Protein AF-0000000080869266 (afdb_homodimer)

Nearest PDB structures (foldseek):
  8u56-assembly1_A  TM=8.063E-01  e=1.400E-07  Homo sapiens
  7y9u-assembly1_A  TM=7.567E-01  e=6.810E-08  Arabidopsis thaliana
  7wkw-assembly1_B  TM=7.157E-01  e=3.000E-07  Arabidopsis thaliana
  8hrx-assembly1_A  TM=4.910E-01  e=1.825E-02  Homo sapiens
  7pqg-assembly1_A  TM=5.477E-01  e=9.526E-02  Homo sapiens

Sequence (608 aa):
MEGVGSALGPLFLLILLGAGLGWCRQPGGDFWPRMERLIYFLLFPAMLVSTLAGADVDQVPVARLALALLGALGLFGLLLWGLRQRLGLDPAAFTSTFQGALRFNTYVGVAGAAALHGTAGTTVAAVAVALLVPMVNVLCVASFIAAGTLGTASLGRTLTALARNPLILACLAGIGLNLSGLGLPGWSAPTMELLGRAALPLGLVAVGVALRPAALLRVDRGAWAANLIKLVLMPATVLALALLLGLDPVTRDVALLFAALPTATSAYILARQLGGDAELMAALITGQTLLAMATLPLWLKLVGMEGVGSALGPLFLLILLGAGLGWCRQPGGDFWPRMERLIYFLLFPAMLVSTLAGADVDQVPVARLALALLGALGLFGLLLWGLRQRLGLDPAAFTSTFQGALRFNTYVGVAGAAALHGTAGTTVAAVAVALLVPMVNVLCVASFIAAGTLGTASLGRTLTALARNPLILACLAGIGLNLSGLGLPGWSAPTMELLGRAALPLGLVAVGVALRPAALLRVDRGAWAANLIKLVLMPATVLALALLLGLDPVTRDVALLFAALPTATSAYILARQLGGDAELMAALITGQTLLAMATLPLWLKLVG

Foldseek 3Di:
DCQLCVLQVVLVVLLQLLLVCLVVCVPHDCVLVVVVVCLQQPQQLLQLLLLLLPDPLVPAPLVLLLCLQVVLLVVVLVVLVVCVVVQVDQLQLSLLLSLQQRAFALLSLLSSLCSNPNSLSNNLSLSVCLNRVLSSQLSSQVSLCVSVLAPPVVNVVSVVVSVVRSSNVSNVNSNVSNVVVNRQDDCSSVVSNVSNVVNNSSSSSSLSSLADPVLLPDDGSSLVSSLCNQAPVQLVSSLVSCVVSVPDPSNSLSSSSRSRGGHHSCSLVVSVVSVHDNSSNNNRSNVSNVVSSPRSSVSNVVSD/DCQLCVLQVVLVVLLQLLLVCLVVCVPHDCVLVVVVVCLQQPQQLLQLLLLLLPDPLVPAPLVLLLCLQVVLLVVVLVVLVVCVVVQVDQLQLSLLLSLQQRAFALLSLLSSLCSNPNSLSNNLSLSVCLNRVLSSQLSSQVSLCVSVLAPPVVNVVSVVVSVVRSSNVSNCNSNVSNVVVNRQDDCSSVVSNVSNVVNNSSSSSSLSSLADPVLQPDDGSSLVSSLCNQAPVQLVSSLVSCVVSVPDLSNSLSSSSRSRGGHHSCSLVVSVVSVHDNSSNNNRSNVSNVVSSPRSSVSNVVVD

Secondary structure (DSSP, 8-state):
-HHHHHHHHHHHHHHHHHHHHHHHTSS-TTHHHHHHHHIIIIIHHHHHHHHHHTS-GGGS-HHHHHHHHHHHHHHHHHHHHHTHHHHT--HHHHHHHHHHHH---HHHHHHHHHHHHHHHHHHHHHHHHHHHHHHHHHHHHHHHHHHTSS-THHHHHHHHHHHT-HHHHHHHHHHHHHHHS--STTTHHHHHHHHHTTHHHHHHHHHHHT--GGGGG---HHHHHHHHIIIIIHHHHHHHHHHHHT--HHHHHHHHHHHTPPPPTHHHHHHHHHT--HHHHHHHHHHHHHHHHHHHHHHHHHH-/-HHHHHHHHHHHHHHHHHHHHHHHTSS-TTHHHHHHHHIIIIIHHHHHHHHHHTS-GGGS-HHHHHHHHHHHHHHHHHHHHHTHHHHT--HHHHHHHHHHHH---HHHHHHHHHHHHHHHHHHHHHHHHHHHHHHHHHHHHHHHHHHTSS-THHHHHHHHHHHT-HHHHHHHHHHHHHHHS--STTTHHHHHHHHHTTHHHHHHHHHHHT--GGGGG---HHHHHHHHIIIIIHHHHHHHHHHHHT--HHHHHHHHHHHTPPPPTHHHHHHHHHT--HHHHHHHHHHHHHHHHHHHHHHHHHH-

pLDDT: mean 90.67, std 7.99, range [41.25, 98.38]

Solvent-accessible surface area (backbone atoms only — not comparable to full-atom values): 29300 Å² total; per-residue (Å²): 113,73,58,54,49,62,35,44,46,23,54,53,51,38,20,50,50,14,32,50,28,39,72,66,43,56,76,53,88,69,40,60,67,50,47,52,49,45,33,53,67,46,22,39,23,30,29,36,23,43,44,34,17,72,42,70,64,87,74,51,62,58,70,62,52,44,50,23,54,53,45,45,51,49,49,51,52,51,49,50,60,69,39,45,74,77,63,68,53,56,50,29,44,39,39,26,25,52,36,42,34,63,38,46,27,61,45,58,37,38,45,46,18,32,49,72,46,40,71,66,20,34,40,51,34,44,52,47,47,50,56,46,52,58,54,43,50,52,53,46,52,50,40,28,32,73,50,64,49,32,61,73,74,44,54,61,53,42,52,53,47,53,72,60,29,48,57,49,51,20,35,50,49,7,43,50,24,30,74,70,66,60,38,54,58,84,54,48,35,59,30,27,43,45,44,15,44,29,21,46,43,52,38,31,22,50,55,15,35,67,48,36,78,83,34,49,71,65,81,50,67,47,52,51,52,16,48,45,36,17,64,45,50,39,22,51,48,26,43,52,41,27,62,74,69,63,52,56,70,64,55,34,52,41,51,30,44,54,33,29,32,27,29,28,72,65,53,32,57,50,18,59,72,44,50,29,28,37,63,59,29,37,14,44,33,30,44,34,44,61,49,26,69,56,48,42,51,53,57,54,48,69,75,97,113,73,60,54,48,62,36,44,46,25,55,52,52,38,20,51,50,14,32,51,30,40,72,66,42,57,77,53,86,68,39,60,66,51,47,50,49,46,33,54,67,45,22,38,22,29,30,37,23,41,44,34,16,72,43,71,62,84,75,50,63,57,67,64,50,44,50,24,53,53,45,44,52,49,51,52,53,50,49,51,59,71,40,44,74,78,64,68,53,55,51,29,45,41,40,26,25,53,35,42,33,62,38,47,28,62,45,58,37,36,46,45,19,32,50,72,46,38,70,66,18,35,41,50,34,45,53,48,48,50,56,45,52,60,54,42,52,54,55,45,53,51,42,28,32,74,50,62,49,33,60,72,76,44,54,60,53,42,53,54,48,54,73,61,28,50,56,48,50,19,36,50,50,6,43,49,25,30,75,70,66,59,39,54,59,84,54,46,34,61,29,27,43,46,43,15,44,28,21,46,43,51,39,30,21,51,54,15,35,66,48,36,77,85,35,50,72,65,81,49,67,46,52,50,52,15,48,44,37,16,64,44,51,39,22,52,48,27,43,54,41,28,61,74,68,63,51,54,70,64,56,34,50,41,52,31,44,54,34,29,32,26,28,29,72,67,53,34,58,50,18,59,74,44,49,28,28,36,61,58,29,38,16,43,32,30,45,34,45,61,49,27,69,57,48,42,51,53,57,54,50,70,76,99

Organism: NCBI:txid3151122

Structure (mmCIF, N/CA/C/O backbone):
data_AF-0000000080869266-model_v1
#
loop_
_entity.id
_entity.type
_entity.pdbx_description
1 polymer 'AEC family transporter'
#
loop_
_atom_site.group_PDB
_atom_site.id
_atom_site.type_symbol
_atom_site.label_atom_id
_atom_site.label_alt_id
_atom_site.label_comp_id
_atom_site.label_asym_id
_atom_site.label_entity_id
_atom_site.label_seq_id
_atom_site.pdbx_PDB_ins_code
_atom_site.Cartn_x
_atom_site.Cartn_y
_atom_site.Cartn_z
_atom_site.occupancy
_atom_site.B_iso_or_equiv
_atom_site.auth_seq_id
_atom_site.auth_comp_id
_atom_site.auth_asym_id
_atom_site.auth_atom_id
_atom_site.pdbx_PDB_model_num
ATOM 1 N N . MET A 1 1 ? -17.969 8.492 21.984 1 41.31 1 MET A N 1
ATOM 2 C CA . MET A 1 1 ? -16.562 8.57 22.406 1 41.31 1 MET A CA 1
ATOM 3 C C . MET A 1 1 ? -15.766 7.414 21.812 1 41.31 1 MET A C 1
ATOM 5 O O . MET A 1 1 ? -14.609 7.59 21.438 1 41.31 1 MET A O 1
ATOM 9 N N . GLU A 1 2 ? -16.453 6.152 21.766 1 55.81 2 GLU A N 1
ATOM 10 C CA . GLU A 1 2 ? -16.016 4.863 21.25 1 55.81 2 GLU A CA 1
ATOM 11 C C . GLU A 1 2 ? -15.758 4.926 19.75 1 55.81 2 GLU A C 1
ATOM 13 O O . GLU A 1 2 ? -14.82 4.301 19.25 1 55.81 2 GLU A O 1
ATOM 18 N N . GLY A 1 3 ? -16.359 6.117 19.219 1 78.25 3 GLY A N 1
ATOM 19 C CA . GLY A 1 3 ? -16.344 6.168 17.766 1 78.25 3 GLY A CA 1
ATOM 20 C C . GLY A 1 3 ? -15.062 6.758 17.219 1 78.25 3 GLY A C 1
ATOM 21 O O . GLY A 1 3 ? -14.414 6.152 16.359 1 78.25 3 GLY A O 1
ATOM 22 N N . VAL A 1 4 ? -14.578 7.855 17.922 1 81.69 4 VAL A N 1
ATOM 23 C CA . VAL A 1 4 ? -13.398 8.547 17.422 1 81.69 4 VAL A CA 1
ATOM 24 C C . VAL A 1 4 ? -12.148 7.719 17.719 1 81.69 4 VAL A C 1
ATOM 26 O O . VAL A 1 4 ? -11.281 7.566 16.859 1 81.69 4 VAL A O 1
ATOM 29 N N . GLY A 1 5 ? -12.117 7.246 18.922 1 85.56 5 GLY A N 1
ATOM 30 C CA . GLY A 1 5 ? -11 6.387 19.266 1 85.56 5 GLY A CA 1
ATOM 31 C C . GLY A 1 5 ? -10.891 5.152 18.391 1 85.56 5 GLY A C 1
ATOM 32 O O . GLY A 1 5 ? -9.789 4.762 18 1 85.56 5 GLY A O 1
ATOM 33 N N . SER A 1 6 ? -12 4.641 18.109 1 87.25 6 SER A N 1
ATOM 34 C CA . SER A 1 6 ? -12.039 3.455 17.266 1 87.25 6 SER A CA 1
ATOM 35 C C . SER A 1 6 ? -11.625 3.785 15.828 1 87.25 6 SER A C 1
ATOM 37 O O . SER A 1 6 ? -11.07 2.936 15.125 1 87.25 6 SER A O 1
ATOM 39 N N . ALA A 1 7 ? -11.82 5.004 15.5 1 88.44 7 ALA A N 1
ATOM 40 C CA . ALA A 1 7 ? -11.477 5.418 14.141 1 88.44 7 ALA A CA 1
ATOM 41 C C . ALA A 1 7 ? -9.992 5.738 14.023 1 88.44 7 ALA A C 1
ATOM 43 O O . ALA A 1 7 ? -9.352 5.363 13.039 1 88.44 7 ALA A O 1
ATOM 44 N N . LEU A 1 8 ? -9.445 6.32 15.031 1 93.12 8 LEU A N 1
ATOM 45 C CA . LEU A 1 8 ? -8.086 6.832 14.914 1 93.12 8 LEU A CA 1
ATOM 46 C C . LEU A 1 8 ? -7.082 5.848 15.5 1 93.12 8 LEU A C 1
ATOM 48 O O . LEU A 1 8 ? -5.895 5.883 15.156 1 93.12 8 LEU A O 1
ATOM 52 N N . GLY A 1 9 ? -7.496 5.012 16.375 1 94.06 9 GLY A N 1
ATOM 53 C CA . GLY A 1 9 ? -6.625 4.047 17.031 1 94.06 9 GLY A CA 1
ATOM 54 C C . GLY A 1 9 ? -5.781 3.25 16.047 1 94.06 9 GLY A C 1
ATOM 55 O O . GLY A 1 9 ? -4.555 3.197 16.172 1 94.06 9 GLY A O 1
ATOM 56 N N . PRO A 1 10 ? -6.414 2.635 15.102 1 95.12 10 PRO A N 1
ATOM 57 C CA . PRO A 1 10 ? -5.672 1.851 14.109 1 95.12 10 PRO A CA 1
ATOM 58 C C . PRO A 1 10 ? -4.602 2.668 13.391 1 95.12 10 PRO A C 1
ATOM 60 O O . PRO A 1 10 ? -3.537 2.141 13.062 1 95.12 10 PRO A O 1
ATOM 63 N N . LEU A 1 11 ? -4.871 3.904 13.117 1 96 11 LEU A N 1
ATOM 64 C CA . LEU A 1 11 ? -3.898 4.762 12.445 1 96 11 LEU A CA 1
ATOM 65 C C . LEU A 1 11 ? -2.648 4.941 13.297 1 96 11 LEU A C 1
ATOM 67 O O . LEU A 1 11 ? -1.527 4.855 12.797 1 96 11 LEU A O 1
ATOM 71 N N . PHE A 1 12 ? -2.877 5.145 14.539 1 95.5 12 PHE A N 1
ATOM 72 C CA . PHE A 1 12 ? -1.757 5.344 15.453 1 95.5 12 PHE A CA 1
ATOM 73 C C . PHE A 1 12 ? -0.952 4.059 15.609 1 95.5 12 PHE A C 1
ATOM 75 O O . PHE A 1 12 ? 0.269 4.102 15.773 1 95.5 12 PHE A O 1
ATOM 82 N N . LEU A 1 13 ? -1.572 2.938 15.578 1 96 13 LEU A N 1
ATOM 83 C CA . LEU A 1 13 ? -0.869 1.662 15.648 1 96 13 LEU A CA 1
ATOM 84 C C . LEU A 1 13 ? 0.04 1.473 14.438 1 96 13 LEU A C 1
ATOM 86 O O . LEU A 1 13 ? 1.128 0.905 14.555 1 96 13 LEU A O 1
ATOM 90 N N . LEU A 1 14 ? -0.382 1.912 13.289 1 96.81 14 LEU A N 1
ATOM 91 C CA . LEU A 1 14 ? 0.458 1.815 12.102 1 96.81 14 LEU A CA 1
ATOM 92 C C . LEU A 1 14 ? 1.673 2.729 12.219 1 96.81 14 LEU A C 1
ATOM 94 O O . LEU A 1 14 ? 2.766 2.373 11.773 1 96.81 14 LEU A O 1
ATOM 98 N N . ILE A 1 15 ? 1.447 3.918 12.766 1 95.94 15 ILE A N 1
ATOM 99 C CA . ILE A 1 15 ? 2.566 4.828 12.992 1 95.94 15 ILE A CA 1
ATOM 100 C C . ILE A 1 15 ? 3.562 4.188 13.961 1 95.94 15 ILE A C 1
ATOM 102 O O . ILE A 1 15 ? 4.773 4.234 13.734 1 95.94 15 ILE A O 1
ATOM 106 N N . LEU A 1 16 ? 3.066 3.564 14.984 1 95.94 16 LEU A N 1
ATOM 107 C CA . LEU A 1 16 ? 3.93 2.9 15.961 1 95.94 16 LEU A CA 1
ATOM 108 C C . LEU A 1 16 ? 4.656 1.722 15.32 1 95.94 16 LEU A C 1
ATOM 110 O O . LEU A 1 16 ? 5.812 1.443 15.656 1 95.94 16 LEU A O 1
ATOM 114 N N . LEU A 1 17 ? 3.961 0.998 14.477 1 96.44 17 LEU A N 1
ATOM 115 C CA . LEU A 1 17 ? 4.625 -0.048 13.711 1 96.44 17 LEU A CA 1
ATOM 116 C C . LEU A 1 17 ? 5.789 0.522 12.906 1 96.44 17 LEU A C 1
ATOM 118 O O . LEU A 1 17 ? 6.875 -0.064 12.875 1 96.44 17 LEU A O 1
ATOM 122 N N . GLY A 1 18 ? 5.531 1.646 12.25 1 96.38 18 GLY A N 1
ATOM 123 C CA . GLY A 1 18 ? 6.602 2.32 11.523 1 96.38 18 GLY A CA 1
ATOM 124 C C . GLY A 1 18 ? 7.766 2.707 12.414 1 96.38 18 GLY A C 1
ATOM 125 O O . GLY A 1 18 ? 8.93 2.551 12.031 1 96.38 18 GLY A O 1
ATOM 126 N N . ALA A 1 19 ? 7.441 3.209 13.562 1 94.69 19 ALA A N 1
ATOM 127 C CA . ALA A 1 19 ? 8.484 3.561 14.523 1 94.69 19 ALA A CA 1
ATOM 128 C C . ALA A 1 19 ? 9.336 2.346 14.875 1 94.69 19 ALA A C 1
ATOM 130 O O . ALA A 1 19 ? 10.562 2.449 14.977 1 94.69 19 ALA A O 1
ATOM 131 N N . GLY A 1 20 ? 8.703 1.252 15.086 1 95.44 20 GLY A N 1
ATOM 132 C CA . GLY A 1 20 ? 9.422 0.016 15.352 1 95.44 20 GLY A CA 1
ATOM 133 C C . GLY A 1 20 ? 10.312 -0.41 14.203 1 95.44 20 GLY A C 1
ATOM 134 O O . GLY A 1 20 ? 11.469 -0.792 14.406 1 95.44 20 GLY A O 1
ATOM 135 N N . LEU A 1 21 ? 9.812 -0.368 13 1 95 21 LEU A N 1
ATOM 136 C CA . LEU A 1 21 ? 10.586 -0.72 11.812 1 95 21 LEU A CA 1
ATOM 137 C C . LEU A 1 21 ? 11.789 0.209 11.656 1 95 21 LEU A C 1
ATOM 139 O O . LEU A 1 21 ? 12.867 -0.229 11.258 1 95 21 LEU A O 1
ATOM 143 N N . GLY A 1 22 ? 11.492 1.488 11.93 1 92.56 22 GLY A N 1
ATOM 144 C CA . GLY A 1 22 ? 12.594 2.445 11.875 1 92.56 22 GLY A CA 1
ATOM 145 C C . GLY A 1 22 ? 13.68 2.158 12.891 1 92.56 22 GLY A C 1
ATOM 146 O O . GLY A 1 22 ? 14.867 2.252 12.57 1 92.56 22 GLY A O 1
ATOM 147 N N . TRP A 1 23 ? 13.258 1.815 14 1 90.88 23 TRP A N 1
ATOM 148 C CA . TRP A 1 23 ? 14.195 1.519 15.078 1 90.88 23 TRP A CA 1
ATOM 149 C C . TRP A 1 23 ? 15.023 0.284 14.75 1 90.88 23 TRP A C 1
ATOM 151 O O . TRP A 1 23 ? 16.219 0.243 15.039 1 90.88 23 TRP A O 1
ATOM 161 N N . CYS A 1 24 ? 14.406 -0.667 14.133 1 92.56 24 CYS A N 1
ATOM 162 C CA . CYS A 1 24 ? 15.094 -1.899 13.773 1 92.56 24 CYS A CA 1
ATOM 163 C C . CYS A 1 24 ? 15.82 -1.747 12.438 1 92.56 24 CYS A C 1
ATOM 165 O O . CYS A 1 24 ? 16.578 -2.629 12.039 1 92.56 24 CYS A O 1
ATOM 167 N N . ARG A 1 25 ? 15.711 -0.673 11.82 1 90.44 25 ARG A N 1
ATOM 168 C CA . ARG A 1 25 ? 16.297 -0.389 10.508 1 90.44 25 ARG A CA 1
ATOM 169 C C . ARG A 1 25 ? 15.914 -1.462 9.5 1 90.44 25 ARG A C 1
ATOM 171 O O . ARG A 1 25 ? 16.781 -2.008 8.805 1 90.44 25 ARG A O 1
ATOM 178 N N . GLN A 1 26 ? 14.562 -1.795 9.438 1 89.31 26 GLN A N 1
ATOM 179 C CA . GLN A 1 26 ? 13.992 -2.775 8.516 1 89.31 26 GLN A CA 1
ATOM 180 C C . GLN A 1 26 ? 12.898 -2.146 7.652 1 89.31 26 GLN A C 1
ATOM 182 O O . GLN A 1 26 ? 11.844 -1.765 8.156 1 89.31 26 GLN A O 1
ATOM 187 N N . PRO A 1 27 ? 12.875 -2.012 6.402 1 80.56 27 PRO A N 1
ATOM 188 C CA . PRO A 1 27 ? 14.133 -2.305 5.703 1 80.56 27 PRO A CA 1
ATOM 189 C C . PRO A 1 27 ? 15.195 -1.227 5.914 1 80.56 27 PRO A C 1
ATOM 191 O O . PRO A 1 27 ? 14.867 -0.11 6.328 1 80.56 27 PRO A O 1
ATOM 194 N N . GLY A 1 28 ? 16.562 -1.534 5.773 1 82.38 28 GLY A N 1
ATOM 195 C CA . GLY A 1 28 ? 17.641 -0.587 6.043 1 82.38 28 GLY A CA 1
ATOM 196 C C . GLY A 1 28 ? 18.094 0.169 4.809 1 82.38 28 GLY A C 1
ATOM 197 O O . GLY A 1 28 ? 17.453 0.096 3.758 1 82.38 28 GLY A O 1
ATOM 198 N N . GLY A 1 29 ? 18.875 1.225 5.09 1 85.25 29 GLY A N 1
ATOM 199 C CA . GLY A 1 29 ? 19.469 1.98 3.996 1 85.25 29 GLY A CA 1
ATOM 200 C C . GLY A 1 29 ? 18.578 3.109 3.504 1 85.25 29 GLY A C 1
ATOM 201 O O . GLY A 1 29 ? 18.016 3.857 4.309 1 85.25 29 GLY A O 1
ATOM 202 N N . ASP A 1 30 ? 18.5 3.271 2.178 1 90 30 ASP A N 1
ATOM 203 C CA . ASP A 1 30 ? 17.75 4.375 1.581 1 90 30 ASP A CA 1
ATOM 204 C C . ASP A 1 30 ? 16.359 3.924 1.156 1 90 30 ASP A C 1
ATOM 206 O O . ASP A 1 30 ? 15.727 4.559 0.308 1 90 30 ASP A O 1
ATOM 210 N N . PHE A 1 31 ? 15.898 2.891 1.741 1 94.25 31 PHE A N 1
ATOM 211 C CA . PHE A 1 31 ? 14.625 2.316 1.342 1 94.25 31 PHE A CA 1
ATOM 212 C C . PHE A 1 31 ? 13.477 3.27 1.664 1 94.25 31 PHE A C 1
ATOM 214 O O . PHE A 1 31 ? 12.656 3.574 0.799 1 94.25 31 PHE A O 1
ATOM 221 N N . TRP A 1 32 ? 13.422 3.713 2.889 1 92.5 32 TRP A N 1
ATOM 222 C CA . TRP A 1 32 ? 12.25 4.457 3.344 1 92.5 32 TRP A CA 1
ATOM 223 C C . TRP A 1 32 ? 12.195 5.836 2.697 1 92.5 32 TRP A C 1
ATOM 225 O O . TRP A 1 32 ? 11.125 6.305 2.311 1 92.5 32 TRP A O 1
ATOM 235 N N . PRO A 1 33 ? 13.359 6.535 2.52 1 89.75 33 PRO A N 1
ATOM 236 C CA . PRO A 1 33 ? 13.305 7.77 1.733 1 89.75 33 PRO A CA 1
ATOM 237 C C . PRO A 1 33 ? 12.789 7.543 0.315 1 89.75 33 PRO A C 1
ATOM 239 O O . PRO A 1 33 ? 12.023 8.359 -0.206 1 89.75 33 PRO A O 1
ATOM 242 N N . ARG A 1 34 ? 13.141 6.492 -0.286 1 92.44 34 ARG A N 1
ATOM 243 C CA . ARG A 1 34 ? 12.672 6.168 -1.628 1 92.44 34 ARG A CA 1
ATOM 244 C C . ARG A 1 34 ? 11.195 5.785 -1.613 1 92.44 34 ARG A C 1
ATOM 246 O O . ARG A 1 34 ? 10.461 6.094 -2.553 1 92.44 34 ARG A O 1
ATOM 253 N N . MET A 1 35 ? 10.836 5.086 -0.596 1 94.5 35 MET A N 1
ATOM 254 C CA . MET A 1 35 ? 9.422 4.742 -0.431 1 94.5 35 MET A CA 1
ATOM 255 C C . MET A 1 35 ? 8.57 5.996 -0.31 1 94.5 35 MET A C 1
ATOM 257 O O . MET A 1 35 ? 7.496 6.082 -0.908 1 94.5 35 MET A O 1
ATOM 261 N N . GLU A 1 36 ? 9.047 6.93 0.471 1 90.5 36 GLU A N 1
ATOM 262 C CA . GLU A 1 36 ? 8.32 8.18 0.634 1 90.5 36 GLU A CA 1
ATOM 263 C C . GLU A 1 36 ? 8.172 8.914 -0.699 1 90.5 36 GLU A C 1
ATOM 265 O O . GLU A 1 36 ? 7.129 9.516 -0.97 1 90.5 36 GLU A O 1
ATOM 270 N N . ARG A 1 37 ? 9.203 8.867 -1.443 1 90.75 37 ARG A N 1
ATOM 271 C CA . ARG A 1 37 ? 9.141 9.477 -2.768 1 90.75 37 ARG A CA 1
ATOM 272 C C . ARG A 1 37 ? 8.109 8.773 -3.645 1 90.75 37 ARG A C 1
ATOM 274 O O . ARG A 1 37 ? 7.363 9.422 -4.379 1 90.75 37 ARG A O 1
ATOM 281 N N . LEU A 1 38 ? 8.086 7.512 -3.592 1 94.56 38 LEU A N 1
ATOM 282 C CA . LEU A 1 38 ? 7.121 6.734 -4.363 1 94.56 38 LEU A CA 1
ATOM 283 C C . LEU A 1 38 ? 5.695 7.07 -3.938 1 94.56 38 LEU A C 1
ATOM 285 O O . LEU A 1 38 ? 4.809 7.207 -4.781 1 94.56 38 LEU A O 1
ATOM 289 N N . ILE A 1 39 ? 5.492 7.125 -2.617 1 95.19 39 ILE A N 1
ATOM 290 C CA . ILE A 1 39 ? 4.176 7.469 -2.09 1 95.19 39 ILE A CA 1
ATOM 291 C C . ILE A 1 39 ? 3.77 8.859 -2.582 1 95.19 39 ILE A C 1
ATOM 293 O O . ILE A 1 39 ? 2.65 9.047 -3.061 1 95.19 39 ILE A O 1
ATOM 297 N N . TYR A 1 40 ? 4.672 9.75 -2.545 1 89.94 40 TYR A N 1
ATOM 298 C CA . TYR A 1 40 ? 4.418 11.164 -2.824 1 89.94 40 TYR A CA 1
ATOM 299 C C . TYR A 1 40 ? 4.152 11.383 -4.309 1 89.94 40 TYR A C 1
ATOM 301 O O . TYR A 1 40 ? 3.281 12.172 -4.68 1 89.94 40 TYR A O 1
ATOM 309 N N . PHE A 1 41 ? 4.816 10.664 -5.148 1 92.25 41 PHE A N 1
ATOM 310 C CA . PHE A 1 41 ? 4.773 10.984 -6.574 1 92.25 41 PHE A CA 1
ATOM 311 C C . PHE A 1 41 ? 3.803 10.062 -7.301 1 92.25 41 PHE A C 1
ATOM 313 O O . PHE A 1 41 ? 3.346 10.375 -8.406 1 92.25 41 PHE A O 1
ATOM 320 N N . LEU A 1 42 ? 3.506 8.992 -6.66 1 95.31 42 LEU A N 1
ATOM 321 C CA . LEU A 1 42 ? 2.754 8.016 -7.445 1 95.31 42 LEU A CA 1
ATOM 322 C C . LEU A 1 42 ? 1.512 7.555 -6.691 1 95.31 42 LEU A C 1
ATOM 324 O O . LEU A 1 42 ? 0.389 7.73 -7.172 1 95.31 42 LEU A O 1
ATOM 328 N N . LEU A 1 43 ? 1.642 7.012 -5.484 1 96.44 43 LEU A N 1
ATOM 329 C CA . LEU A 1 43 ? 0.542 6.352 -4.789 1 96.44 43 LEU A CA 1
ATOM 330 C C . LEU A 1 43 ? -0.495 7.367 -4.32 1 96.44 43 LEU A C 1
ATOM 332 O O . LEU A 1 43 ? -1.694 7.18 -4.543 1 96.44 43 LEU A O 1
ATOM 336 N N . PHE A 1 44 ? -0.035 8.422 -3.67 1 94.38 44 PHE A N 1
ATOM 337 C CA . PHE A 1 44 ? -0.948 9.414 -3.113 1 94.38 44 PHE A CA 1
ATOM 338 C C . PHE A 1 44 ? -1.676 10.164 -4.223 1 94.38 44 PHE A C 1
ATOM 340 O O . PHE A 1 44 ? -2.885 10.391 -4.133 1 94.38 44 PHE A O 1
ATOM 347 N N . PRO A 1 45 ? -0.98 10.625 -5.254 1 95 45 PRO A N 1
ATOM 348 C CA . PRO A 1 45 ? -1.677 11.234 -6.387 1 95 45 PRO A CA 1
ATOM 349 C C . PRO A 1 45 ? -2.734 10.32 -6.996 1 95 45 PRO A C 1
ATOM 351 O O . PRO A 1 45 ? -3.822 10.781 -7.355 1 95 45 PRO A O 1
ATOM 354 N N . ALA A 1 46 ? -2.383 9.047 -7.137 1 96.88 46 ALA A N 1
ATOM 355 C CA . ALA A 1 46 ? -3.373 8.102 -7.637 1 96.88 46 ALA A CA 1
ATOM 356 C C . ALA A 1 46 ? -4.613 8.078 -6.746 1 96.88 46 ALA A C 1
ATOM 358 O O . ALA A 1 46 ? -5.738 8.031 -7.246 1 96.88 46 ALA A O 1
ATOM 359 N N . MET A 1 47 ? -4.414 8.133 -5.5 1 95.81 47 MET A N 1
ATOM 360 C CA . MET A 1 47 ? -5.52 8.125 -4.543 1 95.81 47 MET A CA 1
ATOM 361 C C . MET A 1 47 ? -6.363 9.391 -4.68 1 95.81 47 MET A C 1
ATOM 363 O O . MET A 1 47 ? -7.594 9.32 -4.703 1 95.81 47 MET A O 1
ATOM 367 N N . LEU A 1 48 ? -5.73 10.531 -4.801 1 94.75 48 LEU A N 1
ATOM 368 C CA . LEU A 1 48 ? -6.426 11.812 -4.875 1 94.75 48 LEU A CA 1
ATOM 369 C C . LEU A 1 48 ? -7.227 11.922 -6.168 1 94.75 48 LEU A C 1
ATOM 371 O O . LEU A 1 48 ? -8.383 12.352 -6.156 1 94.75 48 LEU A O 1
ATOM 375 N N . VAL A 1 49 ? -6.578 11.516 -7.27 1 95.81 49 VAL A N 1
ATOM 376 C CA . VAL A 1 49 ? -7.277 11.547 -8.547 1 95.81 49 VAL A CA 1
ATOM 377 C C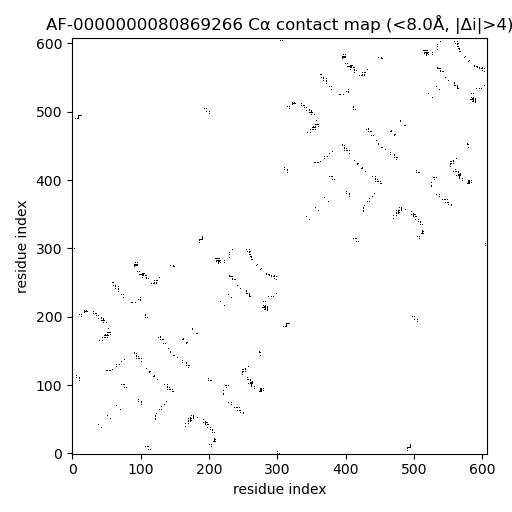 . VAL A 1 49 ? -8.492 10.625 -8.5 1 95.81 49 VAL A C 1
ATOM 379 O O . VAL A 1 49 ? -9.586 11.008 -8.922 1 95.81 49 VAL A O 1
ATOM 382 N N . SER A 1 50 ? -8.281 9.438 -8.008 1 95.5 50 SER A N 1
ATOM 383 C CA . SER A 1 50 ? -9.375 8.484 -7.914 1 95.5 50 SER A CA 1
ATOM 384 C C . SER A 1 50 ? -10.5 9.023 -7.035 1 95.5 50 SER A C 1
ATOM 386 O O . SER A 1 50 ? -11.68 8.875 -7.363 1 95.5 50 SER A O 1
ATOM 388 N N . THR A 1 51 ? -10.156 9.641 -5.941 1 93 51 THR A N 1
ATOM 389 C CA . THR A 1 51 ? -11.125 10.156 -4.98 1 93 51 THR A CA 1
ATOM 390 C C . THR A 1 51 ? -11.898 11.336 -5.578 1 93 51 THR A C 1
ATOM 392 O O . THR A 1 51 ? -13.125 11.375 -5.516 1 93 51 THR A O 1
ATOM 395 N N . LEU A 1 52 ? -11.273 12.227 -6.246 1 93.75 52 LEU A N 1
ATOM 396 C CA . LEU A 1 52 ? -11.875 13.484 -6.684 1 93.75 52 LEU A CA 1
ATOM 397 C C . LEU A 1 52 ? -12.594 13.305 -8.016 1 93.75 52 LEU A C 1
ATOM 399 O O . LEU A 1 52 ? -13.578 13.984 -8.289 1 93.75 52 LEU A O 1
ATOM 403 N N . ALA A 1 53 ? -12.062 12.422 -8.797 1 93.44 53 ALA A N 1
ATOM 404 C CA . ALA A 1 53 ? -12.68 12.203 -10.102 1 93.44 53 ALA A CA 1
ATOM 405 C C . ALA A 1 53 ? -14.094 11.656 -9.953 1 93.44 53 ALA A C 1
ATOM 407 O O . ALA A 1 53 ? -14.953 11.898 -10.812 1 93.44 53 ALA A O 1
ATOM 408 N N . GLY A 1 54 ? -14.352 10.938 -8.945 1 89.25 54 GLY A N 1
ATOM 409 C CA . GLY A 1 54 ? -15.664 10.344 -8.773 1 89.25 54 GLY A CA 1
ATOM 410 C C . GLY A 1 54 ? -16.469 10.961 -7.645 1 89.25 54 GLY A C 1
ATOM 411 O O . GLY A 1 54 ? -17.562 10.508 -7.336 1 89.25 54 GLY A O 1
ATOM 412 N N . ALA A 1 55 ? -16.031 11.984 -7.098 1 87.5 55 ALA A N 1
ATOM 413 C CA . ALA A 1 55 ? -16.625 12.547 -5.891 1 87.5 55 ALA A CA 1
ATOM 414 C C . ALA A 1 55 ? -17.719 13.539 -6.234 1 87.5 55 ALA A C 1
ATOM 416 O O . ALA A 1 55 ? -17.766 14.078 -7.348 1 87.5 55 ALA A O 1
ATOM 417 N N . ASP A 1 56 ? -18.641 13.672 -5.281 1 87.25 56 ASP A N 1
ATOM 418 C CA . ASP A 1 56 ? -19.594 14.773 -5.367 1 87.25 56 ASP A CA 1
ATOM 419 C C . ASP A 1 56 ? -19 16.062 -4.82 1 87.25 56 ASP A C 1
ATOM 421 O O . ASP A 1 56 ? -19.359 16.516 -3.734 1 87.25 56 ASP A O 1
ATOM 425 N N . VAL A 1 57 ? -18.219 16.656 -5.617 1 82.88 57 VAL A N 1
ATOM 426 C CA . VAL A 1 57 ? -17.453 17.812 -5.184 1 82.88 57 VAL A CA 1
ATOM 427 C C . VAL A 1 57 ? -18.375 19 -4.949 1 82.88 57 VAL A C 1
ATOM 429 O O . VAL A 1 57 ? -18.062 19.906 -4.168 1 82.88 57 VAL A O 1
ATOM 432 N N . ASP A 1 58 ? -19.5 18.922 -5.555 1 82.44 58 ASP A N 1
ATOM 433 C CA . ASP A 1 58 ? -20.469 20 -5.414 1 82.44 58 ASP A CA 1
ATOM 434 C C . ASP A 1 58 ? -21 20.078 -3.984 1 82.44 58 ASP A C 1
ATOM 436 O O . ASP A 1 58 ? -21.5 21.125 -3.555 1 82.44 58 ASP A O 1
ATOM 440 N N . GLN A 1 59 ? -20.812 19.031 -3.277 1 85 59 GLN A N 1
ATOM 441 C CA . GLN A 1 59 ? -21.359 18.984 -1.924 1 85 59 GLN A CA 1
ATOM 442 C C . GLN A 1 59 ? -20.359 19.516 -0.91 1 85 59 GLN A C 1
ATOM 444 O O . GLN A 1 59 ? -20.688 19.703 0.262 1 85 59 GLN A O 1
ATOM 449 N N . VAL A 1 60 ? -19.219 19.766 -1.302 1 89.56 60 VAL A N 1
ATOM 450 C CA . VAL A 1 60 ? -18.219 20.344 -0.416 1 89.56 60 VAL A CA 1
ATOM 451 C C . VAL A 1 60 ? -18.281 21.875 -0.468 1 89.56 60 VAL A C 1
ATOM 453 O O . VAL A 1 60 ? -18.188 22.469 -1.543 1 89.56 60 VAL A O 1
ATOM 456 N N . PRO A 1 61 ? -18.547 22.484 0.653 1 94.31 61 PRO A N 1
ATOM 457 C CA . PRO A 1 61 ? -18.547 23.953 0.676 1 94.31 61 PRO A CA 1
ATOM 458 C C . PRO A 1 61 ? -17.141 24.531 0.618 1 94.31 61 PRO A C 1
ATOM 460 O O . PRO A 1 61 ? -16.625 25.016 1.631 1 94.31 61 PRO A O 1
ATOM 463 N N . VAL A 1 62 ? -16.625 24.656 -0.506 1 93.94 62 VAL A N 1
ATOM 464 C CA . VAL A 1 62 ? -15.211 24.953 -0.75 1 93.94 62 VAL A CA 1
ATOM 465 C C . VAL A 1 62 ? -14.875 26.344 -0.22 1 93.94 62 VAL A C 1
ATOM 467 O O . VAL A 1 62 ? -13.836 26.531 0.422 1 93.94 62 VAL A O 1
ATOM 470 N N . ALA A 1 63 ? -15.711 27.297 -0.461 1 95.06 63 ALA A N 1
ATOM 471 C CA . ALA A 1 63 ? -15.43 28.688 -0.064 1 95.06 63 ALA A CA 1
ATOM 472 C C . ALA A 1 63 ? -15.352 28.812 1.454 1 95.06 63 ALA A C 1
ATOM 474 O O . ALA A 1 63 ? -14.43 29.438 1.981 1 95.06 63 ALA A O 1
ATOM 475 N N . ARG A 1 64 ? -16.297 28.234 2.143 1 97.25 64 ARG A N 1
ATOM 476 C CA . ARG A 1 64 ? -16.297 28.297 3.6 1 97.25 64 ARG A CA 1
ATOM 477 C C . ARG A 1 64 ? -15.148 27.5 4.191 1 97.25 64 ARG A C 1
ATOM 479 O O . ARG A 1 64 ? -14.539 27.906 5.176 1 97.25 64 ARG A O 1
ATOM 486 N N . LEU A 1 65 ? -14.953 26.359 3.57 1 97.19 65 LEU A N 1
ATOM 487 C CA . LEU A 1 65 ? -13.82 25.547 3.996 1 97.19 65 LEU A CA 1
ATOM 488 C C . LEU A 1 65 ? -12.508 26.297 3.814 1 97.19 65 LEU A C 1
ATOM 490 O O . LEU A 1 65 ? -11.656 26.297 4.707 1 97.19 65 LEU A O 1
ATOM 494 N N . ALA A 1 66 ? -12.367 26.953 2.703 1 96.88 66 ALA A N 1
ATOM 495 C CA . ALA A 1 66 ? -11.18 27.734 2.396 1 96.88 66 ALA A CA 1
ATOM 496 C C . ALA A 1 66 ? -10.992 28.875 3.398 1 96.88 66 ALA A C 1
ATOM 498 O O . ALA A 1 66 ? -9.883 29.109 3.881 1 96.88 66 ALA A O 1
ATOM 499 N N . LEU A 1 67 ? -11.969 29.531 3.672 1 97.19 67 LEU A N 1
ATOM 500 C CA . LEU A 1 67 ? -11.898 30.641 4.605 1 97.19 67 LEU A CA 1
ATOM 501 C C . LEU A 1 67 ? -11.445 30.188 5.984 1 97.19 67 LEU A C 1
ATOM 503 O O . LEU A 1 67 ? -10.648 30.859 6.641 1 97.19 67 LEU A O 1
ATOM 507 N N . ALA A 1 68 ? -11.961 29.078 6.391 1 97.75 68 ALA A N 1
ATOM 508 C CA . ALA A 1 68 ? -11.617 28.562 7.711 1 97.75 68 ALA A CA 1
ATOM 509 C C . ALA A 1 68 ? -10.156 28.109 7.762 1 97.75 68 ALA A C 1
ATOM 511 O O . ALA A 1 68 ? -9.422 28.484 8.68 1 97.75 68 ALA A O 1
ATOM 512 N N . LEU A 1 69 ? -9.766 27.344 6.797 1 97.75 69 LEU A N 1
ATOM 513 C CA . LEU A 1 69 ? -8.438 26.75 6.82 1 97.75 69 LEU A CA 1
ATOM 514 C C . LEU A 1 69 ? -7.367 27.75 6.422 1 97.75 69 LEU A C 1
ATOM 516 O O . LEU A 1 69 ? -6.367 27.922 7.125 1 97.75 69 LEU A O 1
ATOM 520 N N . LEU A 1 70 ? -7.566 28.438 5.309 1 97.31 70 LEU A N 1
ATOM 521 C CA . LEU A 1 70 ? -6.582 29.406 4.82 1 97.31 70 LEU A CA 1
ATOM 522 C C . LEU A 1 70 ? -6.539 30.641 5.715 1 97.31 70 LEU A C 1
ATOM 524 O O . LEU A 1 70 ? -5.477 31.234 5.902 1 97.31 70 LEU A O 1
ATOM 528 N N . GLY A 1 71 ? -7.723 30.984 6.195 1 96.31 71 GLY A N 1
ATOM 529 C CA . GLY A 1 71 ? -7.75 32.094 7.141 1 96.31 71 GLY A CA 1
ATOM 530 C C . GLY A 1 71 ? -6.926 31.828 8.383 1 96.31 71 GLY A C 1
ATOM 531 O O . GLY A 1 71 ? -6.141 32.688 8.805 1 96.31 71 GLY A O 1
ATOM 532 N N . ALA A 1 72 ? -7.105 30.672 8.953 1 97.38 72 ALA A N 1
ATOM 533 C C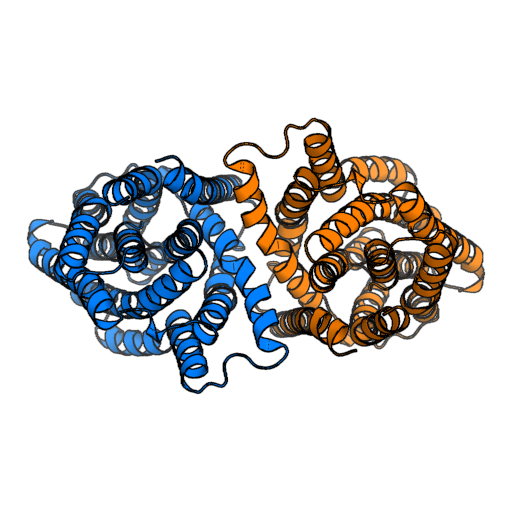A . ALA A 1 72 ? -6.348 30.312 10.148 1 97.38 72 ALA A CA 1
ATOM 534 C C . ALA A 1 72 ? -4.855 30.219 9.844 1 97.38 72 ALA A C 1
ATOM 536 O O . ALA A 1 72 ? -4.027 30.703 10.625 1 97.38 72 ALA A O 1
ATOM 537 N N . LEU A 1 73 ? -4.535 29.594 8.773 1 96.56 73 LEU A N 1
ATOM 538 C CA . LEU A 1 73 ? -3.139 29.469 8.367 1 96.56 73 LEU A CA 1
ATOM 539 C C . LEU A 1 73 ? -2.506 30.844 8.164 1 96.56 73 LEU A C 1
ATOM 541 O O . LEU A 1 73 ? -1.374 31.078 8.594 1 96.56 73 LEU A O 1
ATOM 545 N N . GLY A 1 74 ? -3.217 31.688 7.457 1 95.88 74 GLY A N 1
ATOM 546 C CA . GLY A 1 74 ? -2.734 33.031 7.258 1 95.88 74 GLY A CA 1
ATOM 547 C C . GLY A 1 74 ? -2.551 33.812 8.555 1 95.88 74 GLY A C 1
ATOM 548 O O . GLY A 1 74 ? -1.544 34.5 8.742 1 95.88 74 GLY A O 1
ATOM 549 N N . LEU A 1 75 ? -3.49 33.688 9.375 1 96.88 75 LEU A N 1
ATOM 550 C CA . LEU A 1 75 ? -3.449 34.375 10.664 1 96.88 75 LEU A CA 1
ATOM 551 C C . LEU A 1 75 ? -2.211 33.969 11.461 1 96.88 75 LEU A C 1
ATOM 553 O O . LEU A 1 75 ? -1.466 34.812 11.938 1 96.88 75 LEU A O 1
ATOM 557 N N . PHE A 1 76 ? -1.943 32.688 11.578 1 96.75 76 PHE A N 1
ATOM 558 C CA . PHE A 1 76 ? -0.843 32.219 12.406 1 96.75 76 PHE A CA 1
ATOM 559 C C . PHE A 1 76 ? 0.49 32.375 11.688 1 96.75 76 PHE A C 1
ATOM 561 O O . PHE A 1 76 ? 1.531 32.531 12.328 1 96.75 76 PHE A O 1
ATOM 568 N N . GLY A 1 77 ? 0.456 32.344 10.336 1 95.38 77 GLY A N 1
ATOM 569 C CA . GLY A 1 77 ? 1.649 32.719 9.602 1 95.38 77 GLY A CA 1
ATOM 570 C C . GLY A 1 77 ? 2.078 34.156 9.883 1 95.38 77 GLY A C 1
ATOM 571 O O . GLY A 1 77 ? 3.252 34.406 10.156 1 95.38 77 GLY A O 1
ATOM 572 N N . LEU A 1 78 ? 1.123 35.031 9.859 1 94.44 78 LEU A N 1
ATOM 573 C CA . LEU A 1 78 ? 1.388 36.469 10.125 1 94.44 78 LEU A CA 1
ATOM 574 C C . LEU A 1 78 ? 1.777 36.656 11.586 1 94.44 78 LEU A C 1
ATOM 576 O O . LEU A 1 78 ? 2.664 37.469 11.883 1 94.44 78 LEU A O 1
ATOM 580 N N . LEU A 1 79 ? 1.083 35.969 12.43 1 94.75 79 LEU A N 1
ATOM 581 C CA . LEU A 1 79 ? 1.37 36.094 13.852 1 94.75 79 LEU A CA 1
ATOM 582 C C . LEU A 1 79 ? 2.803 35.656 14.156 1 94.75 79 LEU A C 1
ATOM 584 O O . LEU A 1 79 ? 3.518 36.344 14.891 1 94.75 79 LEU A O 1
ATOM 588 N N . LEU A 1 80 ? 3.199 34.531 13.633 1 94.25 80 LEU A N 1
ATOM 589 C CA . LEU A 1 80 ? 4.551 34.031 13.859 1 94.25 80 LEU A CA 1
ATOM 590 C C . LEU A 1 80 ? 5.586 34.969 13.242 1 94.25 80 LEU A C 1
ATOM 592 O O . LEU A 1 80 ? 6.648 35.219 13.828 1 94.25 80 LEU A O 1
ATOM 596 N N . TRP A 1 81 ? 5.25 35.469 12.125 1 90.5 81 TRP A N 1
ATOM 597 C CA . TRP A 1 81 ? 6.137 36.438 11.477 1 90.5 81 TRP A CA 1
ATOM 598 C C . TRP A 1 81 ? 6.309 37.688 12.336 1 90.5 81 TRP A C 1
ATOM 600 O O . TRP A 1 81 ? 7.422 38.219 12.469 1 90.5 81 TRP A O 1
ATOM 610 N N . GLY A 1 82 ? 5.254 38.156 12.805 1 91.81 82 GLY A N 1
ATOM 611 C CA . GLY A 1 82 ? 5.301 39.344 13.656 1 91.81 82 GLY A CA 1
ATOM 612 C C . GLY A 1 82 ? 6.047 39.125 14.953 1 91.81 82 GLY A C 1
ATOM 613 O O . GLY A 1 82 ? 6.66 40.031 15.492 1 91.81 82 GLY A O 1
ATOM 614 N N . LEU A 1 83 ? 5.992 37.906 15.461 1 91.62 83 LEU A N 1
ATOM 615 C CA . LEU A 1 83 ? 6.594 37.594 16.75 1 91.62 83 LEU A CA 1
ATOM 616 C C . LEU A 1 83 ? 8.031 37.094 16.578 1 91.62 83 LEU A C 1
ATOM 618 O O . LEU A 1 83 ? 8.664 36.656 17.547 1 91.62 83 LEU A O 1
ATOM 622 N N . ARG A 1 84 ? 8.531 37.188 15.438 1 88.94 84 ARG A N 1
ATOM 623 C CA . ARG A 1 84 ? 9.844 36.625 15.133 1 88.94 84 ARG A CA 1
ATOM 624 C C . ARG A 1 84 ? 10.922 37.219 16.016 1 88.94 84 ARG A C 1
ATOM 626 O O . ARG A 1 84 ? 11.828 36.531 16.469 1 88.94 84 ARG A O 1
ATOM 633 N N . GLN A 1 85 ? 10.844 38.531 16.297 1 87.94 85 GLN A N 1
ATOM 634 C CA . GLN A 1 85 ? 11.844 39.219 17.109 1 87.94 85 GLN A CA 1
ATOM 635 C C . GLN A 1 85 ? 11.68 38.875 18.594 1 87.94 85 GLN A C 1
ATOM 637 O O . GLN A 1 85 ? 12.672 38.719 19.312 1 87.94 85 GLN A O 1
ATOM 642 N N . ARG A 1 86 ? 10.484 38.656 18.969 1 90.75 86 ARG A N 1
ATOM 643 C CA . ARG A 1 86 ? 10.211 38.375 20.375 1 90.75 86 ARG A CA 1
ATOM 644 C C . ARG A 1 86 ? 10.617 36.938 20.719 1 90.75 86 ARG A C 1
ATOM 646 O O . ARG A 1 86 ? 10.969 36.656 21.859 1 90.75 86 ARG A O 1
ATOM 653 N N . LEU A 1 87 ? 10.562 36.062 19.812 1 90.81 87 LEU A N 1
ATOM 654 C CA . LEU A 1 87 ? 10.93 34.656 20.047 1 90.81 87 LEU A CA 1
ATOM 655 C C . LEU A 1 87 ? 12.445 34.531 20.203 1 90.81 87 LEU A C 1
ATOM 657 O O . LEU A 1 87 ? 12.914 33.562 20.828 1 90.81 87 LEU A O 1
ATOM 661 N N . GLY A 1 88 ? 13.242 35.406 19.672 1 88.75 88 GLY A N 1
ATOM 662 C CA . GLY A 1 88 ? 14.688 35.438 19.859 1 88.75 88 GLY A CA 1
ATOM 663 C C . GLY A 1 88 ? 15.391 34.219 19.281 1 88.75 88 GLY A C 1
ATOM 664 O O . GLY A 1 88 ? 16.359 33.719 19.859 1 88.75 88 GLY A O 1
ATOM 665 N N . LEU A 1 89 ? 14.883 33.719 18.234 1 90.38 89 LEU A N 1
ATOM 666 C CA . LEU A 1 89 ? 15.469 32.531 17.609 1 90.38 89 LEU A CA 1
ATOM 667 C C . LEU A 1 89 ? 16.406 32.938 16.469 1 90.38 89 LEU A C 1
ATOM 669 O O . LEU A 1 89 ? 16.203 33.969 15.836 1 90.38 89 LEU A O 1
ATOM 673 N N . ASP A 1 90 ? 17.516 32.156 16.359 1 91.31 90 ASP A N 1
ATOM 674 C CA . ASP A 1 90 ? 18.328 32.344 15.164 1 91.31 90 ASP A CA 1
ATOM 675 C C . ASP A 1 90 ? 17.547 32.031 13.891 1 91.31 90 ASP A C 1
ATOM 677 O O . ASP A 1 90 ? 16.531 31.328 13.945 1 91.31 90 ASP A O 1
ATOM 681 N N . PRO A 1 91 ? 17.938 32.594 12.828 1 90.81 91 PRO A N 1
ATOM 682 C CA . PRO A 1 91 ? 17.203 32.438 11.578 1 90.81 91 PRO A CA 1
ATOM 683 C C . PRO A 1 91 ? 16.906 30.969 11.25 1 90.81 91 PRO A C 1
ATOM 685 O O . PRO A 1 91 ? 15.797 30.641 10.805 1 90.81 91 PRO A O 1
ATOM 688 N N . ALA A 1 92 ? 17.828 30.141 11.445 1 90.94 92 ALA A N 1
ATOM 689 C CA . ALA A 1 92 ? 17.641 28.719 11.164 1 90.94 92 ALA A CA 1
ATOM 690 C C . ALA A 1 92 ? 16.562 28.109 12.055 1 90.94 92 ALA A C 1
ATOM 692 O O . ALA A 1 92 ? 15.68 27.391 11.578 1 90.94 92 ALA A O 1
ATOM 693 N N . ALA A 1 93 ? 16.594 28.406 13.25 1 92.81 93 ALA A N 1
ATOM 694 C CA . ALA A 1 93 ? 15.609 27.891 14.203 1 92.81 93 ALA A CA 1
ATOM 695 C C . ALA A 1 93 ? 14.227 28.484 13.93 1 92.81 93 ALA A C 1
ATOM 697 O O . ALA A 1 93 ? 13.211 27.797 14.109 1 92.81 93 ALA A O 1
ATOM 698 N N . PHE A 1 94 ? 14.227 29.703 13.578 1 93.62 94 PHE A N 1
ATOM 699 C CA . PHE A 1 94 ? 12.945 30.359 13.305 1 93.62 94 PHE A CA 1
ATOM 700 C C . PHE A 1 94 ? 12.242 29.688 12.125 1 93.62 94 PHE A C 1
ATOM 702 O O . PHE A 1 94 ? 11.039 29.438 12.18 1 93.62 94 PHE A O 1
ATOM 709 N N . THR A 1 95 ? 12.969 29.438 11.039 1 91.94 95 THR A N 1
ATOM 710 C CA . THR A 1 95 ? 12.367 28.797 9.867 1 91.94 95 THR A CA 1
ATOM 711 C C . THR A 1 95 ? 11.789 27.438 10.227 1 91.94 95 THR A C 1
ATOM 713 O O . THR A 1 95 ? 10.719 27.062 9.742 1 91.94 95 THR A O 1
ATOM 716 N N . SER A 1 96 ? 12.469 26.703 11.047 1 93.81 96 SER A N 1
ATOM 717 C CA . SER A 1 96 ? 11.984 25.406 11.484 1 93.81 96 SER A CA 1
ATOM 718 C C . SER A 1 96 ? 10.758 25.531 12.383 1 93.81 96 SER A C 1
ATOM 720 O O . SER A 1 96 ? 9.828 24.734 12.297 1 93.81 96 SER A O 1
ATOM 722 N N . THR A 1 97 ? 10.82 26.5 13.227 1 94.44 97 THR A N 1
ATOM 723 C CA . THR A 1 97 ? 9.664 26.781 14.07 1 94.44 97 THR A CA 1
ATOM 724 C C . THR A 1 97 ? 8.445 27.156 13.227 1 94.44 97 THR A C 1
ATOM 726 O O . THR A 1 97 ? 7.336 26.688 13.477 1 94.44 97 THR A O 1
ATOM 729 N N . PHE A 1 98 ? 8.672 28 12.273 1 95.06 98 PHE A N 1
ATOM 730 C CA . PHE A 1 98 ? 7.629 28.453 11.359 1 95.06 98 PHE A CA 1
ATOM 731 C C . PHE A 1 98 ? 7.012 27.281 10.609 1 95.06 98 PHE A C 1
ATOM 733 O O . PHE A 1 98 ? 5.789 27.141 10.555 1 95.06 98 PHE A O 1
ATOM 740 N N . GLN A 1 99 ? 7.777 26.406 10.109 1 93.56 99 GLN A N 1
ATOM 741 C CA . GLN A 1 99 ? 7.305 25.219 9.414 1 93.56 99 GLN A CA 1
ATOM 742 C C . GLN A 1 99 ? 6.551 24.297 10.367 1 93.56 99 GLN A C 1
ATOM 744 O O . GLN A 1 99 ? 5.48 23.781 10.031 1 93.56 99 GLN A O 1
ATOM 749 N N . GLY A 1 100 ? 7.137 24.125 11.492 1 95.25 100 GLY A N 1
ATOM 750 C CA . GLY A 1 100 ? 6.559 23.219 12.477 1 95.25 100 GLY A CA 1
ATOM 751 C C . GLY A 1 100 ? 5.176 23.656 12.938 1 95.25 100 GLY A C 1
ATOM 752 O O . GLY A 1 100 ? 4.352 22.812 13.312 1 95.25 100 GLY A O 1
ATOM 753 N N . ALA A 1 101 ? 4.941 24.906 12.836 1 96.5 101 ALA A N 1
ATOM 754 C CA . ALA A 1 101 ? 3.668 25.453 13.297 1 96.5 101 ALA A CA 1
ATOM 755 C C . ALA A 1 101 ? 2.619 25.406 12.188 1 96.5 101 ALA A C 1
ATOM 757 O O . ALA A 1 101 ? 1.418 25.359 12.461 1 96.5 101 ALA A O 1
ATOM 758 N N . LEU A 1 102 ? 3.096 25.391 10.961 1 96 102 LEU A N 1
ATOM 759 C CA . LEU A 1 102 ? 2.143 25.641 9.891 1 96 102 LEU A CA 1
ATOM 760 C C . LEU A 1 102 ? 1.966 24.406 9.016 1 96 102 LEU A C 1
ATOM 762 O O . LEU A 1 102 ? 0.879 24.172 8.484 1 96 102 LEU A O 1
ATOM 766 N N . ARG A 1 103 ? 2.977 23.672 8.844 1 94.12 103 ARG A N 1
ATOM 767 C CA . ARG A 1 103 ? 2.875 22.484 8 1 94.12 103 ARG A CA 1
ATOM 768 C C . ARG A 1 103 ? 2.057 21.406 8.68 1 94.12 103 ARG A C 1
ATOM 770 O O . ARG A 1 103 ? 1.836 21.453 9.891 1 94.12 103 ARG A O 1
ATOM 777 N N . PHE A 1 104 ? 1.564 20.484 7.887 1 96.31 104 PHE A N 1
ATOM 778 C CA . PHE A 1 104 ? 0.724 19.406 8.406 1 96.31 104 PHE A CA 1
ATOM 779 C C . PHE A 1 104 ? 1.041 18.094 7.707 1 96.31 104 PHE A C 1
ATOM 781 O O . PHE A 1 104 ? 1.479 18.078 6.555 1 96.31 104 PHE A O 1
ATOM 788 N N . ASN A 1 105 ? 0.825 17.047 8.43 1 95 105 ASN A N 1
ATOM 789 C CA . ASN A 1 105 ? 1.049 15.727 7.855 1 95 105 ASN A CA 1
ATOM 790 C C . ASN A 1 105 ? -0.163 15.25 7.062 1 95 105 ASN A C 1
ATOM 792 O O . ASN A 1 105 ? -1.139 14.766 7.641 1 95 105 ASN A O 1
ATOM 796 N N . THR A 1 106 ? 0.002 15.25 5.797 1 93.75 106 THR A N 1
ATOM 797 C CA . THR A 1 106 ? -1.094 14.969 4.875 1 93.75 106 THR A CA 1
ATOM 798 C C . THR A 1 106 ? -1.56 13.523 5.012 1 93.75 106 THR A C 1
ATOM 800 O O . THR A 1 106 ? -2.752 13.234 4.891 1 93.75 106 THR A O 1
ATOM 803 N N . TYR A 1 107 ? -0.684 12.586 5.27 1 93.44 107 TYR A N 1
ATOM 804 C CA . TYR A 1 107 ? -1.024 11.172 5.379 1 93.44 107 TYR A CA 1
ATOM 805 C C . TYR A 1 107 ? -1.962 10.922 6.555 1 93.44 107 TYR A C 1
ATOM 807 O O . TYR A 1 107 ? -2.98 10.242 6.41 1 93.44 107 TYR A O 1
ATOM 815 N N . VAL A 1 108 ? -1.662 11.531 7.629 1 94.81 108 VAL A N 1
ATOM 816 C CA . VAL A 1 108 ? -2.477 11.359 8.828 1 94.81 108 VAL A CA 1
ATOM 817 C C . VAL A 1 108 ? -3.836 12.023 8.625 1 94.81 108 VAL A C 1
ATOM 819 O O . VAL A 1 108 ? -4.863 11.484 9.047 1 94.81 108 VAL A O 1
ATOM 822 N N . GLY A 1 109 ? -3.787 13.109 8.047 1 96.44 109 GLY A N 1
ATOM 823 C CA . GLY A 1 109 ? -5.016 13.852 7.809 1 96.44 109 GLY A CA 1
ATOM 824 C C . GLY A 1 109 ? -5.996 13.109 6.918 1 96.44 109 GLY A C 1
ATOM 825 O O . GLY A 1 109 ? -7.164 12.945 7.273 1 96.44 109 GLY A O 1
ATOM 826 N N . VAL A 1 110 ? -5.504 12.664 5.816 1 95.38 110 VAL A N 1
ATOM 827 C CA . VAL A 1 110 ? -6.371 11.977 4.863 1 95.38 110 VAL A CA 1
ATOM 828 C C . VAL A 1 110 ? -6.816 10.641 5.438 1 95.38 110 VAL A C 1
ATOM 830 O O . VAL A 1 110 ? -7.984 10.258 5.316 1 95.38 110 VAL A O 1
ATOM 833 N N . ALA A 1 111 ? -5.918 9.945 6.066 1 95.38 111 ALA A N 1
ATOM 834 C CA . ALA A 1 111 ? -6.266 8.68 6.707 1 95.38 111 ALA A CA 1
ATOM 835 C C . ALA A 1 111 ? -7.316 8.883 7.793 1 95.38 111 ALA A C 1
ATOM 837 O O . ALA A 1 111 ? -8.25 8.086 7.926 1 95.38 111 ALA A O 1
ATOM 838 N N . GLY A 1 112 ? -7.133 9.898 8.562 1 96.25 112 GLY A N 1
ATOM 839 C CA . GLY A 1 112 ? -8.109 10.211 9.594 1 96.25 112 GLY A CA 1
ATOM 840 C C . GLY A 1 112 ? -9.477 10.547 9.039 1 96.25 112 GLY A C 1
ATOM 841 O O . GLY A 1 112 ? -10.5 10.109 9.586 1 96.25 112 GLY A O 1
ATOM 842 N N . ALA A 1 113 ? -9.484 11.336 8.023 1 96.75 113 ALA A N 1
ATOM 843 C CA . ALA A 1 113 ? -10.742 11.711 7.387 1 96.75 113 ALA A CA 1
ATOM 844 C C . ALA A 1 113 ? -11.469 10.484 6.848 1 96.75 113 ALA A C 1
ATOM 846 O O . ALA A 1 113 ? -12.695 10.367 6.992 1 96.75 113 ALA A O 1
ATOM 847 N N . ALA A 1 114 ? -10.719 9.641 6.234 1 94.56 114 ALA A N 1
ATOM 848 C CA . ALA A 1 114 ? -11.281 8.398 5.719 1 94.56 114 ALA A CA 1
ATOM 849 C C . ALA A 1 114 ? -11.836 7.531 6.848 1 94.56 114 ALA A C 1
ATOM 851 O O . ALA A 1 114 ? -12.898 6.926 6.711 1 94.56 114 ALA A O 1
ATOM 852 N N . ALA A 1 115 ? -11.125 7.477 7.922 1 94.25 115 ALA A N 1
ATOM 853 C CA . ALA A 1 115 ? -11.508 6.641 9.055 1 94.25 115 ALA A CA 1
ATOM 854 C C . ALA A 1 115 ? -12.766 7.176 9.727 1 94.25 115 ALA A C 1
ATOM 856 O O . ALA A 1 115 ? -13.602 6.4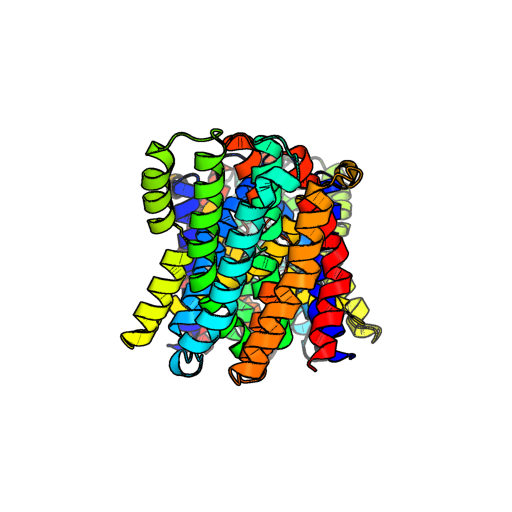02 10.211 1 94.25 115 ALA A O 1
ATOM 857 N N . LEU A 1 116 ? -12.969 8.453 9.727 1 93.94 116 LEU A N 1
ATOM 858 C CA . LEU A 1 116 ? -14.062 9.086 10.453 1 93.94 116 LEU A CA 1
ATOM 859 C C . LEU A 1 116 ? -15.328 9.141 9.609 1 93.94 116 LEU A C 1
ATOM 861 O O . LEU A 1 116 ? -16.438 8.969 10.117 1 93.94 116 LEU A O 1
ATOM 865 N N . HIS A 1 117 ? -15.125 9.398 8.281 1 94.88 117 HIS A N 1
ATOM 866 C CA . HIS A 1 117 ? -16.312 9.742 7.512 1 94.88 117 HIS A CA 1
ATOM 867 C C . HIS A 1 117 ? -16.312 9.055 6.148 1 94.88 117 HIS A C 1
ATOM 869 O O . HIS A 1 117 ? -17.047 9.461 5.242 1 94.88 117 HIS A O 1
ATOM 875 N N . GLY A 1 118 ? -15.508 8.141 5.977 1 92.62 118 GLY A N 1
ATOM 876 C CA . GLY A 1 118 ? -15.516 7.367 4.742 1 92.62 118 GLY A CA 1
ATOM 877 C C . GLY A 1 118 ? -15.234 8.211 3.512 1 92.62 118 GLY A C 1
ATOM 878 O O . GLY A 1 118 ? -14.305 9.023 3.506 1 92.62 118 GLY A O 1
ATOM 879 N N . THR A 1 119 ? -16.016 7.984 2.488 1 91.25 119 THR A N 1
ATOM 880 C CA . THR A 1 119 ? -15.797 8.625 1.199 1 91.25 119 THR A CA 1
ATOM 881 C C . THR A 1 119 ? -16.047 10.133 1.296 1 91.25 119 THR A C 1
ATOM 883 O O . THR A 1 119 ? -15.344 10.922 0.672 1 91.25 119 THR A O 1
ATOM 886 N N . ALA A 1 120 ? -17.031 10.414 2.068 1 93.81 120 ALA A N 1
ATOM 887 C CA . ALA A 1 120 ? -17.328 11.836 2.25 1 93.81 120 ALA A CA 1
ATOM 888 C C . ALA A 1 120 ? -16.141 12.562 2.898 1 93.81 120 ALA A C 1
ATOM 890 O O . ALA A 1 120 ? -15.773 13.656 2.475 1 93.81 120 ALA A O 1
ATOM 891 N N . GLY A 1 121 ? -15.531 11.93 3.879 1 95.94 121 GLY A N 1
ATOM 892 C CA . GLY A 1 121 ? -14.375 12.516 4.551 1 95.94 121 GLY A CA 1
ATOM 893 C C . GLY A 1 121 ? -13.164 12.641 3.648 1 95.94 121 GLY A C 1
ATOM 894 O O . GLY A 1 121 ? -12.469 13.664 3.674 1 95.94 121 GLY A O 1
ATOM 895 N N . THR A 1 122 ? -12.953 11.641 2.857 1 94.56 122 THR A N 1
ATOM 896 C CA . THR A 1 122 ? -11.797 11.641 1.972 1 94.56 122 THR A CA 1
ATOM 897 C C . THR A 1 122 ? -11.938 12.711 0.898 1 94.56 122 THR A C 1
ATOM 899 O O . THR A 1 122 ? -10.945 13.312 0.476 1 94.56 122 THR A O 1
ATOM 902 N N . THR A 1 123 ? -13.148 12.898 0.437 1 94.38 123 THR A N 1
ATOM 903 C CA . THR A 1 123 ? -13.398 13.93 -0.558 1 94.38 123 THR A CA 1
ATOM 904 C C . THR A 1 123 ? -13.078 15.312 0.007 1 94.38 123 THR A C 1
ATOM 906 O O . THR A 1 123 ? -12.367 16.094 -0.624 1 94.38 123 THR A O 1
ATOM 909 N N . VAL A 1 124 ? -13.57 15.57 1.157 1 96.12 124 VAL A N 1
ATOM 910 C CA . VAL A 1 124 ? -13.312 16.859 1.799 1 96.12 124 VAL A CA 1
ATOM 911 C C . VAL A 1 124 ? -11.82 17.016 2.076 1 96.12 124 VAL A C 1
ATOM 913 O O . VAL A 1 124 ? -11.25 18.094 1.896 1 96.12 124 VAL A O 1
ATOM 916 N N . ALA A 1 125 ? -11.219 15.93 2.512 1 96.56 125 ALA A N 1
ATOM 917 C CA . ALA A 1 125 ? -9.781 15.945 2.789 1 96.56 125 ALA A CA 1
ATOM 918 C C . ALA A 1 125 ? -8.984 16.281 1.529 1 96.56 125 ALA A C 1
ATOM 920 O O . ALA A 1 125 ? -8.008 17.031 1.587 1 96.56 125 ALA A O 1
ATOM 921 N N . ALA A 1 126 ? -9.367 15.727 0.464 1 94.38 126 ALA A N 1
ATOM 922 C CA . ALA A 1 126 ? -8.68 15.984 -0.799 1 94.38 126 ALA A CA 1
ATOM 923 C C . ALA A 1 126 ? -8.766 17.453 -1.178 1 94.38 126 ALA A C 1
ATOM 925 O O . ALA A 1 126 ? -7.785 18.047 -1.642 1 94.38 126 ALA A O 1
ATOM 926 N N . VAL A 1 127 ? -9.867 18.031 -0.993 1 93.94 127 VAL A N 1
ATOM 927 C CA . VAL A 1 127 ? -10.047 19.453 -1.273 1 93.94 127 VAL A CA 1
ATOM 928 C C . VAL A 1 127 ? -9.195 20.281 -0.316 1 93.94 127 VAL A C 1
ATOM 930 O O . VAL A 1 127 ? -8.555 21.25 -0.726 1 93.94 127 VAL A O 1
ATOM 933 N N . ALA A 1 128 ? -9.219 19.875 0.931 1 96 128 ALA A N 1
ATOM 934 C CA . ALA A 1 128 ? -8.398 20.562 1.927 1 96 128 ALA A CA 1
ATOM 935 C C . ALA A 1 128 ? -6.926 20.531 1.539 1 96 128 ALA A C 1
ATOM 937 O O . ALA A 1 128 ? -6.215 21.531 1.689 1 96 128 ALA A O 1
ATOM 938 N N . VAL A 1 129 ? -6.516 19.406 1.072 1 94.12 129 VAL A N 1
ATOM 939 C CA . VAL A 1 129 ? -5.129 19.25 0.652 1 94.12 129 VAL A CA 1
ATOM 940 C C . VAL A 1 129 ? -4.816 20.203 -0.492 1 94.12 129 VAL A C 1
ATOM 942 O O . VAL A 1 129 ? -3.777 20.875 -0.49 1 94.12 129 VAL A O 1
ATOM 945 N N . ALA A 1 130 ? -5.691 20.312 -1.417 1 90.88 130 ALA A N 1
ATOM 946 C CA . ALA A 1 130 ? -5.52 21.188 -2.574 1 90.88 130 ALA A CA 1
ATOM 947 C C . ALA A 1 130 ? -5.406 22.641 -2.148 1 90.88 130 ALA A C 1
ATOM 949 O O . ALA A 1 130 ? -4.703 23.438 -2.787 1 90.88 130 ALA A O 1
ATOM 950 N N . LEU A 1 131 ? -6.074 23 -1.112 1 92.38 131 LEU A N 1
ATOM 951 C CA . LEU A 1 131 ? -6.082 24.359 -0.615 1 92.38 131 LEU A CA 1
ATOM 952 C C . LEU A 1 131 ? -4.855 24.641 0.248 1 92.38 131 LEU A C 1
ATOM 954 O O . LEU A 1 131 ? -4.18 25.656 0.07 1 92.38 131 LEU A O 1
ATOM 958 N N . LEU A 1 132 ? -4.551 23.719 1.101 1 94.38 132 LEU A N 1
ATOM 959 C CA . LEU A 1 132 ? -3.588 23.969 2.168 1 94.38 132 LEU A CA 1
ATOM 960 C C . LEU A 1 132 ? -2.158 23.812 1.658 1 94.38 132 LEU A C 1
ATOM 962 O O . LEU A 1 132 ? -1.265 24.562 2.059 1 94.38 132 LEU A O 1
ATOM 966 N N . VAL A 1 133 ? -1.912 22.859 0.798 1 90.12 133 VAL A N 1
ATOM 967 C CA . VAL A 1 133 ? -0.554 22.516 0.397 1 90.12 133 VAL A CA 1
ATOM 968 C C . VAL A 1 133 ? 0.105 23.703 -0.3 1 90.12 133 VAL A C 1
ATOM 970 O O . VAL A 1 133 ? 1.209 24.109 0.068 1 90.12 133 VAL A O 1
ATOM 973 N N . PRO A 1 134 ? -0.549 24.328 -1.241 1 87.06 134 PRO A N 1
ATOM 974 C CA . PRO A 1 134 ? 0.084 25.484 -1.875 1 87.06 134 PRO A CA 1
ATOM 975 C C . PRO A 1 134 ? 0.329 26.625 -0.898 1 87.06 134 PRO A C 1
ATOM 977 O O . PRO A 1 134 ? 1.401 27.234 -0.912 1 87.06 134 PRO A O 1
ATOM 980 N N . MET A 1 135 ? -0.614 26.906 -0.075 1 90.81 135 MET A N 1
ATOM 981 C CA . MET A 1 135 ? -0.516 28.031 0.856 1 90.81 135 MET A CA 1
ATOM 982 C C . MET A 1 135 ? 0.624 27.812 1.848 1 90.81 135 MET A C 1
ATOM 984 O O . MET A 1 135 ? 1.432 28.719 2.074 1 90.81 135 MET A O 1
ATOM 988 N N . VAL A 1 136 ? 0.689 26.672 2.373 1 91.94 136 VAL A N 1
ATOM 989 C CA . VAL A 1 136 ? 1.718 26.375 3.361 1 91.94 136 VAL A CA 1
ATOM 990 C C . VAL A 1 136 ? 3.096 26.422 2.705 1 91.94 136 VAL A C 1
ATOM 992 O O . VAL A 1 136 ? 4.055 26.922 3.297 1 91.94 136 VAL A O 1
ATOM 995 N N . ASN A 1 137 ? 3.23 25.906 1.543 1 86.31 137 ASN A N 1
ATOM 996 C CA . ASN A 1 137 ? 4.508 25.922 0.835 1 86.31 137 ASN A CA 1
ATOM 997 C C . ASN A 1 137 ? 4.973 27.344 0.551 1 86.31 137 ASN A C 1
ATOM 999 O O . ASN A 1 137 ? 6.145 27.672 0.754 1 86.31 137 ASN A O 1
ATOM 1003 N N . VAL A 1 138 ? 4.137 28.172 0.137 1 85.94 138 VAL A N 1
ATOM 1004 C CA . VAL A 1 138 ? 4.469 29.562 -0.154 1 85.94 138 VAL A CA 1
ATOM 1005 C C . VAL A 1 138 ? 4.902 30.266 1.129 1 85.94 138 VAL A C 1
ATOM 1007 O O . VAL A 1 138 ? 5.934 30.938 1.154 1 85.94 138 VAL A O 1
ATOM 1010 N N . LEU A 1 139 ? 4.176 30.094 2.164 1 88.88 139 LEU A N 1
ATOM 1011 C CA . LEU A 1 139 ? 4.477 30.766 3.428 1 88.88 139 LEU A CA 1
ATOM 1012 C C . LEU A 1 139 ? 5.805 30.266 3.994 1 88.88 139 LEU A C 1
ATOM 1014 O O . LEU A 1 139 ? 6.613 31.078 4.469 1 88.88 139 LEU A O 1
ATOM 1018 N N . CYS A 1 140 ? 6.02 29 3.947 1 86.62 140 CYS A N 1
ATOM 1019 C CA . CYS A 1 140 ? 7.223 28.438 4.539 1 86.62 140 CYS A CA 1
ATOM 1020 C C . CYS A 1 140 ? 8.453 28.797 3.721 1 86.62 140 CYS A C 1
ATOM 1022 O O . CYS A 1 140 ? 9.508 29.125 4.281 1 86.62 140 CYS A O 1
ATOM 1024 N N . VAL A 1 141 ? 8.406 28.781 2.412 1 82.75 141 VAL A N 1
ATOM 1025 C CA . VAL A 1 141 ? 9.531 29.156 1.562 1 82.75 141 VAL A CA 1
ATOM 1026 C C . VAL A 1 141 ? 9.828 30.641 1.734 1 82.75 141 VAL A C 1
ATOM 1028 O O . VAL A 1 141 ? 10.992 31.047 1.796 1 82.75 141 VAL A O 1
ATOM 1031 N N . ALA A 1 142 ? 8.789 31.438 1.81 1 83.94 142 ALA A N 1
ATOM 1032 C CA . ALA A 1 142 ? 8.961 32.875 2.057 1 83.94 142 ALA A CA 1
ATOM 1033 C C . ALA A 1 142 ? 9.695 33.094 3.371 1 83.94 142 ALA A C 1
ATOM 1035 O O . ALA A 1 142 ? 10.477 34.062 3.482 1 83.94 142 ALA A O 1
ATOM 1036 N N . SER A 1 143 ? 9.445 32.25 4.312 1 85.5 143 SER A N 1
ATOM 1037 C CA . SER A 1 143 ? 10.117 32.406 5.602 1 85.5 143 SER A CA 1
ATOM 1038 C C . SER A 1 143 ? 11.609 32.125 5.484 1 85.5 143 SER A C 1
ATOM 1040 O O . SER A 1 143 ? 12.422 32.75 6.148 1 85.5 143 SER A O 1
ATOM 1042 N N . PHE A 1 144 ? 11.992 31.203 4.672 1 82 144 PHE A N 1
ATOM 1043 C CA . PHE A 1 144 ? 13.398 30.906 4.441 1 82 144 PHE A CA 1
ATOM 1044 C C . PHE A 1 144 ? 14.094 32.062 3.738 1 82 144 PHE A C 1
ATOM 1046 O O . PHE A 1 144 ? 15.234 32.406 4.055 1 82 144 PHE A O 1
ATOM 1053 N N . ILE A 1 145 ? 13.469 32.688 2.832 1 80 145 ILE A N 1
ATOM 1054 C CA . ILE A 1 145 ? 14.008 33.812 2.092 1 80 145 ILE A CA 1
ATOM 1055 C C . ILE A 1 145 ? 14.195 35 3.035 1 80 145 ILE A C 1
ATOM 1057 O O . ILE A 1 145 ? 15.266 35.625 3.059 1 80 145 ILE A O 1
ATOM 1061 N N . ALA A 1 146 ? 13.227 35.188 3.77 1 81.88 146 ALA A N 1
ATOM 1062 C CA . ALA A 1 146 ? 13.258 36.344 4.68 1 81.88 146 ALA A CA 1
ATOM 1063 C C . ALA A 1 146 ? 14.328 36.156 5.758 1 81.88 146 ALA A C 1
ATOM 1065 O O . ALA A 1 146 ? 14.938 37.125 6.207 1 81.88 146 ALA A O 1
ATOM 1066 N N . ALA A 1 147 ? 14.492 34.938 6.152 1 81.38 147 ALA A N 1
ATOM 1067 C CA . ALA A 1 147 ? 15.469 34.625 7.191 1 81.38 147 ALA A CA 1
ATOM 1068 C C . ALA A 1 147 ? 16.891 34.625 6.629 1 81.38 147 ALA A C 1
ATOM 1070 O O . ALA A 1 147 ? 17.859 34.594 7.383 1 81.38 147 ALA A O 1
ATOM 1071 N N . GLY A 1 148 ? 17 34.719 5.324 1 75.94 148 GLY A N 1
ATOM 1072 C CA . GLY A 1 148 ? 18.297 34.812 4.688 1 75.94 148 GLY A CA 1
ATOM 1073 C C . GLY A 1 148 ? 18.969 33.469 4.469 1 75.94 148 GLY A C 1
ATOM 1074 O O . GLY A 1 148 ? 20.156 33.406 4.152 1 75.94 148 GLY A O 1
ATOM 1075 N N . THR A 1 149 ? 18.25 32.5 4.781 1 74.12 149 THR A N 1
ATOM 1076 C CA . THR A 1 149 ? 18.844 31.188 4.633 1 74.12 149 THR A CA 1
ATOM 1077 C C . THR A 1 149 ? 18.672 30.672 3.207 1 74.12 149 THR A C 1
ATOM 1079 O O . THR A 1 149 ? 19.25 29.656 2.828 1 74.12 149 THR A O 1
ATOM 1082 N N . LEU A 1 150 ? 17.812 31.391 2.504 1 72.06 150 LEU A N 1
ATOM 1083 C CA . LEU A 1 150 ? 17.562 31.078 1.104 1 72.06 150 LEU A CA 1
ATOM 1084 C C . LEU A 1 150 ? 17.562 32.344 0.245 1 72.06 150 LEU A C 1
ATOM 1086 O O . LEU A 1 150 ? 17.109 33.406 0.69 1 72.06 150 LEU A O 1
ATOM 1090 N N . GLY A 1 151 ? 18.141 32.281 -0.961 1 69.38 151 GLY A N 1
ATOM 1091 C CA . GLY A 1 151 ? 18.172 33.406 -1.856 1 69.38 151 GLY A CA 1
ATOM 1092 C C . GLY A 1 151 ? 16.812 33.781 -2.42 1 69.38 151 GLY A C 1
ATOM 1093 O O . GLY A 1 151 ? 15.898 32.938 -2.436 1 69.38 151 GLY A O 1
ATOM 1094 N N . THR A 1 152 ? 16.609 35.062 -2.791 1 65.88 152 THR A N 1
ATOM 1095 C CA . THR A 1 152 ? 15.328 35.594 -3.258 1 65.88 152 THR A CA 1
ATOM 1096 C C . THR A 1 152 ? 14.875 34.875 -4.523 1 65.88 152 THR A C 1
ATOM 1098 O O . THR A 1 152 ? 13.68 34.812 -4.816 1 65.88 152 THR A O 1
ATOM 1101 N N . ALA A 1 153 ? 15.906 34.531 -5.418 1 62.97 153 ALA A N 1
ATOM 1102 C CA . ALA A 1 153 ? 15.594 33.781 -6.637 1 62.97 153 ALA A CA 1
ATOM 1103 C C . ALA A 1 153 ? 14.859 32.5 -6.32 1 62.97 153 ALA A C 1
ATOM 1105 O O . ALA A 1 153 ? 14.195 31.922 -7.184 1 62.97 153 ALA A O 1
ATOM 1106 N N . SER A 1 154 ? 14.758 32.312 -5.031 1 67.38 154 SER A N 1
ATOM 1107 C CA . SER A 1 154 ? 14.25 31.031 -4.547 1 67.38 154 SER A CA 1
ATOM 1108 C C . SER A 1 154 ? 12.719 31.031 -4.527 1 67.38 154 SER A C 1
ATOM 1110 O O . SER A 1 154 ? 12.102 29.969 -4.688 1 67.38 154 SER A O 1
ATOM 1112 N N . LEU A 1 155 ? 12.141 32.219 -4.48 1 68.94 155 LEU A N 1
ATOM 1113 C CA . LEU A 1 155 ? 10.688 32.281 -4.465 1 68.94 155 LEU A CA 1
ATOM 1114 C C . LEU A 1 155 ? 10.117 31.844 -5.816 1 68.94 155 LEU A C 1
ATOM 1116 O O . LEU A 1 155 ? 9.141 31.094 -5.879 1 68.94 155 LEU A O 1
ATOM 1120 N N . GLY A 1 156 ? 10.672 32.406 -6.867 1 69.12 156 GLY A N 1
ATOM 1121 C CA . GLY A 1 156 ? 10.25 32 -8.203 1 69.12 156 GLY A CA 1
ATOM 1122 C C . GLY A 1 156 ? 10.398 30.516 -8.453 1 69.12 156 GLY A C 1
ATOM 1123 O O . GLY A 1 156 ? 9.492 29.875 -8.984 1 69.12 156 GLY A O 1
ATOM 1124 N N . ARG A 1 157 ? 11.492 30.062 -8.039 1 70.75 157 ARG A N 1
ATOM 1125 C CA . ARG A 1 157 ? 11.758 28.641 -8.195 1 70.75 157 ARG A CA 1
ATOM 1126 C C . ARG A 1 157 ? 10.773 27.812 -7.379 1 70.75 157 ARG A C 1
ATOM 1128 O O . ARG A 1 157 ? 10.352 26.734 -7.82 1 70.75 157 ARG A O 1
ATOM 1135 N N . THR A 1 158 ? 10.469 28.406 -6.305 1 65.81 158 THR A N 1
ATOM 1136 C CA . THR A 1 158 ? 9.508 27.734 -5.438 1 65.81 158 THR A CA 1
ATOM 1137 C C . THR A 1 158 ? 8.125 27.703 -6.074 1 65.81 158 THR A C 1
ATOM 1139 O O . THR A 1 158 ? 7.441 26.672 -6.055 1 65.81 158 THR A O 1
ATOM 1142 N N . LEU A 1 159 ? 7.766 28.797 -6.555 1 72.94 159 LEU A N 1
ATOM 1143 C CA . LEU A 1 159 ? 6.465 28.875 -7.211 1 72.94 159 LEU A CA 1
ATOM 1144 C C . LEU A 1 159 ? 6.387 27.906 -8.383 1 72.94 159 LEU A C 1
ATOM 1146 O O . LEU A 1 159 ? 5.344 27.281 -8.609 1 72.94 159 LEU A O 1
ATOM 1150 N N . THR A 1 160 ? 7.375 27.828 -9.062 1 70.94 160 THR A N 1
ATOM 1151 C CA . THR A 1 160 ? 7.43 26.875 -10.164 1 70.94 160 THR A CA 1
ATOM 1152 C C . THR A 1 160 ? 7.379 25.438 -9.633 1 70.94 160 THR A C 1
ATOM 1154 O O . THR A 1 160 ? 6.703 24.594 -10.211 1 70.94 160 THR A O 1
ATOM 1157 N N . ALA A 1 161 ? 8.039 25.266 -8.523 1 66.38 161 ALA A N 1
ATOM 1158 C CA . ALA A 1 161 ? 8.031 23.938 -7.906 1 66.38 161 ALA A CA 1
ATOM 1159 C C . ALA A 1 161 ? 6.645 23.578 -7.398 1 66.38 161 ALA A C 1
ATOM 1161 O O . ALA A 1 161 ? 6.227 22.422 -7.484 1 66.38 161 ALA A O 1
ATOM 1162 N N . LEU A 1 162 ? 6.094 24.594 -6.879 1 68.44 162 LEU A N 1
ATOM 1163 C CA . LEU A 1 162 ? 4.723 24.406 -6.418 1 68.44 162 LEU A CA 1
ATOM 1164 C C . LEU A 1 162 ? 3.812 24 -7.574 1 68.44 162 LEU A C 1
ATOM 1166 O O . LEU A 1 162 ? 2.951 23.141 -7.414 1 68.44 162 LEU A O 1
ATOM 1170 N N . ALA A 1 163 ? 3.955 24.719 -8.617 1 72.88 163 ALA A N 1
ATOM 1171 C CA . ALA A 1 163 ? 3.143 24.406 -9.797 1 72.88 163 ALA A CA 1
ATOM 1172 C C . ALA A 1 163 ? 3.393 22.984 -10.289 1 72.88 163 ALA A C 1
ATOM 1174 O O . ALA A 1 163 ? 2.541 22.391 -10.953 1 72.88 163 ALA A O 1
ATOM 1175 N N . ARG A 1 164 ? 4.426 22.5 -9.859 1 79.75 164 ARG A N 1
ATOM 1176 C CA . ARG A 1 164 ? 4.77 21.141 -10.289 1 79.75 164 ARG A CA 1
ATOM 1177 C C . ARG A 1 164 ? 4.562 20.141 -9.156 1 79.75 164 ARG A C 1
ATOM 1179 O O . ARG A 1 164 ? 4.973 18.984 -9.266 1 79.75 164 ARG A O 1
ATOM 1186 N N . ASN A 1 165 ? 3.955 20.594 -8.117 1 82 165 ASN A N 1
ATOM 1187 C CA . ASN A 1 165 ? 3.674 19.719 -6.98 1 82 165 ASN A CA 1
ATOM 1188 C C . ASN A 1 165 ? 2.711 18.594 -7.359 1 82 165 ASN A C 1
ATOM 1190 O O . ASN A 1 165 ? 1.58 18.859 -7.77 1 82 165 ASN A O 1
ATOM 1194 N N . PRO A 1 166 ? 3.16 17.391 -7.203 1 87.88 166 PRO A N 1
ATOM 1195 C CA . PRO A 1 166 ? 2.33 16.281 -7.676 1 87.88 166 PRO A CA 1
ATOM 1196 C C . PRO A 1 166 ? 0.985 16.203 -6.957 1 87.88 166 PRO A C 1
ATOM 1198 O O . PRO A 1 166 ? -0.01 15.781 -7.547 1 87.88 166 PRO A O 1
ATOM 1201 N N . LEU A 1 167 ? 0.856 16.625 -5.738 1 87.56 167 LEU A N 1
ATOM 1202 C CA . LEU A 1 167 ? -0.397 16.578 -4.992 1 87.56 167 LEU A CA 1
ATOM 1203 C C . LEU A 1 167 ? -1.4 17.578 -5.547 1 87.56 167 LEU A C 1
ATOM 1205 O O . LEU A 1 167 ? -2.578 17.266 -5.715 1 87.56 167 LEU A O 1
ATOM 1209 N N . ILE A 1 168 ? -0.9 18.734 -5.805 1 86.19 168 ILE A N 1
ATOM 1210 C CA . ILE A 1 168 ? -1.753 19.781 -6.359 1 86.19 168 ILE A CA 1
ATOM 1211 C C . ILE A 1 168 ? -2.232 19.375 -7.75 1 86.19 168 ILE A C 1
ATOM 1213 O O . ILE A 1 168 ? -3.422 19.484 -8.062 1 86.19 168 ILE A O 1
ATOM 1217 N N . LEU A 1 169 ? -1.303 18.922 -8.547 1 91.19 169 LEU A N 1
ATOM 1218 C CA . LEU A 1 169 ? -1.642 18.5 -9.906 1 91.19 169 LEU A CA 1
ATOM 1219 C C . LEU A 1 169 ? -2.654 17.359 -9.883 1 91.19 169 LEU A C 1
ATOM 1221 O O . LEU A 1 169 ? -3.555 17.312 -10.727 1 91.19 169 LEU A O 1
ATOM 1225 N N . ALA A 1 170 ? -2.48 16.453 -8.945 1 93.69 170 ALA A N 1
ATOM 1226 C CA . ALA A 1 170 ? -3.41 15.328 -8.82 1 93.69 170 ALA A CA 1
ATOM 1227 C C . ALA A 1 170 ? -4.812 15.812 -8.469 1 93.69 170 ALA A C 1
ATOM 1229 O O . ALA A 1 170 ? -5.801 15.336 -9.023 1 93.69 170 ALA A O 1
ATOM 1230 N N . CYS A 1 171 ? -4.902 16.719 -7.508 1 91.19 171 CYS A N 1
ATOM 1231 C CA . CYS A 1 171 ? -6.199 17.266 -7.125 1 91.19 171 CYS A CA 1
ATOM 1232 C C . CYS A 1 171 ? -6.852 17.984 -8.297 1 91.19 171 CYS A C 1
ATOM 1234 O O . CYS A 1 171 ? -8.039 17.812 -8.555 1 91.19 171 CYS A O 1
ATOM 1236 N N . LEU A 1 172 ? -6.086 18.797 -8.992 1 90.69 172 LEU A N 1
ATOM 1237 C CA . LEU A 1 172 ? -6.605 19.531 -10.141 1 90.69 172 LEU A CA 1
ATOM 1238 C C . LEU A 1 172 ? -7.059 18.578 -11.234 1 90.69 172 LEU A C 1
ATOM 1240 O O . LEU A 1 172 ? -8.102 18.797 -11.859 1 90.69 172 LEU A O 1
ATOM 1244 N N . ALA A 1 173 ? -6.258 17.578 -11.477 1 94.38 173 ALA A N 1
ATOM 1245 C CA . ALA A 1 173 ? -6.629 16.562 -12.469 1 94.38 173 ALA A CA 1
ATOM 1246 C C . ALA A 1 173 ? -7.922 15.859 -12.07 1 94.38 173 ALA A C 1
ATOM 1248 O O . ALA A 1 173 ? -8.812 15.672 -12.898 1 94.38 173 ALA A O 1
ATOM 1249 N N . GLY A 1 174 ? -7.988 15.43 -10.828 1 94.19 174 GLY A N 1
ATOM 1250 C CA . GLY A 1 174 ? -9.195 14.773 -10.344 1 94.19 174 GLY A CA 1
ATOM 1251 C C . GLY A 1 174 ? -10.43 15.648 -10.445 1 94.19 174 GLY A C 1
ATOM 1252 O O . GLY A 1 174 ? -11.469 15.211 -10.93 1 94.19 174 GLY A O 1
ATOM 1253 N N . ILE A 1 175 ? -10.312 16.875 -10.023 1 91.81 175 ILE A N 1
ATOM 1254 C CA . ILE A 1 175 ? -11.414 17.828 -10.078 1 91.81 175 ILE A CA 1
ATOM 1255 C C . ILE A 1 175 ? -11.789 18.109 -11.531 1 91.81 175 ILE A C 1
ATOM 1257 O O . ILE A 1 175 ? -12.969 18.172 -11.875 1 91.81 175 ILE A O 1
ATOM 1261 N N . GLY A 1 176 ? -10.75 18.344 -12.336 1 93.94 176 GLY A N 1
ATOM 1262 C CA . GLY A 1 176 ? -11.008 18.562 -13.75 1 93.94 176 GLY A CA 1
ATOM 1263 C C . GLY A 1 176 ? -11.766 17.406 -14.398 1 93.94 176 GLY A C 1
ATOM 1264 O O . GLY A 1 176 ? -12.711 17.641 -15.148 1 93.94 176 GLY A O 1
ATOM 1265 N N . LEU A 1 177 ? -11.359 16.219 -14.141 1 94.81 177 LEU A N 1
ATOM 1266 C CA . LEU A 1 177 ? -12.031 15.031 -14.664 1 94.81 177 LEU A CA 1
ATOM 1267 C C . LEU A 1 177 ? -13.461 14.938 -14.141 1 94.81 177 LEU A C 1
ATOM 1269 O O . LEU A 1 177 ? -14.367 14.516 -14.859 1 94.81 177 LEU A O 1
ATOM 1273 N N . ASN A 1 178 ? -13.609 15.258 -12.945 1 92.94 178 ASN A N 1
ATOM 1274 C CA . ASN A 1 178 ? -14.93 15.258 -12.32 1 92.94 178 ASN A CA 1
ATOM 1275 C C . ASN A 1 178 ? -15.859 16.266 -12.977 1 92.94 178 ASN A C 1
ATOM 1277 O O . ASN A 1 178 ? -16.969 15.922 -13.383 1 92.94 178 ASN A O 1
ATOM 1281 N N . LEU A 1 179 ? -15.43 17.484 -13.172 1 91.5 179 LEU A N 1
ATOM 1282 C CA . LEU A 1 179 ? -16.234 18.594 -13.703 1 91.5 179 LEU A CA 1
ATOM 1283 C C . LEU A 1 179 ? -16.516 18.391 -15.188 1 91.5 179 LEU A C 1
ATOM 1285 O O . LEU A 1 179 ? -17.562 18.828 -15.688 1 91.5 179 LEU A O 1
ATOM 1289 N N . SER A 1 180 ? -15.609 17.812 -15.883 1 93.25 180 SER A N 1
ATOM 1290 C CA . SER A 1 180 ? -15.797 17.562 -17.312 1 93.25 180 SER A CA 1
ATOM 1291 C C . SER A 1 180 ? -16.844 16.469 -17.547 1 93.25 180 SER A C 1
ATOM 1293 O O . SER A 1 180 ? -17.328 16.312 -18.656 1 93.25 180 SER A O 1
ATOM 1295 N N . GLY A 1 181 ? -17.125 15.719 -16.5 1 91.25 181 GLY A N 1
ATOM 1296 C CA . GLY A 1 181 ? -18.062 14.625 -16.641 1 91.25 181 GLY A CA 1
ATOM 1297 C C . GLY A 1 181 ? -17.422 13.352 -17.156 1 91.25 181 GLY A C 1
ATOM 1298 O O . GLY A 1 181 ? -18.047 12.289 -17.172 1 91.25 181 GLY A O 1
ATOM 1299 N N . LEU A 1 182 ? -16.203 13.406 -17.469 1 91.44 182 LEU A N 1
ATOM 1300 C CA . LEU A 1 182 ? -15.5 12.25 -17.984 1 91.44 182 LEU A CA 1
ATOM 1301 C C . LEU A 1 182 ? -15.195 11.242 -16.891 1 91.44 182 LEU A C 1
ATOM 1303 O O . LEU A 1 182 ? -15.188 10.031 -17.125 1 91.44 182 LEU A O 1
ATOM 1307 N N . GLY A 1 183 ? -14.969 11.789 -15.695 1 92.12 183 GLY A N 1
ATOM 1308 C CA . GLY A 1 183 ? -14.523 10.922 -14.609 1 92.12 183 GLY A CA 1
ATOM 1309 C C . GLY A 1 183 ? -13.305 10.094 -14.969 1 92.12 183 GLY A C 1
ATOM 1310 O O . GLY A 1 183 ? -12.328 10.617 -15.508 1 92.12 183 GLY A O 1
ATOM 1311 N N . LEU A 1 184 ? -13.312 8.836 -14.539 1 92.19 184 LEU A N 1
ATOM 1312 C CA . LEU A 1 184 ? -12.289 7.859 -14.898 1 92.19 184 LEU A CA 1
ATOM 1313 C C . LEU A 1 184 ? -12.891 6.715 -15.703 1 92.19 184 LEU A C 1
ATOM 1315 O O . LEU A 1 184 ? -13.445 5.773 -15.133 1 92.19 184 LEU A O 1
ATOM 1319 N N . PRO A 1 185 ? -12.758 6.82 -16.969 1 89.94 185 PRO A N 1
ATOM 1320 C CA . PRO A 1 185 ? -13.438 5.84 -17.828 1 89.94 185 PRO A CA 1
ATOM 1321 C C . PRO A 1 185 ? -12.727 4.484 -17.844 1 89.94 185 PRO A C 1
ATOM 1323 O O . PRO A 1 185 ? -11.531 4.406 -17.562 1 89.94 185 PRO A O 1
ATOM 1326 N N . GLY A 1 186 ? -13.586 3.426 -18.172 1 90.88 186 GLY A N 1
ATOM 1327 C CA . GLY A 1 186 ? -13.062 2.086 -18.375 1 90.88 186 GLY A CA 1
ATOM 1328 C C . GLY A 1 186 ? -12.375 1.528 -17.141 1 90.88 186 GLY A C 1
ATOM 1329 O O . GLY A 1 186 ? -12.938 1.553 -16.047 1 90.88 186 GLY A O 1
ATOM 1330 N N . TRP A 1 187 ? -10.992 1.116 -17.453 1 92.94 187 TRP A N 1
ATOM 1331 C CA . TRP A 1 187 ? -10.242 0.439 -16.391 1 92.94 187 TRP A CA 1
ATOM 1332 C C . TRP A 1 187 ? -9.484 1.443 -15.531 1 92.94 187 TRP A C 1
ATOM 1334 O O . TRP A 1 187 ? -8.867 1.069 -14.539 1 92.94 187 TRP A O 1
ATOM 1344 N N . SER A 1 188 ? -9.609 2.689 -15.812 1 93.56 188 SER A N 1
ATOM 1345 C CA . SER A 1 188 ? -8.789 3.684 -15.125 1 93.56 188 SER A CA 1
ATOM 1346 C C . SER A 1 188 ? -9.242 3.863 -13.68 1 93.56 188 SER A C 1
ATOM 1348 O O . SER A 1 188 ? -8.414 3.996 -12.773 1 93.56 188 SER A O 1
ATOM 1350 N N . ALA A 1 189 ? -10.547 3.824 -13.469 1 93.06 189 ALA A N 1
ATOM 1351 C CA . ALA A 1 189 ? -11.07 4.043 -12.125 1 93.06 189 ALA A CA 1
ATOM 1352 C C . ALA A 1 189 ? -10.617 2.939 -11.172 1 93.06 189 ALA A C 1
ATOM 1354 O O . ALA A 1 189 ? -9.961 3.213 -10.164 1 93.06 189 ALA A O 1
ATOM 1355 N N . PRO A 1 190 ? -10.891 1.7 -11.57 1 93.44 190 PRO A N 1
ATOM 1356 C CA . PRO A 1 190 ? -10.453 0.643 -10.648 1 93.44 190 PRO A CA 1
ATOM 1357 C C . PRO A 1 190 ? -8.93 0.548 -10.539 1 93.44 190 PRO A C 1
ATOM 1359 O O . PRO A 1 190 ? -8.406 0.186 -9.484 1 93.44 190 PRO A O 1
ATOM 1362 N N . THR A 1 191 ? -8.234 0.879 -11.539 1 95.94 191 THR A N 1
ATOM 1363 C CA . THR A 1 191 ? -6.773 0.854 -11.5 1 95.94 191 THR A CA 1
ATOM 1364 C C . THR A 1 191 ? -6.238 1.893 -10.516 1 95.94 191 THR A C 1
ATOM 1366 O O . THR A 1 191 ? -5.406 1.578 -9.664 1 95.94 191 THR A O 1
ATOM 1369 N N . MET A 1 192 ? -6.711 3.086 -10.633 1 95.75 192 MET A N 1
ATOM 1370 C CA . MET A 1 192 ? -6.262 4.168 -9.758 1 95.75 192 MET A CA 1
ATOM 1371 C C . MET A 1 192 ? -6.699 3.922 -8.32 1 95.75 192 MET A C 1
ATOM 1373 O O . MET A 1 192 ? -5.957 4.23 -7.383 1 95.75 192 MET A O 1
ATOM 1377 N N . GLU A 1 193 ? -7.832 3.402 -8.211 1 94.69 193 GLU A N 1
ATOM 1378 C CA . GLU A 1 193 ? -8.328 3.072 -6.879 1 94.69 193 GLU A CA 1
ATOM 1379 C C . GLU A 1 193 ? -7.453 2.018 -6.211 1 94.69 193 GLU A C 1
ATOM 1381 O O . GLU A 1 193 ? -7.066 2.17 -5.047 1 94.69 193 GLU A O 1
ATOM 1386 N N . LEU A 1 194 ? -7.211 0.996 -6.949 1 95.19 194 LEU A N 1
ATOM 1387 C CA . LEU A 1 194 ? -6.391 -0.082 -6.41 1 95.19 194 LEU A CA 1
ATOM 1388 C C . LEU A 1 194 ? -4.992 0.42 -6.066 1 95.19 194 LEU A C 1
ATOM 1390 O O . LEU A 1 194 ? -4.477 0.142 -4.98 1 95.19 194 LEU A O 1
ATOM 1394 N N . LEU A 1 195 ? -4.395 1.134 -6.914 1 96.69 195 LEU A N 1
ATOM 1395 C CA . LEU A 1 195 ? -3.068 1.693 -6.68 1 96.69 195 LEU A CA 1
ATOM 1396 C C . LEU A 1 195 ? -3.078 2.631 -5.477 1 96.69 195 LEU A C 1
ATOM 1398 O O . LEU A 1 195 ? -2.168 2.59 -4.645 1 96.69 195 LEU A O 1
ATOM 1402 N N . GLY A 1 196 ? -4.074 3.451 -5.387 1 96.25 196 GLY A N 1
ATOM 1403 C CA . GLY A 1 196 ? -4.195 4.445 -4.332 1 96.25 196 GLY A CA 1
ATOM 1404 C C . GLY A 1 196 ? -4.367 3.834 -2.953 1 96.25 196 GLY A C 1
ATOM 1405 O O . GLY A 1 196 ? -4.074 4.477 -1.942 1 96.25 196 GLY A O 1
ATOM 1406 N N . ARG A 1 197 ? -4.793 2.605 -2.863 1 95.06 197 ARG A N 1
ATOM 1407 C CA . ARG A 1 197 ? -5.043 1.935 -1.592 1 95.06 197 ARG A CA 1
ATOM 1408 C C . ARG A 1 197 ? -3.748 1.761 -0.804 1 95.06 197 ARG A C 1
ATOM 1410 O O . ARG A 1 197 ? -3.775 1.622 0.421 1 95.06 197 ARG A O 1
ATOM 1417 N N . ALA A 1 198 ? -2.705 1.804 -1.481 1 97.12 198 ALA A N 1
ATOM 1418 C CA . ALA A 1 198 ? -1.421 1.581 -0.821 1 97.12 198 ALA A CA 1
ATOM 1419 C C . ALA A 1 198 ? -0.91 2.863 -0.17 1 97.12 198 ALA A C 1
ATOM 1421 O O . ALA A 1 198 ? -0.008 2.824 0.671 1 97.12 198 ALA A O 1
ATOM 1422 N N . ALA A 1 199 ? -1.478 3.969 -0.516 1 95.88 199 ALA A N 1
ATOM 1423 C CA . ALA A 1 199 ? -0.932 5.27 -0.144 1 95.88 199 ALA A CA 1
ATOM 1424 C C . ALA A 1 199 ? -1.01 5.488 1.365 1 95.88 199 ALA A C 1
ATOM 1426 O O . ALA A 1 199 ? 0.001 5.777 2.01 1 95.88 199 ALA A O 1
ATOM 1427 N N . LEU A 1 200 ? -2.129 5.234 1.94 1 95.06 200 LEU A N 1
ATOM 1428 C CA . LEU A 1 200 ? -2.373 5.641 3.32 1 95.06 200 LEU A CA 1
ATOM 1429 C C . LEU A 1 200 ? -1.658 4.711 4.293 1 95.06 200 LEU A C 1
ATOM 1431 O O . LEU A 1 200 ? -0.948 5.172 5.191 1 95.06 200 LEU A O 1
ATOM 1435 N N . PRO A 1 201 ? -1.788 3.377 4.137 1 96.81 201 PRO A N 1
ATOM 1436 C CA . PRO A 1 201 ? -1.078 2.523 5.09 1 96.81 201 PRO A CA 1
ATOM 1437 C C . PRO A 1 201 ? 0.436 2.723 5.047 1 96.81 201 PRO A C 1
ATOM 1439 O O . PRO A 1 201 ? 1.081 2.814 6.094 1 96.81 201 PRO A O 1
ATOM 1442 N N . LEU A 1 202 ? 0.968 2.84 3.904 1 96.62 202 LEU A N 1
ATOM 1443 C CA . LEU A 1 202 ? 2.414 3.008 3.805 1 96.62 202 LEU A CA 1
ATOM 1444 C C . LEU A 1 202 ? 2.832 4.402 4.258 1 96.62 202 LEU A C 1
ATOM 1446 O O . LEU A 1 202 ? 3.916 4.578 4.816 1 96.62 202 LEU A O 1
ATOM 1450 N N . GLY A 1 203 ? 1.977 5.402 3.938 1 95 203 GLY A N 1
ATOM 1451 C CA . GLY A 1 203 ? 2.248 6.738 4.438 1 95 203 GLY A CA 1
ATOM 1452 C C . GLY A 1 203 ? 2.33 6.805 5.953 1 95 203 GLY A C 1
ATOM 1453 O O . GLY A 1 203 ? 3.236 7.434 6.504 1 95 203 GLY A O 1
ATOM 1454 N N . LEU A 1 204 ? 1.409 6.176 6.602 1 95.69 204 LEU A N 1
ATOM 1455 C CA . LEU A 1 204 ? 1.384 6.168 8.062 1 95.69 204 LEU A CA 1
ATOM 1456 C C . LEU A 1 204 ? 2.604 5.445 8.625 1 95.69 204 LEU A C 1
ATOM 1458 O O . LEU A 1 204 ? 3.217 5.906 9.586 1 95.69 204 LEU A O 1
ATOM 1462 N N . VAL A 1 205 ? 2.969 4.32 8.039 1 96.5 205 VAL A N 1
ATOM 1463 C CA . VAL A 1 205 ? 4.156 3.586 8.469 1 96.5 205 VAL A CA 1
ATOM 1464 C C . VAL A 1 205 ? 5.398 4.449 8.266 1 96.5 205 VAL A C 1
ATOM 1466 O O . VAL A 1 205 ? 6.277 4.496 9.133 1 96.5 205 VAL A O 1
ATOM 1469 N N . ALA A 1 206 ? 5.461 5.137 7.145 1 93.81 206 ALA A N 1
ATOM 1470 C CA . ALA A 1 206 ? 6.602 6.004 6.852 1 93.81 206 ALA A CA 1
ATOM 1471 C C . ALA A 1 206 ? 6.711 7.129 7.875 1 93.81 206 ALA A C 1
ATOM 1473 O O . ALA A 1 206 ? 7.816 7.539 8.242 1 93.81 206 ALA A O 1
ATOM 1474 N N . VAL A 1 207 ? 5.59 7.676 8.258 1 93.06 207 VAL A N 1
ATOM 1475 C CA . VAL A 1 207 ? 5.574 8.695 9.305 1 93.06 207 VAL A CA 1
ATOM 1476 C C . VAL A 1 207 ? 6.242 8.141 10.562 1 93.06 207 VAL A C 1
ATOM 1478 O O . VAL A 1 207 ? 7.051 8.828 11.195 1 93.06 207 VAL A O 1
ATOM 1481 N N . GLY A 1 208 ? 5.926 6.941 10.922 1 94.62 208 GLY A N 1
ATOM 1482 C CA . GLY A 1 208 ? 6.508 6.309 12.094 1 94.62 208 GLY A CA 1
ATOM 1483 C C . GLY A 1 208 ? 8.008 6.098 11.977 1 94.62 208 GLY A C 1
ATOM 1484 O O . GLY A 1 208 ? 8.742 6.309 12.945 1 94.62 208 GLY A O 1
ATOM 1485 N N . VAL A 1 209 ? 8.43 5.699 10.852 1 93.81 209 VAL A N 1
ATOM 1486 C CA . VAL A 1 209 ? 9.852 5.445 10.617 1 93.81 209 VAL A CA 1
ATOM 1487 C C . VAL A 1 209 ? 10.641 6.734 10.789 1 93.81 209 VAL A C 1
ATOM 1489 O O . VAL A 1 209 ? 11.797 6.711 11.234 1 93.81 209 VAL A O 1
ATOM 1492 N N . ALA A 1 210 ? 10.047 7.84 10.516 1 90.12 210 ALA A N 1
ATOM 1493 C CA . ALA A 1 210 ? 10.727 9.133 10.523 1 90.12 210 ALA A CA 1
ATOM 1494 C C . ALA A 1 210 ? 10.867 9.672 11.945 1 90.12 210 ALA A C 1
ATOM 1496 O O . ALA A 1 210 ? 11.586 10.648 12.172 1 90.12 210 ALA A O 1
ATOM 1497 N N . LEU A 1 211 ? 10.227 9.109 12.883 1 91.62 211 LEU A N 1
ATOM 1498 C CA . LEU A 1 211 ? 10.289 9.586 14.258 1 91.62 211 LEU A CA 1
ATOM 1499 C C . LEU A 1 211 ? 11.688 9.414 14.828 1 91.62 211 LEU A C 1
ATOM 1501 O O . LEU A 1 211 ? 12.352 8.406 14.555 1 91.62 211 LEU A O 1
ATOM 1505 N N . ARG A 1 212 ? 12.133 10.391 15.5 1 90 212 ARG A N 1
ATOM 1506 C CA . ARG A 1 212 ? 13.43 10.398 16.172 1 90 212 ARG A CA 1
ATOM 1507 C C . ARG A 1 212 ? 13.273 10.68 17.672 1 90 212 ARG A C 1
ATOM 1509 O O . ARG A 1 212 ? 13.531 11.797 18.125 1 90 212 ARG A O 1
ATOM 1516 N N . PRO A 1 213 ? 13.023 9.703 18.438 1 84.56 213 PRO A N 1
ATOM 1517 C CA . PRO A 1 213 ? 12.75 9.914 19.859 1 84.56 213 PRO A CA 1
ATOM 1518 C C . PRO A 1 213 ? 13.914 10.586 20.594 1 84.56 213 PRO A C 1
ATOM 1520 O O . PRO A 1 213 ? 13.695 11.305 21.562 1 84.56 213 PRO A O 1
ATOM 1523 N N . ALA A 1 214 ? 15.094 10.469 20.109 1 81.69 214 ALA A N 1
ATOM 1524 C CA . ALA A 1 214 ? 16.266 11.07 20.75 1 81.69 214 ALA A CA 1
ATOM 1525 C C . ALA A 1 214 ? 16.234 12.586 20.641 1 81.69 214 ALA A C 1
ATOM 1527 O O . ALA A 1 214 ? 16.844 13.289 21.453 1 81.69 214 ALA A O 1
ATOM 1528 N N . ALA A 1 215 ? 15.516 13.047 19.719 1 78.31 215 ALA A N 1
ATOM 1529 C CA . ALA A 1 215 ? 15.438 14.484 19.484 1 78.31 215 ALA A CA 1
ATOM 1530 C C . ALA A 1 215 ? 14.43 15.141 20.422 1 78.31 215 ALA A C 1
ATOM 1532 O O . ALA A 1 215 ? 14.453 16.359 20.609 1 78.31 215 ALA A O 1
ATOM 1533 N N . LEU A 1 216 ? 13.555 14.43 20.984 1 77.38 216 LEU A N 1
ATOM 1534 C CA . LEU A 1 216 ? 12.445 14.961 21.766 1 77.38 216 LEU A CA 1
ATOM 1535 C C . LEU A 1 216 ? 12.961 15.773 22.953 1 77.38 216 LEU A C 1
ATOM 1537 O O . LEU A 1 216 ? 12.258 16.656 23.453 1 77.38 216 LEU A O 1
ATOM 1541 N N . LEU A 1 217 ? 14.117 15.664 23.109 1 68.62 217 LEU A N 1
ATOM 1542 C CA . LEU A 1 217 ? 14.641 16.234 24.359 1 68.62 217 LEU A CA 1
ATOM 1543 C C . LEU A 1 217 ? 14.938 17.719 24.172 1 68.62 217 LEU A C 1
ATOM 1545 O O . LEU A 1 217 ? 15.172 18.438 25.156 1 68.62 217 LEU A O 1
ATOM 1549 N N . ARG A 1 218 ? 14.773 18.172 23.109 1 69.56 218 ARG A N 1
ATOM 1550 C CA . ARG A 1 218 ? 15.078 19.594 22.938 1 69.56 218 ARG A CA 1
ATOM 1551 C C . ARG A 1 218 ? 13.859 20.453 23.266 1 69.56 218 ARG A C 1
ATOM 1553 O O . ARG A 1 218 ? 12.789 20.25 22.688 1 69.56 218 ARG A O 1
ATOM 1560 N N . VAL A 1 219 ? 13.977 21.188 24.328 1 70.19 219 VAL A N 1
ATOM 1561 C CA . VAL A 1 219 ? 12.898 22.094 24.734 1 70.19 219 VAL A CA 1
ATOM 1562 C C . VAL A 1 219 ? 13.367 23.547 24.641 1 70.19 219 VAL A C 1
ATOM 1564 O O . VAL A 1 219 ? 14.219 23.969 25.422 1 70.19 219 VAL A O 1
ATOM 1567 N N . ASP A 1 220 ? 13.141 24.172 23.516 1 81.06 220 ASP A N 1
ATOM 1568 C CA . ASP A 1 220 ? 13.43 25.594 23.391 1 81.06 220 ASP A CA 1
ATOM 1569 C C . ASP A 1 220 ? 12.164 26.391 23.078 1 81.06 220 ASP A C 1
ATOM 1571 O O . ASP A 1 220 ? 11.078 25.828 22.984 1 81.06 220 ASP A O 1
ATOM 1575 N N . ARG A 1 221 ? 12.203 27.672 23.047 1 89 221 ARG A N 1
ATOM 1576 C CA . ARG A 1 221 ? 11.078 28.578 22.844 1 89 221 ARG A CA 1
ATOM 1577 C C . ARG A 1 221 ? 10.398 28.328 21.516 1 89 221 ARG A C 1
ATOM 1579 O O . ARG A 1 221 ? 9.172 28.438 21.391 1 89 221 ARG A O 1
ATOM 1586 N N . GLY A 1 222 ? 11.227 28 20.547 1 89.75 222 GLY A N 1
ATOM 1587 C CA . GLY A 1 222 ? 10.68 27.672 19.234 1 89.75 222 GLY A CA 1
ATOM 1588 C C . GLY A 1 222 ? 9.789 26.438 19.25 1 89.75 222 GLY A C 1
ATOM 1589 O O . GLY A 1 222 ? 8.711 26.453 18.672 1 89.75 222 GLY A O 1
ATOM 1590 N N . ALA A 1 223 ? 10.227 25.453 19.938 1 92.06 223 ALA A N 1
ATOM 1591 C CA . ALA A 1 223 ? 9.453 24.219 20.047 1 92.06 223 ALA A CA 1
ATOM 1592 C C . ALA A 1 223 ? 8.117 24.484 20.75 1 92.06 223 ALA A C 1
ATOM 1594 O O . ALA A 1 223 ? 7.082 23.953 20.328 1 92.06 223 ALA A O 1
ATOM 1595 N N . TRP A 1 224 ? 8.195 25.25 21.781 1 92.75 224 TRP A N 1
ATOM 1596 C CA . TRP A 1 224 ? 6.984 25.562 22.547 1 92.75 224 TRP A CA 1
ATOM 1597 C C . TRP A 1 224 ? 5.988 26.344 21.688 1 92.75 224 TRP A C 1
ATOM 1599 O O . TRP A 1 224 ? 4.789 26.047 21.688 1 92.75 224 TRP A O 1
ATOM 1609 N N . ALA A 1 225 ? 6.441 27.328 21.016 1 93.88 225 ALA A N 1
ATOM 1610 C CA . ALA A 1 225 ? 5.586 28.141 20.156 1 93.88 225 ALA A CA 1
ATOM 1611 C C . ALA A 1 225 ? 4.941 27.297 19.062 1 93.88 225 ALA A C 1
ATOM 1613 O O . ALA A 1 225 ? 3.738 27.391 18.812 1 93.88 225 ALA A O 1
ATOM 1614 N N . ALA A 1 226 ? 5.758 26.5 18.391 1 95.06 226 ALA A N 1
ATOM 1615 C CA . ALA A 1 226 ? 5.27 25.656 17.312 1 95.06 226 ALA A CA 1
ATOM 1616 C C . ALA A 1 226 ? 4.227 24.656 17.812 1 95.06 226 ALA A C 1
ATOM 1618 O O . ALA A 1 226 ? 3.182 24.469 17.188 1 95.06 226 ALA A O 1
ATOM 1619 N N . ASN A 1 227 ? 4.5 24.062 18.969 1 95.06 227 ASN A N 1
ATOM 1620 C CA . ASN A 1 227 ? 3.58 23.094 19.547 1 95.06 227 ASN A CA 1
ATOM 1621 C C . ASN A 1 227 ? 2.27 23.75 19.969 1 95.06 227 ASN A C 1
ATOM 1623 O O . ASN A 1 227 ? 1.193 23.172 19.766 1 95.06 227 ASN A O 1
ATOM 1627 N N . LEU A 1 228 ? 2.4 24.844 20.594 1 95.38 228 LEU A N 1
ATOM 1628 C CA . LEU A 1 228 ? 1.212 25.547 21.062 1 95.38 228 LEU A CA 1
ATOM 1629 C C . LEU A 1 228 ? 0.325 25.953 19.891 1 95.38 228 LEU A C 1
ATOM 1631 O O . LEU A 1 228 ? -0.895 25.781 19.938 1 95.38 228 LEU A O 1
ATOM 1635 N N . ILE A 1 229 ? 0.883 26.516 18.875 1 96.44 229 ILE A N 1
ATOM 1636 C CA . ILE A 1 229 ? 0.129 26.953 17.719 1 96.44 229 ILE A CA 1
ATOM 1637 C C . ILE A 1 229 ? -0.469 25.75 17 1 96.44 229 ILE A C 1
ATOM 1639 O O . ILE A 1 229 ? -1.667 25.719 16.703 1 96.44 229 ILE A O 1
ATOM 1643 N N . LYS A 1 230 ? 0.327 24.734 16.766 1 95.75 230 LYS A N 1
ATOM 1644 C CA . LYS A 1 230 ? -0.054 23.594 15.938 1 95.75 230 LYS A CA 1
ATOM 1645 C C . LYS A 1 230 ? -1.113 22.734 16.625 1 95.75 230 LYS A C 1
ATOM 1647 O O . LYS A 1 230 ? -2.047 22.266 15.984 1 95.75 230 LYS A O 1
ATOM 1652 N N . LEU A 1 231 ? -1.004 22.531 17.969 1 96.5 231 LEU A N 1
ATOM 1653 C CA . LEU A 1 231 ? -1.807 21.516 18.625 1 96.5 231 LEU A CA 1
ATOM 1654 C C . LEU A 1 231 ? -2.961 22.141 19.406 1 96.5 231 LEU A C 1
ATOM 1656 O O . LEU A 1 231 ? -3.91 21.453 19.781 1 96.5 231 LEU A O 1
ATOM 1660 N N . VAL A 1 232 ? -2.9 23.469 19.594 1 97.19 232 VAL A N 1
ATOM 1661 C CA . VAL A 1 232 ? -3.93 24.062 20.438 1 97.19 232 VAL A CA 1
ATOM 1662 C C . VAL A 1 232 ? -4.57 25.25 19.719 1 97.19 232 VAL A C 1
ATOM 1664 O O . VAL A 1 232 ? -5.773 25.234 19.438 1 97.19 232 VAL A O 1
ATOM 1667 N N . LEU A 1 233 ? -3.803 26.219 19.328 1 98.06 233 LEU A N 1
ATOM 1668 C CA . LEU A 1 233 ? -4.348 27.469 18.844 1 98.06 233 LEU A CA 1
ATOM 1669 C C . LEU A 1 233 ? -4.949 27.312 17.453 1 98.06 233 LEU A C 1
ATOM 1671 O O . LEU A 1 233 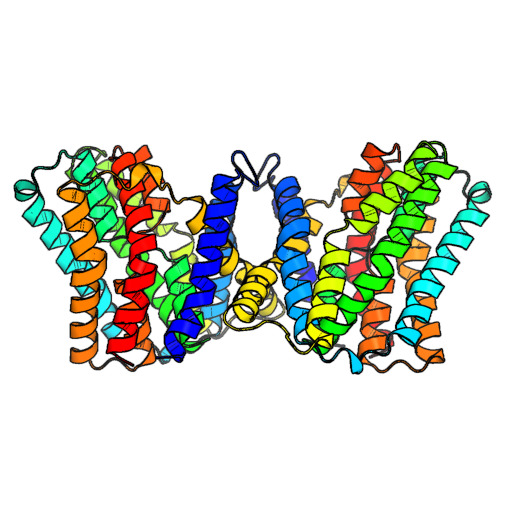? -6.016 27.844 17.156 1 98.06 233 LEU A O 1
ATOM 1675 N N . MET A 1 234 ? -4.23 26.609 16.625 1 97.81 234 MET A N 1
ATOM 1676 C CA . MET A 1 234 ? -4.691 26.391 15.25 1 97.81 234 MET A CA 1
ATOM 1677 C C . MET A 1 234 ? -6.012 25.625 15.234 1 97.81 234 MET A C 1
ATOM 1679 O O . MET A 1 234 ? -6.992 26.094 14.648 1 97.81 234 MET A O 1
ATOM 1683 N N . PRO A 1 235 ? -6.109 24.469 15.867 1 98 235 PRO A N 1
ATOM 1684 C CA . PRO A 1 235 ? -7.391 23.766 15.867 1 98 235 PRO A CA 1
ATOM 1685 C C . PRO A 1 235 ? -8.5 24.547 16.578 1 98 235 PRO A C 1
ATOM 1687 O O . PRO A 1 235 ? -9.656 24.484 16.156 1 98 235 PRO A O 1
ATOM 1690 N N . ALA A 1 236 ? -8.188 25.297 17.625 1 98.06 236 ALA A N 1
ATOM 1691 C CA . ALA A 1 236 ? -9.188 26.109 18.297 1 98.06 236 ALA A CA 1
ATOM 1692 C C . ALA A 1 236 ? -9.742 27.172 17.359 1 98.06 236 ALA A C 1
ATOM 1694 O O . ALA A 1 236 ? -10.953 27.406 17.312 1 98.06 236 ALA A O 1
ATOM 1695 N N . THR A 1 237 ? -8.906 27.812 16.641 1 98.38 237 THR A N 1
ATOM 1696 C CA . THR A 1 237 ? -9.305 28.875 15.711 1 98.38 237 THR A CA 1
ATOM 1697 C C . THR A 1 237 ? -10.133 28.312 14.562 1 98.38 237 THR A C 1
ATOM 1699 O O . THR A 1 237 ? -11.164 28.875 14.195 1 98.38 237 THR A O 1
ATOM 1702 N N . VAL A 1 238 ? -9.68 27.219 13.992 1 98.19 238 VAL A N 1
ATOM 1703 C CA . VAL A 1 238 ? -10.398 26.609 12.875 1 98.19 238 VAL A CA 1
ATOM 1704 C C . VAL A 1 238 ? -11.766 26.125 13.344 1 98.19 238 VAL A C 1
ATOM 1706 O O . VAL A 1 238 ? -12.758 26.25 12.617 1 98.19 238 VAL A O 1
ATOM 1709 N N . LEU A 1 239 ? -11.797 25.562 14.539 1 97.56 239 LEU A N 1
ATOM 1710 C CA . LEU A 1 239 ? -13.086 25.125 15.078 1 97.56 239 LEU A CA 1
ATOM 1711 C C . LEU A 1 239 ? -14.031 26.312 15.242 1 97.56 239 LEU A C 1
ATOM 1713 O O . LEU A 1 239 ? -15.203 26.234 14.883 1 97.56 239 LEU A O 1
ATOM 1717 N N . ALA A 1 240 ? -13.555 27.375 15.797 1 97.56 240 ALA A N 1
ATOM 1718 C CA . ALA A 1 240 ? -14.359 28.578 15.969 1 97.56 240 ALA A CA 1
ATOM 1719 C C . ALA A 1 240 ? -14.867 29.094 14.625 1 97.56 240 ALA A C 1
ATOM 1721 O O . ALA A 1 240 ? -16.047 29.438 14.492 1 97.56 240 ALA A O 1
ATOM 1722 N N . LEU A 1 241 ? -14 29.156 13.648 1 97.69 241 LEU A N 1
ATOM 1723 C CA . LEU A 1 241 ? -14.383 29.625 12.32 1 97.69 241 LEU A CA 1
ATOM 1724 C C . LEU A 1 241 ? -15.375 28.672 11.664 1 97.69 241 LEU A C 1
ATOM 1726 O O . LEU A 1 241 ? -16.297 29.109 10.969 1 97.69 241 LEU A O 1
ATOM 1730 N N . ALA A 1 242 ? -15.125 27.391 11.828 1 97.19 242 ALA A N 1
ATOM 1731 C CA . ALA A 1 242 ? -16.031 26.391 11.258 1 97.19 242 ALA A CA 1
ATOM 1732 C C . ALA A 1 242 ? -17.438 26.547 11.812 1 97.19 242 ALA A C 1
ATOM 1734 O O . ALA A 1 242 ? -18.422 26.406 11.078 1 97.19 242 ALA A O 1
ATOM 1735 N N . LEU A 1 243 ? -17.562 26.797 13.117 1 95.81 243 LEU A N 1
ATOM 1736 C CA . LEU A 1 243 ? -18.844 26.969 13.766 1 95.81 243 LEU A CA 1
ATOM 1737 C C . LEU A 1 243 ? -19.5 28.281 13.32 1 95.81 243 LEU A C 1
ATOM 1739 O O . LEU A 1 243 ? -20.703 28.328 13.047 1 95.81 243 LEU A O 1
ATOM 1743 N N . LEU A 1 244 ? -18.734 29.297 13.219 1 96.94 244 LEU A N 1
ATOM 1744 C CA . LEU A 1 244 ? -19.234 30.594 12.82 1 96.94 244 LEU A CA 1
ATOM 1745 C C . LEU A 1 244 ? -19.719 30.578 11.375 1 96.94 244 LEU A C 1
ATOM 1747 O O . LEU A 1 244 ? -20.703 31.25 11.039 1 96.94 244 LEU A O 1
ATOM 1751 N N . LEU A 1 245 ? -19.078 29.812 10.539 1 97.38 245 LEU A N 1
ATOM 1752 C CA . LEU A 1 245 ? -19.391 29.766 9.109 1 97.38 245 LEU A CA 1
ATOM 1753 C C . LEU A 1 245 ? -20.469 28.719 8.828 1 97.38 245 LEU A C 1
ATOM 1755 O O . LEU A 1 245 ? -20.969 28.625 7.703 1 97.38 245 LEU A O 1
ATOM 1759 N N . GLY A 1 246 ? -20.844 27.922 9.766 1 96.12 246 GLY A N 1
ATOM 1760 C CA . GLY A 1 246 ? -21.906 26.938 9.617 1 96.12 246 GLY A CA 1
ATOM 1761 C C . GLY A 1 246 ? -21.516 25.766 8.75 1 96.12 246 GLY A C 1
ATOM 1762 O O . GLY A 1 246 ? -22.312 25.328 7.902 1 96.12 246 GLY A O 1
ATOM 1763 N N . LEU A 1 247 ? -20.359 25.266 8.922 1 96.69 247 LEU A N 1
ATOM 1764 C CA . LEU A 1 247 ? -19.922 24.094 8.164 1 96.69 247 LEU A CA 1
ATOM 1765 C C . LEU A 1 247 ? -20.703 22.859 8.609 1 96.69 247 LEU A C 1
ATOM 1767 O O . LEU A 1 247 ? -20.969 22.688 9.797 1 96.69 247 LEU A O 1
ATOM 1771 N N . ASP A 1 248 ? -21.125 21.969 7.641 1 95.88 248 ASP A N 1
ATOM 1772 C CA . ASP A 1 248 ? -21.766 20.688 7.965 1 95.88 248 ASP A CA 1
ATOM 1773 C C . ASP A 1 248 ? -20.828 19.797 8.781 1 95.88 248 ASP A C 1
ATOM 1775 O O . ASP A 1 248 ? -19.609 20.031 8.797 1 95.88 248 ASP A O 1
ATOM 1779 N N . PRO A 1 249 ? -21.281 18.828 9.453 1 95.31 249 PRO A N 1
ATOM 1780 C CA . PRO A 1 249 ? -20.5 18.016 10.391 1 95.31 249 PRO A CA 1
ATOM 1781 C C . PRO A 1 249 ? -19.281 17.375 9.734 1 95.31 249 PRO A C 1
ATOM 1783 O O . PRO A 1 249 ? -18.188 17.375 10.32 1 95.31 249 PRO A O 1
ATOM 1786 N N . VAL A 1 250 ? -19.453 16.859 8.57 1 95.94 250 VAL A N 1
ATOM 1787 C CA . VAL A 1 250 ? -18.359 16.188 7.898 1 95.94 250 VAL A CA 1
ATOM 1788 C C . VAL A 1 250 ? -17.25 17.188 7.598 1 95.94 250 VAL A C 1
ATOM 1790 O O . VAL A 1 250 ? -16.078 16.953 7.914 1 95.94 250 VAL A O 1
ATOM 1793 N N . THR A 1 251 ? -17.594 18.328 7.02 1 97.31 251 THR A N 1
ATOM 1794 C CA . THR A 1 251 ? -16.625 19.359 6.656 1 97.31 251 THR A CA 1
ATOM 1795 C C . THR A 1 251 ? -15.977 19.953 7.902 1 97.31 251 THR A C 1
ATOM 1797 O O . THR A 1 251 ? -14.781 20.234 7.91 1 97.31 251 THR A O 1
ATOM 1800 N N . ARG A 1 252 ? -16.75 20.172 8.891 1 97.12 252 ARG A N 1
ATOM 1801 C CA . ARG A 1 252 ? -16.234 20.688 10.156 1 97.12 252 ARG A CA 1
ATOM 1802 C C . ARG A 1 252 ? -15.195 19.75 10.758 1 97.12 252 ARG A C 1
ATOM 1804 O O . ARG A 1 252 ? -14.117 20.188 11.164 1 97.12 252 ARG A O 1
ATOM 1811 N N . ASP A 1 253 ? -15.516 18.453 10.805 1 96.88 253 ASP A N 1
ATOM 1812 C CA . ASP A 1 253 ? -14.625 17.469 11.414 1 96.88 253 ASP A CA 1
ATOM 1813 C C . ASP A 1 253 ? -13.312 17.375 10.641 1 96.88 253 ASP A C 1
ATOM 1815 O O . ASP A 1 253 ? -12.242 17.25 11.242 1 96.88 253 ASP A O 1
ATOM 1819 N N . VAL A 1 254 ? -13.406 17.391 9.352 1 97.31 254 VAL A N 1
ATOM 1820 C CA . VAL A 1 254 ? -12.211 17.281 8.523 1 97.31 254 VAL A CA 1
ATOM 1821 C C . VAL A 1 254 ? -11.367 18.547 8.664 1 97.31 254 VAL A C 1
ATOM 1823 O O . VAL A 1 254 ? -10.141 18.469 8.734 1 97.31 254 VAL A O 1
ATOM 1826 N N . ALA A 1 255 ? -12.023 19.703 8.664 1 97.69 255 ALA A N 1
ATOM 1827 C CA . ALA A 1 255 ? -11.297 20.953 8.883 1 97.69 255 ALA A CA 1
ATOM 1828 C C . ALA A 1 255 ? -10.555 20.938 10.211 1 97.69 255 ALA A C 1
ATOM 1830 O O . ALA A 1 255 ? -9.383 21.312 10.281 1 97.69 255 ALA A O 1
ATOM 1831 N N . LEU A 1 256 ? -11.242 20.516 11.203 1 97.5 256 LEU A N 1
ATOM 1832 C CA . LEU A 1 256 ? -10.648 20.438 12.531 1 97.5 256 LEU A CA 1
ATOM 1833 C C . LEU A 1 256 ? -9.5 19.438 12.547 1 97.5 256 LEU A C 1
ATOM 1835 O O . LEU A 1 256 ? -8.461 19.688 13.156 1 97.5 256 LEU A O 1
ATOM 1839 N N . LEU A 1 257 ? -9.711 18.344 11.906 1 96.88 257 LEU A N 1
ATOM 1840 C CA . LEU A 1 257 ? -8.672 17.312 11.797 1 96.88 257 LEU A CA 1
ATOM 1841 C C . LEU A 1 257 ? -7.402 17.891 11.172 1 96.88 257 LEU A C 1
ATOM 1843 O O . LEU A 1 257 ? -6.312 17.75 11.734 1 96.88 257 LEU A O 1
ATOM 1847 N N . PHE A 1 258 ? -7.5 18.547 10.062 1 97.38 258 PHE A N 1
ATOM 1848 C CA . PHE A 1 258 ? -6.348 19.094 9.352 1 97.38 258 PHE A CA 1
ATOM 1849 C C . PHE A 1 258 ? -5.684 20.203 10.172 1 97.38 258 PHE A C 1
ATOM 1851 O O . PHE A 1 258 ? -4.465 20.375 10.102 1 97.38 258 PHE A O 1
ATOM 1858 N N . ALA A 1 259 ? -6.484 20.891 10.945 1 97.06 259 ALA A N 1
ATOM 1859 C CA . ALA A 1 259 ? -5.953 21.953 11.797 1 97.06 259 ALA A CA 1
ATOM 1860 C C . ALA A 1 259 ? -5.16 21.375 12.969 1 97.06 259 ALA A C 1
ATOM 1862 O O . ALA A 1 259 ? -4.258 22.031 13.492 1 97.06 259 ALA A O 1
ATOM 1863 N N . ALA A 1 260 ? -5.453 20.172 13.336 1 97 260 ALA A N 1
ATOM 1864 C CA . ALA A 1 260 ? -4.902 19.594 14.562 1 97 260 ALA A CA 1
ATOM 1865 C C . ALA A 1 260 ? -3.812 18.578 14.25 1 97 260 ALA A C 1
ATOM 1867 O O . ALA A 1 260 ? -3.303 17.906 15.148 1 97 260 ALA A O 1
ATOM 1868 N N . LEU A 1 261 ? -3.441 18.438 13.055 1 96.88 261 LEU A N 1
ATOM 1869 C CA . LEU A 1 261 ? -2.469 17.438 12.617 1 96.88 261 LEU A CA 1
ATOM 1870 C C . LEU A 1 261 ? -1.06 17.828 13.047 1 96.88 261 LEU A C 1
ATOM 1872 O O . LEU A 1 261 ? -0.752 19.016 13.172 1 96.88 261 LEU A O 1
ATOM 1876 N N . PRO A 1 262 ? -0.182 16.828 13.273 1 96.12 262 PRO A N 1
ATOM 1877 C CA . PRO A 1 262 ? 1.237 17.141 13.461 1 96.12 262 PRO A CA 1
ATOM 1878 C C . PRO A 1 262 ? 1.9 17.641 12.172 1 96.12 262 PRO A C 1
ATOM 1880 O O . PRO A 1 262 ? 1.312 17.547 11.094 1 96.12 262 PRO A O 1
ATOM 1883 N N . THR A 1 263 ? 3.023 18.172 12.367 1 95.06 263 THR A N 1
ATOM 1884 C CA . THR A 1 263 ? 3.766 18.719 11.234 1 95.06 263 THR A CA 1
ATOM 1885 C C . THR A 1 263 ? 4.238 17.609 10.305 1 95.06 263 THR A C 1
ATOM 1887 O O . THR A 1 263 ? 4.359 16.453 10.719 1 95.06 263 THR A O 1
ATOM 1890 N N . ALA A 1 264 ? 4.414 17.906 9.055 1 92 264 ALA A N 1
ATOM 1891 C CA . ALA A 1 264 ? 4.82 16.969 8.016 1 92 264 ALA A CA 1
ATOM 1892 C C . ALA A 1 264 ? 6.262 16.5 8.219 1 92 264 ALA A C 1
ATOM 1894 O O . ALA A 1 264 ? 7.121 17.297 8.602 1 92 264 ALA A O 1
ATOM 1895 N N . THR A 1 265 ? 6.504 15.281 7.922 1 88.62 265 THR A N 1
ATOM 1896 C CA . THR A 1 265 ? 7.852 14.734 8.062 1 88.62 265 THR A CA 1
ATOM 1897 C C . THR A 1 265 ? 8.781 15.32 7.004 1 88.62 265 THR A C 1
ATOM 1899 O O . THR A 1 265 ? 9.992 15.43 7.223 1 88.62 265 THR A O 1
ATOM 1902 N N . SER A 1 266 ? 8.281 15.719 5.895 1 83.12 266 SER A N 1
ATOM 1903 C CA . SER A 1 266 ? 9.078 16.281 4.809 1 83.12 266 SER A CA 1
ATOM 1904 C C . SER A 1 266 ? 9.727 17.594 5.219 1 83.12 266 SER A C 1
ATOM 1906 O O . SER A 1 266 ? 10.672 18.062 4.574 1 83.12 266 SER A O 1
ATOM 1908 N N . ALA A 1 267 ? 9.195 18.172 6.25 1 89.19 267 ALA A N 1
ATOM 1909 C CA . ALA A 1 267 ? 9.742 19.438 6.746 1 89.19 267 ALA A CA 1
ATOM 1910 C C . ALA A 1 267 ? 11.188 19.266 7.203 1 89.19 267 ALA A C 1
ATOM 1912 O O . ALA A 1 267 ? 11.984 20.203 7.141 1 89.19 267 ALA A O 1
ATOM 1913 N N . TYR A 1 268 ? 11.555 18.094 7.664 1 88.19 268 TYR A N 1
ATOM 1914 C CA . TYR A 1 268 ? 12.922 17.812 8.086 1 88.19 268 TYR A CA 1
ATOM 1915 C C . TYR A 1 268 ? 13.891 17.953 6.914 1 88.19 268 TYR A C 1
ATOM 1917 O O . TYR A 1 268 ? 14.953 18.547 7.047 1 88.19 268 TYR A O 1
ATOM 1925 N N . ILE A 1 269 ? 13.492 17.406 5.855 1 80.94 269 ILE A N 1
ATOM 1926 C CA . ILE A 1 269 ? 14.32 17.438 4.652 1 80.94 269 ILE A CA 1
ATOM 1927 C C . ILE A 1 269 ? 14.508 18.891 4.199 1 80.94 269 ILE A C 1
ATOM 1929 O O . ILE A 1 269 ? 15.617 19.297 3.84 1 80.94 269 ILE A O 1
ATOM 1933 N N . LEU A 1 270 ? 13.469 19.594 4.215 1 81.69 270 LEU A N 1
ATOM 1934 C CA . LEU A 1 270 ? 13.523 20.984 3.799 1 81.69 270 LEU A CA 1
ATOM 1935 C C . LEU A 1 270 ? 14.406 21.797 4.738 1 81.69 270 LEU A C 1
ATOM 1937 O O . LEU A 1 270 ? 15.18 22.641 4.293 1 81.69 270 LEU A O 1
ATOM 1941 N N . ALA A 1 271 ? 14.273 21.547 5.965 1 86.12 271 ALA A N 1
ATOM 1942 C CA . ALA A 1 271 ? 15.102 22.25 6.941 1 86.12 271 ALA A CA 1
ATOM 1943 C C . ALA A 1 271 ? 16.578 21.953 6.711 1 86.12 271 ALA A C 1
ATOM 1945 O O . ALA A 1 271 ? 17.422 22.859 6.777 1 86.12 271 ALA A O 1
ATOM 1946 N N . ARG A 1 272 ? 16.922 20.781 6.414 1 84.19 272 ARG A N 1
ATOM 1947 C CA . ARG A 1 272 ? 18.297 20.375 6.172 1 84.19 272 ARG A CA 1
ATOM 1948 C C . ARG A 1 272 ? 18.828 21 4.887 1 84.19 272 ARG A C 1
ATOM 1950 O O . ARG A 1 272 ? 19.984 21.422 4.832 1 84.19 272 ARG A O 1
ATOM 1957 N N . GLN A 1 273 ? 18.062 21.141 3.975 1 80.12 273 GLN A N 1
ATOM 1958 C CA . GLN A 1 273 ? 18.484 21.578 2.65 1 80.12 273 GLN A CA 1
ATOM 1959 C C . GLN A 1 273 ? 18.547 23.094 2.564 1 80.12 273 GLN A C 1
ATOM 1961 O O . GLN A 1 273 ? 19.391 23.656 1.86 1 80.12 273 GLN A O 1
ATOM 1966 N N . LEU A 1 274 ? 17.641 23.75 3.271 1 82.25 274 LEU A N 1
ATOM 1967 C CA . LEU A 1 274 ? 17.484 25.188 3.066 1 82.25 274 LEU A CA 1
ATOM 1968 C C . LEU A 1 274 ? 18.078 25.969 4.238 1 82.25 274 LEU A C 1
ATOM 1970 O O . LEU A 1 274 ? 17.859 27.172 4.352 1 82.25 274 LEU A O 1
ATOM 1974 N N . GLY A 1 275 ? 18.734 25.172 5.062 1 84.44 275 GLY A N 1
ATOM 1975 C CA . GLY A 1 275 ? 19.484 25.844 6.113 1 84.44 275 GLY A CA 1
ATOM 1976 C C . GLY A 1 275 ? 18.672 26.078 7.371 1 84.44 275 GLY A C 1
ATOM 1977 O O . GLY A 1 275 ? 18.891 27.047 8.094 1 84.44 275 GLY A O 1
ATOM 1978 N N . GLY A 1 276 ? 17.703 25.297 7.562 1 89.19 276 GLY A N 1
ATOM 1979 C CA . GLY A 1 276 ? 16.969 25.344 8.82 1 89.19 276 GLY A CA 1
ATOM 1980 C C . GLY A 1 276 ? 17.625 24.547 9.922 1 89.19 276 GLY A C 1
ATOM 1981 O O . GLY A 1 276 ? 18.766 24.078 9.766 1 89.19 276 GLY A O 1
ATOM 1982 N N . ASP A 1 277 ? 17.016 24.516 11.039 1 91.5 277 ASP A N 1
ATOM 1983 C CA . ASP A 1 277 ? 17.469 23.719 12.18 1 91.5 277 ASP A CA 1
ATOM 1984 C C . ASP A 1 277 ? 16.859 22.312 12.141 1 91.5 277 ASP A C 1
ATOM 1986 O O . ASP A 1 277 ? 15.797 22.078 12.703 1 91.5 277 ASP A O 1
ATOM 1990 N N . ALA A 1 278 ? 17.656 21.422 11.617 1 89.25 278 ALA A N 1
ATOM 1991 C CA . ALA A 1 278 ? 17.172 20.062 11.375 1 89.25 278 ALA A CA 1
ATOM 1992 C C . ALA A 1 278 ? 16.891 19.344 12.688 1 89.25 278 ALA A C 1
ATOM 1994 O O . ALA A 1 278 ? 15.961 18.531 12.773 1 89.25 278 ALA A O 1
ATOM 1995 N N . GLU A 1 279 ? 17.672 19.609 13.586 1 89.44 279 GLU A N 1
ATOM 1996 C CA . GLU A 1 279 ? 17.484 18.953 14.875 1 89.44 279 GLU A CA 1
ATOM 1997 C C . GLU A 1 279 ? 16.172 19.391 15.531 1 89.44 279 GLU A C 1
ATOM 1999 O O . GLU A 1 279 ? 15.438 18.562 16.078 1 89.44 279 GLU A O 1
ATOM 2004 N N . LEU A 1 280 ? 15.945 20.641 15.477 1 91.62 280 LEU A N 1
ATOM 2005 C CA . LEU A 1 280 ? 14.688 21.156 16 1 91.62 280 LEU A CA 1
ATOM 2006 C C . LEU A 1 280 ? 13.508 20.578 15.227 1 91.62 280 LEU A C 1
ATOM 2008 O O . LEU A 1 280 ? 12.492 20.219 15.82 1 91.62 280 LEU A O 1
ATOM 2012 N N . MET A 1 281 ? 13.625 20.516 13.977 1 91.75 281 MET A N 1
ATOM 2013 C CA . MET A 1 281 ? 12.539 19.984 13.148 1 91.75 281 MET A CA 1
ATOM 2014 C C . MET A 1 281 ? 12.242 18.531 13.492 1 91.75 281 MET A C 1
ATOM 2016 O O . MET A 1 281 ? 11.078 18.125 13.555 1 91.75 281 MET A O 1
ATOM 2020 N N . ALA A 1 282 ? 13.312 17.797 13.727 1 90.62 282 ALA A N 1
ATOM 2021 C CA . ALA A 1 282 ? 13.141 16.406 14.125 1 90.62 282 ALA A CA 1
ATOM 2022 C C . ALA A 1 282 ? 12.391 16.297 15.453 1 90.62 282 ALA A C 1
ATOM 2024 O O . ALA A 1 282 ? 11.531 15.438 15.617 1 90.62 282 ALA A O 1
ATOM 2025 N N . ALA A 1 283 ? 12.711 17.125 16.297 1 92.31 283 ALA A N 1
ATOM 2026 C CA . ALA A 1 283 ? 12.055 17.172 17.594 1 92.31 283 ALA A CA 1
ATOM 2027 C C . ALA A 1 283 ? 10.578 17.531 17.453 1 92.31 283 ALA A C 1
ATOM 2029 O O . ALA A 1 283 ? 9.719 16.922 18.109 1 92.31 283 ALA A O 1
ATOM 2030 N N . LEU A 1 284 ? 10.312 18.453 16.672 1 93.81 284 LEU A N 1
ATOM 2031 C CA . LEU A 1 284 ? 8.938 18.891 16.453 1 93.81 284 LEU A CA 1
ATOM 2032 C C . LEU A 1 284 ? 8.109 17.797 15.805 1 93.81 284 LEU A C 1
ATOM 2034 O O . LEU A 1 284 ? 6.984 17.516 16.234 1 93.81 284 LEU A O 1
ATOM 2038 N N . ILE A 1 285 ? 8.656 17.172 14.82 1 93.88 285 ILE A N 1
ATOM 2039 C CA . ILE A 1 285 ? 7.949 16.109 14.125 1 93.88 285 ILE A CA 1
ATOM 2040 C C . ILE A 1 285 ? 7.613 14.984 15.102 1 93.88 285 ILE A C 1
ATOM 2042 O O . ILE A 1 285 ? 6.465 14.547 15.172 1 93.88 285 ILE A O 1
ATOM 2046 N N . THR A 1 286 ? 8.602 14.625 15.852 1 94.19 286 THR A N 1
ATOM 2047 C CA . THR A 1 286 ? 8.43 13.531 16.797 1 94.19 286 THR A CA 1
ATOM 2048 C C . THR A 1 286 ? 7.465 13.93 17.906 1 94.19 286 THR A C 1
ATOM 2050 O O . THR A 1 286 ? 6.5 13.219 18.188 1 94.19 286 THR A O 1
ATOM 2053 N N . GLY A 1 287 ? 7.715 15.016 18.469 1 93.44 287 GLY A N 1
ATOM 2054 C CA . GLY A 1 287 ? 6.895 15.484 19.578 1 93.44 287 GLY A CA 1
ATOM 2055 C C . GLY A 1 287 ? 5.445 15.719 19.188 1 93.44 287 GLY A C 1
ATOM 2056 O O . GLY A 1 287 ? 4.531 15.281 19.875 1 93.44 287 GLY A O 1
ATOM 2057 N N . GLN A 1 288 ? 5.219 16.391 18.141 1 95.44 288 GLN A N 1
ATOM 2058 C CA . GLN A 1 288 ? 3.865 16.703 17.688 1 95.44 288 GLN A CA 1
ATOM 2059 C C . GLN A 1 288 ? 3.109 15.43 17.297 1 95.44 288 GLN A C 1
ATOM 2061 O O . GLN A 1 288 ? 1.905 15.32 17.531 1 95.44 288 GLN A O 1
ATOM 2066 N N . THR A 1 289 ? 3.818 14.539 16.641 1 94.94 289 THR A N 1
ATOM 2067 C CA . THR A 1 289 ? 3.158 13.297 16.25 1 94.94 289 THR A CA 1
ATOM 2068 C C . THR A 1 289 ? 2.674 12.531 17.469 1 94.94 289 THR A C 1
ATOM 2070 O O . THR A 1 289 ? 1.521 12.094 17.516 1 94.94 289 THR A O 1
ATOM 2073 N N . LEU A 1 290 ? 3.502 12.422 18.469 1 93.62 290 LEU A N 1
ATOM 2074 C CA . LEU A 1 290 ? 3.154 11.695 19.688 1 93.62 290 LEU A CA 1
ATOM 2075 C C . LEU A 1 290 ? 2.066 12.43 20.469 1 93.62 290 LEU A C 1
ATOM 2077 O O . LEU A 1 290 ? 1.123 11.805 20.953 1 93.62 290 LEU A O 1
ATOM 2081 N N . LEU A 1 291 ? 2.176 13.688 20.562 1 94.25 291 LEU A N 1
ATOM 2082 C CA . LEU A 1 291 ? 1.177 14.477 21.266 1 94.25 291 LEU A CA 1
ATOM 2083 C C . LEU A 1 291 ? -0.155 14.469 20.531 1 94.25 291 LEU A C 1
ATOM 2085 O O . LEU A 1 291 ? -1.219 14.484 21.156 1 94.25 291 LEU A O 1
ATOM 2089 N N . ALA A 1 292 ? -0.067 14.453 19.234 1 95.19 292 ALA A N 1
ATOM 2090 C CA . ALA A 1 292 ? -1.278 14.461 18.422 1 95.19 292 ALA A CA 1
ATOM 2091 C C . ALA A 1 292 ? -2.09 13.188 18.641 1 95.19 292 ALA A C 1
ATOM 2093 O O . ALA A 1 292 ? -3.314 13.195 18.5 1 95.19 292 ALA A O 1
ATOM 2094 N N . MET A 1 293 ? -1.458 12.102 18.938 1 93.38 293 MET A N 1
ATOM 2095 C CA . MET A 1 293 ? -2.16 10.852 19.234 1 93.38 293 MET A CA 1
ATOM 2096 C C . MET A 1 293 ? -3.154 11.047 20.375 1 93.38 293 MET A C 1
ATOM 2098 O O . MET A 1 293 ? -4.203 10.398 20.406 1 93.38 293 MET A O 1
ATOM 2102 N N . ALA A 1 294 ? -2.877 11.953 21.234 1 93.75 294 ALA A N 1
ATOM 2103 C CA . ALA A 1 294 ? -3.76 12.242 22.359 1 93.75 294 ALA A CA 1
ATOM 2104 C C . ALA A 1 294 ? -4.672 13.43 22.047 1 93.75 294 ALA A C 1
ATOM 2106 O O . ALA A 1 294 ? -5.871 13.391 22.328 1 93.75 294 ALA A O 1
ATOM 2107 N N . THR A 1 295 ? -4.156 14.438 21.422 1 95.38 295 THR A N 1
ATOM 2108 C CA . THR A 1 295 ? -4.895 15.688 21.25 1 95.38 295 THR A CA 1
ATOM 2109 C C . THR A 1 295 ? -5.941 15.555 20.156 1 95.38 295 THR A C 1
ATOM 2111 O O . THR A 1 295 ? -7.004 16.172 20.219 1 95.38 295 THR A O 1
ATOM 2114 N N . LEU A 1 296 ? -5.617 14.781 19.156 1 94.69 296 LEU A N 1
ATOM 2115 C CA . LEU A 1 296 ? -6.539 14.656 18.031 1 94.69 296 LEU A CA 1
ATOM 2116 C C . LEU A 1 296 ? -7.875 14.078 18.484 1 94.69 296 LEU A C 1
ATOM 2118 O O . LEU A 1 296 ? -8.93 14.656 18.219 1 94.69 296 LEU A O 1
ATOM 2122 N N . PRO A 1 297 ? -7.859 12.914 19.188 1 93.81 297 PRO A N 1
ATOM 2123 C CA . PRO A 1 297 ? -9.133 12.375 19.672 1 93.81 297 PRO A CA 1
ATOM 2124 C C . PRO A 1 297 ? -9.859 13.336 20.609 1 93.81 297 PRO A C 1
ATOM 2126 O O . PRO A 1 297 ? -11.094 13.398 20.609 1 93.81 297 PRO A O 1
ATOM 2129 N N . LEU A 1 298 ? -9.164 14.078 21.391 1 94.25 298 LEU A N 1
ATOM 2130 C CA . LEU A 1 298 ? -9.766 15.023 22.328 1 94.25 298 LEU A CA 1
ATOM 2131 C C . LEU A 1 298 ? -10.484 16.141 21.578 1 94.25 298 LEU A C 1
ATOM 2133 O O . LEU A 1 298 ? -11.602 16.516 21.938 1 94.25 298 LEU A O 1
ATOM 2137 N N . TRP A 1 299 ? -9.875 16.703 20.531 1 95.62 299 TRP A N 1
ATOM 2138 C CA . TRP A 1 299 ? -10.492 17.75 19.719 1 95.62 299 TRP A CA 1
ATOM 2139 C C . TRP A 1 299 ? -11.758 17.234 19.031 1 95.62 299 TRP A C 1
ATOM 2141 O O . TRP A 1 299 ? -12.781 17.922 19 1 95.62 299 TRP A O 1
ATOM 2151 N N . LEU A 1 300 ? -11.625 16.062 18.516 1 93.56 300 LEU A N 1
ATOM 2152 C CA . LEU A 1 300 ? -12.734 15.516 17.75 1 93.56 300 LEU A CA 1
ATOM 2153 C C . LEU A 1 300 ? -13.883 15.094 18.656 1 93.56 300 LEU A C 1
ATOM 2155 O O . LEU A 1 300 ? -15.047 15.133 18.25 1 93.56 300 LEU A O 1
ATOM 2159 N N . LYS A 1 301 ? -13.586 14.719 19.859 1 91.38 301 LYS A N 1
ATOM 2160 C CA . LYS A 1 301 ? -14.617 14.383 20.844 1 91.38 301 LYS A CA 1
ATOM 2161 C C . LYS A 1 301 ? -15.375 15.633 21.297 1 91.38 301 LYS A C 1
ATOM 2163 O O . LYS A 1 301 ? -16.547 15.555 21.641 1 91.38 301 LYS A O 1
ATOM 2168 N N . LEU A 1 302 ? -14.711 16.719 21.25 1 89.94 302 LEU A N 1
ATOM 2169 C CA . LEU A 1 302 ? -15.32 17.969 21.656 1 89.94 302 LEU A CA 1
ATOM 2170 C C . LEU A 1 302 ? -16.469 18.359 20.734 1 89.94 302 LEU A C 1
ATOM 2172 O O . LEU A 1 302 ? -17.422 19.016 21.141 1 89.94 302 LEU A O 1
ATOM 2176 N N . VAL A 1 303 ? -16.375 18 19.516 1 84.31 303 VAL A N 1
ATOM 2177 C CA . VAL A 1 303 ? -17.391 18.422 18.547 1 84.31 303 VAL A CA 1
ATOM 2178 C C . VAL A 1 303 ? -18.375 17.281 18.297 1 84.31 303 VAL A C 1
ATOM 2180 O O . VAL A 1 303 ? -19.438 17.484 17.688 1 84.31 303 VAL A O 1
ATOM 2183 N N . GLY A 1 304 ? -18.016 16 18.594 1 74.81 304 GLY A N 1
ATOM 2184 C CA . GLY A 1 304 ? -18.953 14.906 18.438 1 74.81 304 GLY A CA 1
ATOM 2185 C C . GLY A 1 304 ? -19.922 14.781 19.609 1 74.81 304 GLY A C 1
ATOM 2186 O O . GLY A 1 304 ? -19.719 15.414 20.641 1 74.81 304 GLY A O 1
ATOM 2187 N N . MET B 1 1 ? -19.188 -11.398 -20.219 1 41.25 1 MET B N 1
ATOM 2188 C CA . MET B 1 1 ? -17.844 -11.281 -20.781 1 41.25 1 MET B CA 1
ATOM 2189 C C . MET B 1 1 ? -17.156 -10.023 -20.266 1 41.25 1 MET B C 1
ATOM 2191 O O . MET B 1 1 ? -15.945 -10.023 -20.031 1 41.25 1 MET B O 1
ATOM 2195 N N . GLU B 1 2 ? -18.016 -8.875 -20.125 1 55.91 2 GLU B N 1
ATOM 2196 C CA . GLU B 1 2 ? -17.688 -7.535 -19.656 1 55.91 2 GLU B CA 1
ATOM 2197 C C . GLU B 1 2 ? -17.25 -7.551 -18.203 1 55.91 2 GLU B C 1
ATOM 2199 O O . GLU B 1 2 ? -16.359 -6.801 -17.812 1 55.91 2 GLU B O 1
ATOM 2204 N N . GLY B 1 3 ? -17.625 -8.805 -17.609 1 78.31 3 GLY B N 1
ATOM 2205 C CA . GLY B 1 3 ? -17.422 -8.836 -16.172 1 78.31 3 GLY B CA 1
ATOM 2206 C C . GLY B 1 3 ? -16.016 -9.25 -15.773 1 78.31 3 GLY B C 1
ATOM 2207 O O . GLY B 1 3 ? -15.359 -8.555 -15 1 78.31 3 GLY B O 1
ATOM 2208 N N . VAL B 1 4 ? -15.492 -10.273 -16.547 1 81.62 4 VAL B N 1
ATOM 2209 C CA . VAL B 1 4 ? -14.18 -10.797 -16.188 1 81.62 4 VAL B CA 1
ATOM 2210 C C . VAL B 1 4 ? -13.094 -9.812 -16.641 1 81.62 4 VAL B C 1
ATOM 2212 O O . VAL B 1 4 ? -12.148 -9.539 -15.891 1 81.62 4 VAL B O 1
ATOM 2215 N N . GLY B 1 5 ? -13.258 -9.352 -17.828 1 85.44 5 GLY B N 1
ATOM 2216 C CA . GLY B 1 5 ? -12.312 -8.359 -18.312 1 85.44 5 GLY B CA 1
ATOM 2217 C C . GLY B 1 5 ? -12.266 -7.113 -17.453 1 85.44 5 GLY B C 1
ATOM 2218 O O . GLY B 1 5 ? -11.188 -6.578 -17.188 1 85.44 5 GLY B O 1
ATOM 2219 N N . SER B 1 6 ? -13.391 -6.746 -17.016 1 87.19 6 SER B N 1
ATOM 2220 C CA . SER B 1 6 ? -13.484 -5.57 -16.172 1 87.19 6 SER B CA 1
ATOM 2221 C C . SER B 1 6 ? -12.859 -5.828 -14.797 1 87.19 6 SER B C 1
ATOM 2223 O O . SER B 1 6 ? -12.336 -4.91 -14.164 1 87.19 6 SER B O 1
ATOM 2225 N N . ALA B 1 7 ? -12.852 -7.059 -14.461 1 88.25 7 ALA B N 1
ATOM 2226 C CA . ALA B 1 7 ? -12.297 -7.414 -13.156 1 88.25 7 ALA B CA 1
ATOM 2227 C C . ALA B 1 7 ? -10.781 -7.535 -13.219 1 88.25 7 ALA B C 1
ATOM 2229 O O . ALA B 1 7 ? -10.078 -7.078 -12.312 1 88.25 7 ALA B O 1
ATOM 2230 N N . LEU B 1 8 ? -10.289 -8.047 -14.297 1 92.94 8 LEU B N 1
ATOM 2231 C CA . LEU B 1 8 ? -8.867 -8.375 -14.352 1 92.94 8 LEU B CA 1
ATOM 2232 C C . LEU B 1 8 ? -8.086 -7.273 -15.047 1 92.94 8 LEU B C 1
ATOM 2234 O O . LEU B 1 8 ? -6.871 -7.152 -14.852 1 92.94 8 LEU B O 1
ATOM 2238 N N . GLY B 1 9 ? -8.703 -6.508 -15.859 1 93.94 9 GLY B N 1
ATOM 2239 C CA . GLY B 1 9 ? -8.055 -5.441 -16.594 1 93.94 9 GLY B CA 1
ATOM 2240 C C . GLY B 1 9 ? -7.211 -4.531 -15.727 1 93.94 9 GLY B C 1
ATOM 2241 O O . GLY B 1 9 ? -6.027 -4.324 -16 1 93.94 9 GLY B O 1
ATOM 2242 N N . PRO B 1 10 ? -7.801 -3.996 -14.695 1 95 10 PRO B N 1
ATOM 2243 C CA . PRO B 1 10 ? -7.055 -3.115 -13.797 1 95 10 PRO B CA 1
ATOM 2244 C C . PRO B 1 10 ? -5.805 -3.779 -13.219 1 95 10 PRO B C 1
ATOM 2246 O O . PRO B 1 10 ? -4.785 -3.115 -13.016 1 95 10 PRO B O 1
ATOM 2249 N N . LEU B 1 11 ? -5.871 -5.031 -12.938 1 95.88 11 LEU B N 1
ATOM 2250 C CA . LEU B 1 11 ? -4.723 -5.75 -12.398 1 95.88 11 LEU B CA 1
ATOM 2251 C C . LEU B 1 11 ? -3.572 -5.773 -13.398 1 95.88 11 LEU B C 1
ATOM 2253 O O . LEU B 1 11 ? -2.418 -5.543 -13.031 1 95.88 11 LEU B O 1
ATOM 2257 N N . PHE B 1 12 ? -3.932 -6.012 -14.602 1 95.44 12 PHE B N 1
ATOM 2258 C CA . PHE B 1 12 ? -2.916 -6.07 -15.648 1 95.44 12 PHE B CA 1
ATOM 2259 C C . PHE B 1 12 ? -2.309 -4.691 -15.891 1 95.44 12 PHE B C 1
ATOM 2261 O O . PHE B 1 12 ? -1.122 -4.578 -16.203 1 95.44 12 PHE B O 1
ATOM 2268 N N . LEU B 1 13 ? -3.066 -3.67 -15.773 1 95.94 13 LEU B N 1
ATOM 2269 C CA . LEU B 1 13 ? -2.549 -2.314 -15.914 1 95.94 13 LEU B CA 1
ATOM 2270 C C . LEU B 1 13 ? -1.529 -2 -14.828 1 95.94 13 LEU B C 1
ATOM 2272 O O . LEU B 1 13 ? -0.545 -1.301 -15.07 1 95.94 13 LEU B O 1
ATOM 2276 N N . LEU B 1 14 ? -1.746 -2.479 -13.641 1 96.75 14 LEU B N 1
ATOM 2277 C CA . LEU B 1 14 ? -0.788 -2.264 -12.555 1 96.75 14 LEU B CA 1
ATOM 2278 C C . LEU B 1 14 ? 0.513 -3.012 -12.828 1 96.75 14 LEU B C 1
ATOM 2280 O O . LEU B 1 14 ? 1.597 -2.512 -12.516 1 96.75 14 LEU B O 1
ATOM 2284 N N . ILE B 1 15 ? 0.385 -4.219 -13.352 1 95.88 15 ILE B N 1
ATOM 2285 C CA . ILE B 1 15 ? 1.577 -4.977 -13.719 1 95.88 15 ILE B CA 1
ATOM 2286 C C . ILE B 1 15 ? 2.357 -4.227 -14.797 1 95.88 15 ILE B C 1
ATOM 2288 O O . ILE B 1 15 ? 3.582 -4.113 -14.719 1 95.88 15 ILE B O 1
ATOM 2292 N N . LEU B 1 16 ? 1.655 -3.684 -15.75 1 95.88 16 LEU B N 1
ATOM 2293 C CA . LEU B 1 16 ? 2.301 -2.922 -16.812 1 95.88 16 LEU B CA 1
ATOM 2294 C C . LEU B 1 16 ? 2.941 -1.653 -16.266 1 95.88 16 LEU B C 1
ATOM 2296 O O . LEU B 1 16 ? 4 -1.232 -16.734 1 95.88 16 LEU B O 1
ATOM 2300 N N . LEU B 1 17 ? 2.266 -1.012 -15.328 1 96.31 17 LEU B N 1
ATOM 2301 C CA . LEU B 1 17 ? 2.877 0.118 -14.641 1 96.31 17 LEU B CA 1
ATOM 2302 C C . LEU B 1 17 ? 4.195 -0.291 -13.992 1 96.31 17 LEU B C 1
ATOM 2304 O O . LEU B 1 17 ? 5.191 0.43 -14.094 1 96.31 17 LEU B O 1
ATOM 2308 N N . GLY B 1 18 ? 4.168 -1.432 -13.32 1 96.38 18 GLY B N 1
ATOM 2309 C CA . GLY B 1 18 ? 5.395 -1.955 -12.734 1 96.38 18 GLY B CA 1
ATOM 2310 C C . GLY B 1 18 ? 6.484 -2.195 -13.766 1 96.38 18 GLY B C 1
ATOM 2311 O O . GLY B 1 18 ? 7.652 -1.886 -13.516 1 96.38 18 GLY B O 1
ATOM 2312 N N . ALA B 1 19 ? 6.094 -2.75 -14.867 1 94.62 19 ALA B N 1
ATOM 2313 C CA . ALA B 1 19 ? 7.051 -2.971 -15.945 1 94.62 19 ALA B CA 1
ATOM 2314 C C . ALA B 1 19 ? 7.688 -1.657 -16.391 1 94.62 19 ALA B C 1
ATOM 2316 O O . ALA B 1 19 ? 8.898 -1.6 -16.641 1 94.62 19 ALA B O 1
ATOM 2317 N N . GLY B 1 20 ? 6.891 -0.652 -16.516 1 95.44 20 GLY B N 1
ATOM 2318 C CA . GLY B 1 20 ? 7.406 0.666 -16.844 1 95.44 20 GLY B CA 1
ATOM 2319 C C . GLY B 1 20 ? 8.367 1.214 -15.812 1 95.44 20 GLY B C 1
ATOM 2320 O O . GLY B 1 20 ? 9.43 1.741 -16.156 1 95.44 20 GLY B O 1
ATOM 2321 N N . LEU B 1 21 ? 8.023 1.111 -14.562 1 94.94 21 LEU B N 1
ATOM 2322 C CA . LEU B 1 21 ? 8.883 1.571 -13.477 1 94.94 21 LEU B CA 1
ATOM 2323 C C . LEU B 1 21 ? 10.203 0.809 -13.477 1 94.94 21 LEU B C 1
ATOM 2325 O O . LEU B 1 21 ? 11.258 1.388 -13.211 1 94.94 21 LEU B O 1
ATOM 2329 N N . GLY B 1 22 ? 10.055 -0.492 -13.719 1 92.56 22 GLY B N 1
ATOM 2330 C CA . GLY B 1 22 ? 11.266 -1.297 -13.805 1 92.56 22 GLY B CA 1
ATOM 2331 C C . GLY B 1 22 ? 12.18 -0.881 -14.945 1 92.56 22 GLY B C 1
ATOM 2332 O O . GLY B 1 22 ? 13.398 -0.819 -14.781 1 92.56 22 GLY B O 1
ATOM 2333 N N . TRP B 1 23 ? 11.57 -0.614 -15.984 1 90.81 23 TRP B N 1
ATOM 2334 C CA . TRP B 1 23 ? 12.32 -0.206 -17.172 1 90.81 23 TRP B CA 1
ATOM 2335 C C . TRP B 1 23 ? 13.023 1.129 -16.938 1 90.81 23 TRP B C 1
ATOM 2337 O O . TRP B 1 23 ? 14.164 1.322 -17.359 1 90.81 23 TRP B O 1
ATOM 2347 N N . CYS B 1 24 ? 12.367 1.999 -16.234 1 92.44 24 CYS B N 1
ATOM 2348 C CA . CYS B 1 24 ? 12.93 3.314 -15.953 1 92.44 24 CYS B CA 1
ATOM 2349 C C . CYS B 1 24 ? 13.828 3.268 -14.727 1 92.44 24 CYS B C 1
ATOM 2351 O O . CYS B 1 24 ? 14.516 4.242 -14.414 1 92.44 24 CYS B O 1
ATOM 2353 N N . ARG B 1 25 ? 13.938 2.207 -14.102 1 90.31 25 ARG B N 1
ATOM 2354 C CA . ARG B 1 25 ? 14.703 2.012 -12.875 1 90.31 25 ARG B CA 1
ATOM 2355 C C . ARG B 1 25 ? 14.32 3.037 -11.812 1 90.31 25 ARG B C 1
ATOM 2357 O O . ARG B 1 25 ? 15.18 3.695 -11.234 1 90.31 25 ARG B O 1
ATOM 2364 N N . GLN B 1 26 ? 12.961 3.199 -11.594 1 89.31 26 GLN B N 1
ATOM 2365 C CA . GLN B 1 26 ? 12.383 4.109 -10.617 1 89.31 26 GLN B CA 1
ATOM 2366 C C . GLN B 1 26 ? 11.492 3.357 -9.633 1 89.31 26 GLN B C 1
ATOM 2368 O O . GLN B 1 26 ? 10.43 2.854 -10.008 1 89.31 26 GLN B O 1
ATOM 2373 N N . PRO B 1 27 ? 11.648 3.24 -8.367 1 80.88 27 PRO B N 1
ATOM 2374 C CA . PRO B 1 27 ? 12.93 3.678 -7.805 1 80.88 27 PRO B CA 1
ATOM 2375 C C . PRO B 1 27 ? 14.078 2.736 -8.156 1 80.88 27 PRO B C 1
ATOM 2377 O O . PRO B 1 27 ? 13.844 1.585 -8.531 1 80.88 27 PRO B O 1
ATOM 2380 N N . GLY B 1 28 ? 15.398 3.197 -8.188 1 82.44 28 GLY B N 1
ATOM 2381 C CA . GLY B 1 28 ? 16.531 2.381 -8.594 1 82.44 28 GLY B CA 1
ATOM 2382 C C . GLY B 1 28 ? 17.219 1.7 -7.43 1 82.44 28 GLY B C 1
ATOM 2383 O O . GLY B 1 28 ? 16.703 1.708 -6.309 1 82.44 28 GLY B O 1
ATOM 2384 N N . GLY B 1 29 ? 18.109 0.757 -7.82 1 85.25 29 GLY B N 1
ATOM 2385 C CA . GLY B 1 29 ? 18.922 0.095 -6.812 1 85.25 29 GLY B CA 1
ATOM 2386 C C . GLY B 1 29 ? 18.25 -1.134 -6.223 1 85.25 29 GLY B C 1
ATOM 2387 O O . GLY B 1 29 ? 17.703 -1.961 -6.953 1 85.25 29 GLY B O 1
ATOM 2388 N N . ASP B 1 30 ? 18.375 -1.291 -4.906 1 89.94 30 ASP B N 1
ATOM 2389 C CA . ASP B 1 30 ? 17.859 -2.477 -4.227 1 89.94 30 ASP B CA 1
ATOM 2390 C C . ASP B 1 30 ? 16.469 -2.207 -3.631 1 89.94 30 ASP B C 1
ATOM 2392 O O . ASP B 1 30 ? 16.047 -2.906 -2.711 1 89.94 30 ASP B O 1
ATOM 2396 N N . PHE B 1 31 ? 15.828 -1.247 -4.156 1 94.25 31 PHE B N 1
ATOM 2397 C CA . PHE B 1 31 ? 14.539 -0.84 -3.602 1 94.25 31 PHE B CA 1
ATOM 2398 C C . PHE B 1 31 ? 13.5 -1.938 -3.791 1 94.25 31 PHE B C 1
ATOM 2400 O O . PHE B 1 31 ? 12.836 -2.34 -2.834 1 94.25 31 PHE B O 1
ATOM 2407 N N . TRP B 1 32 ? 13.344 -2.385 -5 1 92.44 32 TRP B N 1
ATOM 2408 C CA . TRP B 1 32 ? 12.234 -3.279 -5.312 1 92.44 32 TRP B CA 1
ATOM 2409 C C . TRP B 1 32 ? 12.438 -4.648 -4.676 1 92.44 32 TRP B C 1
ATOM 2411 O O . TRP B 1 32 ? 11.492 -5.25 -4.164 1 92.44 32 TRP B O 1
ATOM 2421 N N . PRO B 1 33 ? 13.68 -5.195 -4.637 1 89.56 33 PRO B N 1
ATOM 2422 C CA . PRO B 1 33 ? 13.883 -6.422 -3.859 1 89.56 33 PRO B CA 1
ATOM 2423 C C . PRO B 1 33 ? 13.516 -6.254 -2.385 1 89.56 33 PRO B C 1
ATOM 2425 O O . PRO B 1 33 ? 12.938 -7.16 -1.783 1 89.56 33 PRO B O 1
ATOM 2428 N N . ARG B 1 34 ? 13.805 -5.156 -1.825 1 92.38 34 ARG B N 1
ATOM 2429 C CA . ARG B 1 34 ? 13.461 -4.883 -0.432 1 92.38 34 ARG B CA 1
ATOM 2430 C C . ARG B 1 34 ? 11.961 -4.695 -0.266 1 92.38 34 ARG B C 1
ATOM 2432 O O . ARG B 1 34 ? 11.391 -5.086 0.755 1 92.38 34 ARG B O 1
ATOM 2439 N N . MET B 1 35 ? 11.398 -4.062 -1.224 1 94.44 35 MET B N 1
ATOM 2440 C CA . MET B 1 35 ? 9.945 -3.904 -1.213 1 94.44 35 MET B CA 1
ATOM 2441 C C . MET B 1 35 ? 9.25 -5.262 -1.238 1 94.44 35 MET B C 1
ATOM 2443 O O . MET B 1 35 ? 8.281 -5.477 -0.514 1 94.44 35 MET B O 1
ATOM 2447 N N . GLU B 1 36 ? 9.75 -6.137 -2.084 1 90.38 36 GLU B N 1
ATOM 2448 C CA . GLU B 1 36 ? 9.172 -7.473 -2.162 1 90.38 36 GLU B CA 1
ATOM 2449 C C . GLU B 1 36 ? 9.281 -8.203 -0.826 1 90.38 36 GLU B C 1
ATOM 2451 O O . GLU B 1 36 ? 8.367 -8.93 -0.434 1 90.38 36 GLU B O 1
ATOM 2456 N N . ARG B 1 37 ? 10.383 -8.016 -0.213 1 90.75 37 ARG B N 1
ATOM 2457 C CA . ARG B 1 37 ? 10.555 -8.617 1.105 1 90.75 37 ARG B CA 1
ATOM 2458 C C . ARG B 1 37 ? 9.555 -8.047 2.105 1 90.75 37 ARG B C 1
ATOM 2460 O O . ARG B 1 37 ? 8.992 -8.781 2.918 1 90.75 37 ARG B O 1
ATOM 2467 N N . LEU B 1 38 ? 9.375 -6.793 2.064 1 94.56 38 LEU B N 1
ATOM 2468 C CA . LEU B 1 38 ? 8.414 -6.141 2.949 1 94.56 38 LEU B CA 1
ATOM 2469 C C . LEU B 1 38 ? 7 -6.664 2.699 1 94.56 38 LEU B C 1
ATOM 2471 O O . LEU B 1 38 ? 6.25 -6.91 3.645 1 94.56 38 LEU B O 1
ATOM 2475 N N . ILE B 1 39 ? 6.648 -6.754 1.415 1 95.12 39 ILE B N 1
ATOM 2476 C CA . ILE B 1 39 ? 5.332 -7.27 1.05 1 95.12 39 ILE B CA 1
ATOM 2477 C C . ILE B 1 39 ? 5.172 -8.695 1.578 1 95.12 39 ILE B C 1
ATOM 2479 O O . ILE B 1 39 ? 4.152 -9.023 2.188 1 95.12 39 ILE B O 1
ATOM 2483 N N . TYR B 1 40 ? 6.168 -9.469 1.417 1 90 40 TYR B N 1
ATOM 2484 C CA . TYR B 1 40 ? 6.137 -10.898 1.717 1 90 40 TYR B CA 1
ATOM 2485 C C . TYR B 1 40 ? 6.086 -11.133 3.221 1 90 40 TYR B C 1
ATOM 2487 O O . TYR B 1 40 ? 5.375 -12.031 3.689 1 90 40 TYR B O 1
ATOM 2495 N N . PHE B 1 41 ? 6.754 -10.336 3.977 1 92.25 41 PHE B N 1
ATOM 2496 C CA . PHE B 1 41 ? 6.926 -10.633 5.395 1 92.25 41 PHE B CA 1
ATOM 2497 C C . PHE B 1 41 ? 5.934 -9.844 6.238 1 92.25 41 PHE B C 1
ATOM 2499 O O . PHE B 1 41 ? 5.66 -10.203 7.383 1 92.25 41 PHE B O 1
ATOM 2506 N N . LEU B 1 42 ? 5.43 -8.828 5.66 1 95.31 42 LEU B N 1
ATOM 2507 C CA . LEU B 1 42 ? 4.66 -7.949 6.535 1 95.31 42 LEU B CA 1
ATOM 2508 C C 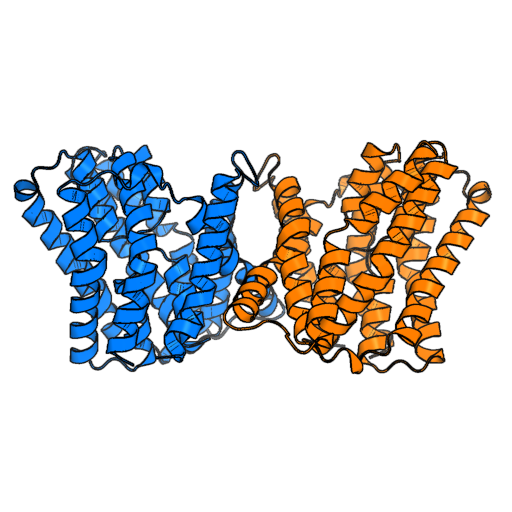. LEU B 1 42 ? 3.283 -7.664 5.945 1 95.31 42 LEU B C 1
ATOM 2510 O O . LEU B 1 42 ? 2.262 -7.98 6.555 1 95.31 42 LEU B O 1
ATOM 2514 N N . LEU B 1 43 ? 3.193 -7.121 4.73 1 96.38 43 LEU B N 1
ATOM 2515 C CA . LEU B 1 43 ? 1.94 -6.617 4.176 1 96.38 43 LEU B CA 1
ATOM 2516 C C . LEU B 1 43 ? 0.997 -7.766 3.834 1 96.38 43 LEU B C 1
ATOM 2518 O O . LEU B 1 43 ? -0.181 -7.734 4.199 1 96.38 43 LEU B O 1
ATOM 2522 N N . PHE B 1 44 ? 1.514 -8.75 3.115 1 94.31 44 PHE B N 1
ATOM 2523 C CA . PHE B 1 44 ? 0.68 -9.859 2.666 1 94.31 44 PHE B CA 1
ATOM 2524 C C . PHE B 1 44 ? 0.196 -10.688 3.85 1 94.31 44 PHE B C 1
ATOM 2526 O O . PHE B 1 44 ? -0.975 -11.07 3.908 1 94.31 44 PHE B O 1
ATOM 2533 N N . PRO B 1 45 ? 1.065 -11.031 4.793 1 95 45 PRO B N 1
ATOM 2534 C CA . PRO B 1 45 ? 0.596 -11.727 5.996 1 95 45 PRO B CA 1
ATOM 2535 C C . PRO B 1 45 ? -0.492 -10.945 6.738 1 95 45 PRO B C 1
ATOM 2537 O O . PRO B 1 45 ? -1.458 -11.539 7.223 1 95 45 PRO B O 1
ATOM 2540 N N . ALA B 1 46 ? -0.299 -9.648 6.844 1 96.81 46 ALA B N 1
ATOM 2541 C CA . ALA B 1 46 ? -1.338 -8.828 7.465 1 96.81 46 ALA B CA 1
ATOM 2542 C C . ALA B 1 46 ? -2.668 -8.984 6.734 1 96.81 46 ALA B C 1
ATOM 2544 O O . ALA B 1 46 ? -3.723 -9.078 7.363 1 96.81 46 ALA B O 1
ATOM 2545 N N . MET B 1 47 ? -2.617 -9.016 5.473 1 95.69 47 MET B N 1
ATOM 2546 C CA . MET B 1 47 ? -3.818 -9.164 4.656 1 95.69 47 MET B CA 1
ATOM 2547 C C . MET B 1 47 ? -4.469 -10.523 4.887 1 95.69 47 MET B C 1
ATOM 2549 O O . MET B 1 47 ? -5.684 -10.617 5.059 1 95.69 47 MET B O 1
ATOM 2553 N N . LEU B 1 48 ? -3.682 -11.586 4.918 1 94.56 48 LEU B N 1
ATOM 2554 C CA . LEU B 1 48 ? -4.191 -12.945 5.066 1 94.56 48 LEU B CA 1
ATOM 2555 C C . LEU B 1 48 ? -4.809 -13.148 6.445 1 94.56 48 LEU B C 1
ATOM 2557 O O . LEU B 1 48 ? -5.891 -13.719 6.566 1 94.56 48 LEU B O 1
ATOM 2561 N N . VAL B 1 49 ? -4.09 -12.641 7.457 1 95.75 49 VAL B N 1
ATOM 2562 C CA . VAL B 1 49 ? -4.617 -12.758 8.812 1 95.75 49 VAL B CA 1
ATOM 2563 C C . VAL B 1 49 ? -5.941 -12.008 8.922 1 95.75 49 VAL B C 1
ATOM 2565 O O . VAL B 1 49 ? -6.918 -12.531 9.469 1 95.75 49 VAL B O 1
ATOM 2568 N N . SER B 1 50 ? -5.941 -10.812 8.422 1 95.5 50 SER B N 1
ATOM 2569 C CA . SER B 1 50 ? -7.164 -10.016 8.469 1 95.5 50 SER B CA 1
ATOM 2570 C C . SER B 1 50 ? -8.305 -10.695 7.723 1 95.5 50 SER B C 1
ATOM 2572 O O . SER B 1 50 ? -9.445 -10.695 8.188 1 95.5 50 SER B O 1
ATOM 2574 N N . THR B 1 51 ? -8.016 -11.266 6.59 1 92.88 51 THR B N 1
ATOM 2575 C CA . THR B 1 51 ? -9.016 -11.914 5.75 1 92.88 51 THR B CA 1
ATOM 2576 C C . THR B 1 51 ? -9.555 -13.18 6.422 1 92.88 51 THR B C 1
ATOM 2578 O O . THR B 1 51 ? -10.766 -13.375 6.508 1 92.88 51 THR B O 1
ATOM 2581 N N . LEU B 1 52 ? -8.742 -13.977 7 1 93.62 52 LEU B N 1
ATOM 2582 C CA . LEU B 1 52 ? -9.117 -15.289 7.496 1 93.62 52 LEU B CA 1
ATOM 2583 C C . LEU B 1 52 ? -9.688 -15.203 8.914 1 93.62 52 LEU B C 1
ATOM 2585 O O . LEU B 1 52 ? -10.531 -16 9.297 1 93.62 52 LEU B O 1
ATOM 2589 N N . ALA B 1 53 ? -9.18 -14.25 9.633 1 93.31 53 ALA B N 1
ATOM 2590 C CA . ALA B 1 53 ? -9.656 -14.102 11 1 93.31 53 ALA B CA 1
ATOM 2591 C C . ALA B 1 53 ? -11.141 -13.742 11.023 1 93.31 53 ALA B C 1
ATOM 2593 O O . ALA B 1 53 ? -11.852 -14.078 11.977 1 93.31 53 ALA B O 1
ATOM 2594 N N . GLY B 1 54 ? -11.609 -13.07 10.062 1 89.19 54 GLY B N 1
ATOM 2595 C CA . GLY B 1 54 ? -13 -12.648 10.047 1 89.19 54 GLY B CA 1
ATOM 2596 C C . GLY B 1 54 ? -13.836 -13.375 9.023 1 89.19 54 GLY B C 1
ATOM 2597 O O . GLY B 1 54 ? -15.023 -13.078 8.852 1 89.19 54 GLY B O 1
ATOM 2598 N N . ALA B 1 55 ? -13.344 -14.344 8.422 1 87.19 55 ALA B N 1
ATOM 2599 C CA . ALA B 1 55 ? -14 -15 7.293 1 87.19 55 ALA B CA 1
ATOM 2600 C C . ALA B 1 55 ? -14.906 -16.125 7.762 1 87.19 55 ALA B C 1
ATOM 2602 O O . ALA B 1 55 ? -14.734 -16.656 8.867 1 87.19 55 ALA B O 1
ATOM 2603 N N . ASP B 1 56 ? -15.906 -16.375 6.93 1 87.06 56 ASP B N 1
ATOM 2604 C CA . ASP B 1 56 ? -16.688 -17.594 7.125 1 87.06 56 ASP B CA 1
ATOM 2605 C C . ASP B 1 56 ? -15.992 -18.797 6.5 1 87.06 56 ASP B C 1
ATOM 2607 O O . ASP B 1 56 ? -16.422 -19.312 5.461 1 87.06 56 ASP B O 1
ATOM 2611 N N . VAL B 1 57 ? -15.07 -19.281 7.188 1 82.62 57 VAL B N 1
ATOM 2612 C CA . VAL B 1 57 ? -14.211 -20.328 6.656 1 82.62 57 VAL B CA 1
ATOM 2613 C C . VAL B 1 57 ? -15 -21.625 6.523 1 82.62 57 VAL B C 1
ATOM 2615 O O . VAL B 1 57 ? -14.664 -22.484 5.703 1 82.62 57 VAL B O 1
ATOM 2618 N N . ASP B 1 58 ? -16.016 -21.703 7.258 1 82.25 58 ASP B N 1
ATOM 2619 C CA . ASP B 1 58 ? -16.859 -22.891 7.227 1 82.25 58 ASP B CA 1
ATOM 2620 C C . ASP B 1 58 ? -17.547 -23.047 5.867 1 82.25 58 ASP B C 1
ATOM 2622 O O . ASP B 1 58 ? -17.938 -24.141 5.488 1 82.25 58 ASP B O 1
ATOM 2626 N N . GLN B 1 59 ? -17.594 -21.984 5.16 1 84.81 59 GLN B N 1
ATOM 2627 C CA . GLN B 1 59 ? -18.297 -22.016 3.881 1 84.81 59 GLN B CA 1
ATOM 2628 C C . GLN B 1 59 ? -17.359 -22.422 2.75 1 84.81 59 GLN B C 1
ATOM 2630 O O . GLN B 1 59 ? -17.797 -22.656 1.624 1 84.81 59 GLN B O 1
ATOM 2635 N N . VAL B 1 60 ? -16.172 -22.531 2.994 1 89.12 60 VAL B N 1
ATOM 2636 C CA . VAL B 1 60 ? -15.211 -22.969 1.989 1 89.12 60 VAL B CA 1
ATOM 2637 C C . VAL B 1 60 ? -15.078 -24.5 2.037 1 89.12 60 VAL B C 1
ATOM 2639 O O . VAL B 1 60 ? -14.773 -25.062 3.086 1 89.12 60 VAL B O 1
ATOM 2642 N N . PRO B 1 61 ? -15.391 -25.141 0.958 1 94.12 61 PRO B N 1
ATOM 2643 C CA . PRO B 1 61 ? -15.195 -26.594 0.925 1 94.12 61 PRO B CA 1
ATOM 2644 C C . PRO B 1 61 ? -13.727 -26.984 0.811 1 94.12 61 PRO B C 1
ATOM 2646 O O . PRO B 1 61 ? -13.273 -27.406 -0.26 1 94.12 61 PRO B O 1
ATOM 2649 N N . VAL B 1 62 ? -13.062 -27.031 1.854 1 93.75 62 VAL B N 1
ATOM 2650 C CA . VAL B 1 62 ? -11.609 -27.141 1.926 1 93.75 62 VAL B CA 1
ATOM 2651 C C . VAL B 1 62 ? -11.156 -28.484 1.352 1 93.75 62 VAL B C 1
ATOM 2653 O O . VAL B 1 62 ? -10.188 -28.547 0.589 1 93.75 62 VAL B O 1
ATOM 2656 N N . ALA B 1 63 ? -11.828 -29.531 1.688 1 94.88 63 ALA B N 1
ATOM 2657 C CA . ALA B 1 63 ? -11.422 -30.859 1.25 1 94.88 63 ALA B CA 1
ATOM 2658 C C . ALA B 1 63 ? -11.508 -31 -0.268 1 94.88 63 ALA B C 1
ATOM 2660 O O . ALA B 1 63 ? -10.586 -31.5 -0.907 1 94.88 63 ALA B O 1
ATOM 2661 N N . ARG B 1 64 ? -12.594 -30.562 -0.834 1 97.12 64 ARG B N 1
ATOM 2662 C CA . ARG B 1 64 ? -12.773 -30.641 -2.281 1 97.12 64 ARG B CA 1
ATOM 2663 C C . ARG B 1 64 ? -11.812 -29.703 -3.002 1 97.12 64 ARG B C 1
ATOM 2665 O O . ARG B 1 64 ? -11.273 -30.047 -4.055 1 97.12 64 ARG B O 1
ATOM 2672 N N . LEU B 1 65 ? -11.695 -28.531 -2.402 1 97.12 65 LEU B N 1
ATOM 2673 C CA . LEU B 1 65 ? -10.734 -27.578 -2.957 1 97.12 65 LEU B CA 1
ATOM 2674 C C . LEU B 1 65 ? -9.32 -28.156 -2.938 1 97.12 65 LEU B C 1
ATOM 2676 O O . LEU B 1 65 ? -8.594 -28.062 -3.926 1 97.12 65 LEU B O 1
ATOM 2680 N N . ALA B 1 66 ? -8.969 -28.781 -1.862 1 96.75 66 ALA B N 1
ATOM 2681 C CA . ALA B 1 66 ? -7.652 -29.406 -1.705 1 96.75 66 ALA B CA 1
ATOM 2682 C C . ALA B 1 66 ? -7.445 -30.516 -2.73 1 96.75 66 ALA B C 1
ATOM 2684 O O . ALA B 1 66 ? -6.379 -30.609 -3.346 1 96.75 66 ALA B O 1
ATOM 2685 N N . LEU B 1 67 ? -8.352 -31.281 -2.885 1 97.12 67 LEU B N 1
ATOM 2686 C CA . LEU B 1 67 ? -8.258 -32.406 -3.826 1 97.12 67 LEU B CA 1
ATOM 2687 C C . LEU B 1 67 ? -8.039 -31.891 -5.246 1 97.12 67 LEU B C 1
ATOM 2689 O O . LEU B 1 67 ? -7.25 -32.469 -6.004 1 97.12 67 LEU B O 1
ATOM 2693 N N . ALA B 1 68 ? -8.742 -30.875 -5.582 1 97.69 68 ALA B N 1
ATOM 2694 C CA . ALA B 1 68 ? -8.625 -30.328 -6.93 1 97.69 68 ALA B CA 1
ATOM 2695 C C . ALA B 1 68 ? -7.25 -29.688 -7.156 1 97.69 68 ALA B C 1
ATOM 2697 O O . ALA B 1 68 ? -6.59 -29.969 -8.156 1 97.69 68 ALA B O 1
ATOM 2698 N N . LEU B 1 69 ? -6.844 -28.875 -6.25 1 97.69 69 LEU B N 1
ATOM 2699 C CA . LEU B 1 69 ? -5.621 -28.094 -6.43 1 97.69 69 LEU B CA 1
ATOM 2700 C C . LEU B 1 69 ? -4.387 -28.953 -6.168 1 97.69 69 LEU B C 1
ATOM 2702 O O . LEU B 1 69 ? -3.467 -29 -6.988 1 97.69 69 LEU B O 1
ATOM 2706 N N . LEU B 1 70 ? -4.359 -29.656 -5.047 1 97.25 70 LEU B N 1
ATOM 2707 C CA . LEU B 1 70 ? -3.207 -30.469 -4.688 1 97.25 70 LEU B CA 1
ATOM 2708 C C . LEU B 1 70 ? -3.109 -31.703 -5.59 1 97.25 70 LEU B C 1
ATOM 2710 O O . LEU B 1 70 ? -2.01 -32.156 -5.906 1 97.25 70 LEU B O 1
ATOM 2714 N N . GLY B 1 71 ? -4.281 -32.219 -5.926 1 96.25 71 GLY B N 1
ATOM 2715 C CA . GLY B 1 71 ? -4.277 -33.312 -6.867 1 96.25 71 GLY B CA 1
ATOM 2716 C C . GLY B 1 71 ? -3.65 -32.969 -8.203 1 96.25 71 GLY B C 1
ATOM 2717 O O . GLY B 1 71 ? -2.816 -33.719 -8.719 1 96.25 71 GLY B O 1
ATOM 2718 N N . ALA B 1 72 ? -4.055 -31.844 -8.734 1 97.38 72 ALA B N 1
ATOM 2719 C CA . ALA B 1 72 ? -3.5 -31.391 -10.008 1 97.38 72 ALA B CA 1
ATOM 2720 C C . ALA B 1 72 ? -2.008 -31.109 -9.883 1 97.38 72 ALA B C 1
ATOM 2722 O O . ALA B 1 72 ? -1.222 -31.484 -10.758 1 97.38 72 ALA B O 1
ATOM 2723 N N . LEU B 1 73 ? -1.639 -30.422 -8.859 1 96.44 73 LEU B N 1
ATOM 2724 C CA . LEU B 1 73 ? -0.233 -30.109 -8.617 1 96.44 73 LEU B CA 1
ATOM 2725 C C . LEU B 1 73 ? 0.594 -31.391 -8.5 1 96.44 73 LEU B C 1
ATOM 2727 O O . LEU B 1 73 ? 1.688 -31.484 -9.062 1 96.44 73 LEU B O 1
ATOM 2731 N N . GLY B 1 74 ? 0.094 -32.312 -7.723 1 95.81 74 GLY B N 1
ATOM 2732 C CA . GLY B 1 74 ? 0.771 -33.594 -7.594 1 95.81 74 GLY B CA 1
ATOM 2733 C C . GLY B 1 74 ? 0.895 -34.344 -8.906 1 95.81 74 GLY B C 1
ATOM 2734 O O . GLY B 1 74 ? 1.952 -34.906 -9.219 1 95.81 74 GLY B O 1
ATOM 2735 N N . LEU B 1 75 ? -0.148 -34.344 -9.609 1 96.81 75 LEU B N 1
ATOM 2736 C CA . LEU B 1 75 ? -0.174 -35.031 -10.906 1 96.81 75 LEU B CA 1
ATOM 2737 C C . LEU B 1 75 ? 0.896 -34.469 -11.836 1 96.81 75 LEU B C 1
ATOM 2739 O O . LEU B 1 75 ? 1.686 -35.219 -12.406 1 96.81 75 LEU B O 1
ATOM 2743 N N . PHE B 1 76 ? 0.97 -33.188 -11.977 1 96.75 76 PHE B N 1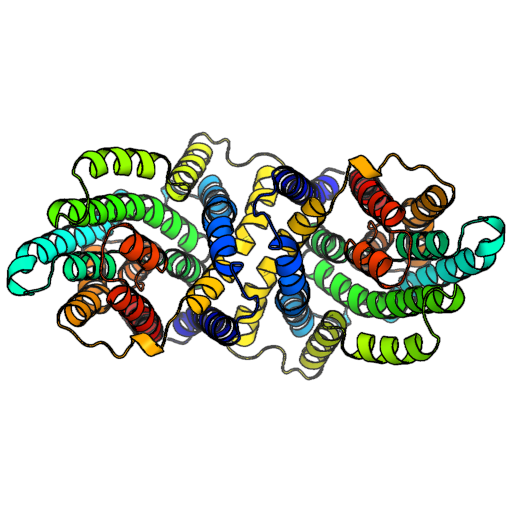
ATOM 2744 C CA . PHE B 1 76 ? 1.892 -32.594 -12.93 1 96.75 76 PHE B CA 1
ATOM 2745 C C . PHE B 1 76 ? 3.312 -32.562 -12.383 1 96.75 76 PHE B C 1
ATOM 2747 O O . PHE B 1 76 ? 4.281 -32.594 -13.141 1 96.75 76 PHE B O 1
ATOM 2754 N N . GLY B 1 77 ? 3.445 -32.5 -11.031 1 95.31 77 GLY B N 1
ATOM 2755 C CA . GLY B 1 77 ? 4.762 -32.75 -10.453 1 95.31 77 GLY B CA 1
ATOM 2756 C C . GLY B 1 77 ? 5.336 -34.094 -10.789 1 95.31 77 GLY B C 1
ATOM 2757 O O . GLY B 1 77 ? 6.492 -34.219 -11.211 1 95.31 77 GLY B O 1
ATOM 2758 N N . LEU B 1 78 ? 4.52 -35.094 -10.656 1 94.31 78 LEU B N 1
ATOM 2759 C CA . LEU B 1 78 ? 4.934 -36.469 -10.969 1 94.31 78 LEU B CA 1
ATOM 2760 C C . LEU B 1 78 ? 5.172 -36.625 -12.461 1 94.31 78 LEU B C 1
ATOM 2762 O O . LEU B 1 78 ? 6.113 -37.312 -12.875 1 94.31 78 LEU B O 1
ATOM 2766 N N . LEU B 1 79 ? 4.293 -36.062 -13.203 1 94.69 79 LEU B N 1
ATOM 2767 C CA . LEU B 1 79 ? 4.418 -36.156 -14.656 1 94.69 79 LEU B CA 1
ATOM 2768 C C . LEU B 1 79 ? 5.734 -35.531 -15.125 1 94.69 79 LEU B C 1
ATOM 2770 O O . LEU B 1 79 ? 6.438 -36.125 -15.945 1 94.69 79 LEU B O 1
ATOM 2774 N N . LEU B 1 80 ? 6.035 -34.344 -14.641 1 94.25 80 LEU B N 1
ATOM 2775 C CA . LEU B 1 80 ? 7.277 -33.688 -15.023 1 94.25 80 LEU B CA 1
ATOM 2776 C C . LEU B 1 80 ? 8.492 -34.469 -14.555 1 94.25 80 LEU B C 1
ATOM 2778 O O . LEU B 1 80 ? 9.492 -34.562 -15.258 1 94.25 80 LEU B O 1
ATOM 2782 N N . TRP B 1 81 ? 8.359 -35.031 -13.406 1 90.5 81 TRP B N 1
ATOM 2783 C CA . TRP B 1 81 ? 9.438 -35.844 -12.875 1 90.5 81 TRP B CA 1
ATOM 2784 C C . TRP B 1 81 ? 9.672 -37.062 -13.758 1 90.5 81 TRP B C 1
ATOM 2786 O O . TRP B 1 81 ? 10.812 -37.438 -14.031 1 90.5 81 TRP B O 1
ATOM 2796 N N . GLY B 1 82 ? 8.633 -37.688 -14.094 1 91.75 82 GLY B N 1
ATOM 2797 C CA . GLY B 1 82 ? 8.727 -38.875 -14.953 1 91.75 82 GLY B CA 1
ATOM 2798 C C . GLY B 1 82 ? 9.281 -38.562 -16.328 1 91.75 82 GLY B C 1
ATOM 2799 O O . GLY B 1 82 ? 9.945 -39.375 -16.953 1 91.75 82 GLY B O 1
ATOM 2800 N N . LEU B 1 83 ? 9 -37.375 -16.828 1 91.62 83 LEU B N 1
ATOM 2801 C CA . LEU B 1 83 ? 9.391 -36.969 -18.172 1 91.62 83 LEU B CA 1
ATOM 2802 C C . LEU B 1 83 ? 10.758 -36.312 -18.172 1 91.62 83 LEU B C 1
ATOM 2804 O O . LEU B 1 83 ? 11.203 -35.812 -19.203 1 91.62 83 LEU B O 1
ATOM 2808 N N . ARG B 1 84 ? 11.406 -36.312 -17.109 1 88.88 84 ARG B N 1
ATOM 2809 C CA . ARG B 1 84 ? 12.656 -35.562 -16.953 1 88.88 84 ARG B CA 1
ATOM 2810 C C . ARG B 1 84 ? 13.695 -36.031 -17.969 1 88.88 84 ARG B C 1
ATOM 2812 O O . ARG B 1 84 ? 14.43 -35.219 -18.531 1 88.88 84 ARG B O 1
ATOM 2819 N N . GLN B 1 85 ? 13.758 -37.344 -18.25 1 87.81 85 GLN B N 1
ATOM 2820 C CA . GLN B 1 85 ? 14.734 -37.906 -19.188 1 87.81 85 GLN B CA 1
ATOM 2821 C C . GLN B 1 85 ? 14.352 -37.562 -20.625 1 87.81 85 GLN B C 1
ATOM 2823 O O . GLN B 1 85 ? 15.219 -37.312 -21.469 1 87.81 85 GLN B O 1
ATOM 2828 N N . ARG B 1 86 ? 13.094 -37.531 -20.844 1 90.69 86 ARG B N 1
ATOM 2829 C CA . ARG B 1 86 ? 12.617 -37.281 -22.203 1 90.69 86 ARG B CA 1
ATOM 2830 C C . ARG B 1 86 ? 12.789 -35.812 -22.578 1 90.69 86 ARG B C 1
ATOM 2832 O O . ARG B 1 86 ? 12.953 -35.5 -23.766 1 90.69 86 ARG B O 1
ATOM 2839 N N . LEU B 1 87 ? 12.727 -34.969 -21.672 1 90.75 87 LEU B N 1
ATOM 2840 C CA . LEU B 1 87 ? 12.883 -33.531 -21.938 1 90.75 87 LEU B CA 1
ATOM 2841 C C . LEU B 1 87 ? 14.328 -33.188 -22.281 1 90.75 87 LEU B C 1
ATOM 2843 O O . LEU B 1 87 ? 14.594 -32.188 -22.953 1 90.75 87 LEU B O 1
ATOM 2847 N N . GLY B 1 88 ? 15.289 -33.969 -21.859 1 88.5 88 GLY B N 1
ATOM 2848 C CA . GLY B 1 88 ? 16.688 -33.812 -22.219 1 88.5 88 GLY B CA 1
ATOM 2849 C C . GLY B 1 88 ? 17.297 -32.5 -21.719 1 88.5 88 GLY B C 1
ATOM 2850 O O . GLY B 1 88 ? 18.125 -31.906 -22.406 1 88.5 88 GLY B O 1
ATOM 2851 N N . LEU B 1 89 ? 16.859 -32.062 -20.609 1 90.38 89 LEU B N 1
ATOM 2852 C CA . LEU B 1 89 ? 17.375 -30.812 -20.062 1 90.38 89 LEU B CA 1
ATOM 2853 C C . LEU B 1 89 ? 18.484 -31.078 -19.047 1 90.38 89 LEU B C 1
ATOM 2855 O O . LEU B 1 89 ? 18.5 -32.125 -18.391 1 90.38 89 LEU B O 1
ATOM 2859 N N . ASP B 1 90 ? 19.484 -30.141 -19.047 1 91.12 90 ASP B N 1
ATOM 2860 C CA . ASP B 1 90 ? 20.453 -30.234 -17.969 1 91.12 90 ASP B CA 1
ATOM 2861 C C . ASP B 1 90 ? 19.797 -30 -16.609 1 91.12 90 ASP B C 1
ATOM 2863 O O . ASP B 1 90 ? 18.688 -29.453 -16.531 1 91.12 90 ASP B O 1
ATOM 2867 N N . PRO B 1 91 ? 20.391 -30.484 -15.609 1 90.56 91 PRO B N 1
ATOM 2868 C CA . PRO B 1 91 ? 19.781 -30.406 -14.273 1 90.56 91 PRO B CA 1
ATOM 2869 C C . PRO B 1 91 ? 19.344 -29 -13.906 1 90.56 91 PRO B C 1
ATOM 2871 O O . PRO B 1 91 ? 18.266 -28.812 -13.328 1 90.56 91 PRO B O 1
ATOM 2874 N N . ALA B 1 92 ? 20.109 -28.047 -14.203 1 90.69 92 ALA B N 1
ATOM 2875 C CA . ALA B 1 92 ? 19.766 -26.656 -13.883 1 90.69 92 ALA B CA 1
ATOM 2876 C C . ALA B 1 92 ? 18.516 -26.219 -14.641 1 90.69 92 ALA B C 1
ATOM 2878 O O . ALA B 1 92 ? 17.609 -25.625 -14.055 1 90.69 92 ALA B O 1
ATOM 2879 N N . ALA B 1 93 ? 18.453 -26.516 -15.828 1 92.69 93 ALA B N 1
ATOM 2880 C CA . ALA B 1 93 ? 17.312 -26.156 -16.656 1 92.69 93 ALA B CA 1
ATOM 2881 C C . ALA B 1 93 ? 16.062 -26.906 -16.219 1 92.69 93 ALA B C 1
ATOM 2883 O O . ALA B 1 93 ? 14.945 -26.375 -16.281 1 92.69 93 ALA B O 1
ATOM 2884 N N . PHE B 1 94 ? 16.25 -28.125 -15.883 1 93.5 94 PHE B N 1
ATOM 2885 C CA . PHE B 1 94 ? 15.117 -28.922 -15.461 1 93.5 94 PHE B CA 1
ATOM 2886 C C . PHE B 1 94 ? 14.484 -28.344 -14.203 1 93.5 94 PHE B C 1
ATOM 2888 O O . PHE B 1 94 ? 13.258 -28.25 -14.102 1 93.5 94 PHE B O 1
ATOM 2895 N N . THR B 1 95 ? 15.281 -28 -13.211 1 91.75 95 THR B N 1
ATOM 2896 C CA . THR B 1 95 ? 14.742 -27.438 -11.977 1 91.75 95 THR B CA 1
ATOM 2897 C C . THR B 1 95 ? 13.961 -26.156 -12.25 1 91.75 95 THR B C 1
ATOM 2899 O O . THR B 1 95 ? 12.914 -25.922 -11.641 1 91.75 95 THR B O 1
ATOM 2902 N N . SER B 1 96 ? 14.43 -25.359 -13.148 1 93.69 96 SER B N 1
ATOM 2903 C CA . SER B 1 96 ? 13.734 -24.125 -13.508 1 93.69 96 SER B CA 1
ATOM 2904 C C . SER B 1 96 ? 12.438 -24.438 -14.258 1 93.69 96 SER B C 1
ATOM 2906 O O . SER B 1 96 ? 11.422 -23.766 -14.047 1 93.69 96 SER B O 1
ATOM 2908 N N . THR B 1 97 ? 12.523 -25.375 -15.109 1 94.31 97 THR B N 1
ATOM 2909 C CA . THR B 1 97 ? 11.32 -25.812 -15.812 1 94.31 97 THR B CA 1
ATOM 2910 C C . THR B 1 97 ? 10.281 -26.344 -14.828 1 94.31 97 THR B C 1
ATOM 2912 O O . THR B 1 97 ? 9.094 -26.031 -14.945 1 94.31 97 THR B O 1
ATOM 2915 N N . PHE B 1 98 ? 10.711 -27.156 -13.914 1 95 98 PHE B N 1
ATOM 2916 C CA . PHE B 1 98 ? 9.859 -27.734 -12.883 1 95 98 PHE B CA 1
ATOM 2917 C C . PHE B 1 98 ? 9.188 -26.641 -12.062 1 95 98 PHE B C 1
ATOM 2919 O O . PHE B 1 98 ? 7.969 -26.672 -11.859 1 95 98 PHE B O 1
ATOM 2926 N N . GLN B 1 99 ? 9.883 -25.672 -11.648 1 93.5 99 GLN B N 1
ATOM 2927 C CA . GLN B 1 99 ? 9.344 -24.547 -10.891 1 93.5 99 GLN B CA 1
ATOM 2928 C C . GLN B 1 99 ? 8.367 -23.734 -11.734 1 93.5 99 GLN B C 1
ATOM 2930 O O . GLN B 1 99 ? 7.289 -23.375 -11.266 1 93.5 99 GLN B O 1
ATOM 2935 N N . GLY B 1 100 ? 8.789 -23.5 -12.922 1 95.06 100 GLY B N 1
ATOM 2936 C CA . GLY B 1 100 ? 7.98 -22.688 -13.82 1 95.06 100 GLY B CA 1
ATOM 2937 C C . GLY B 1 100 ? 6.625 -23.297 -14.117 1 95.06 100 GLY B C 1
ATOM 2938 O O . GLY B 1 100 ? 5.656 -22.578 -14.375 1 95.06 100 GLY B O 1
ATOM 2939 N N . ALA B 1 101 ? 6.57 -24.578 -13.992 1 96.38 101 ALA B N 1
ATOM 2940 C CA . ALA B 1 101 ? 5.336 -25.297 -14.297 1 96.38 101 ALA B CA 1
ATOM 2941 C C . ALA B 1 101 ? 4.43 -25.375 -13.07 1 96.38 101 ALA B C 1
ATOM 2943 O O . ALA B 1 101 ? 3.207 -25.484 -13.203 1 96.38 101 ALA B O 1
ATOM 2944 N N . LEU B 1 102 ? 5.043 -25.281 -11.922 1 95.88 102 LEU B N 1
ATOM 2945 C CA . LEU B 1 102 ? 4.266 -25.656 -10.742 1 95.88 102 LEU B CA 1
ATOM 2946 C C . LEU B 1 102 ? 4.035 -24.438 -9.836 1 95.88 102 LEU B C 1
ATOM 2948 O O . LEU B 1 102 ? 3.002 -24.344 -9.172 1 95.88 102 LEU B O 1
ATOM 2952 N N . ARG B 1 103 ? 4.945 -23.578 -9.789 1 93.94 103 ARG B N 1
ATOM 2953 C CA . ARG B 1 103 ? 4.793 -22.406 -8.93 1 93.94 103 ARG B CA 1
ATOM 2954 C C . ARG B 1 103 ? 3.76 -21.438 -9.5 1 93.94 103 ARG B C 1
ATOM 2956 O O . ARG B 1 103 ? 3.402 -21.531 -10.672 1 93.94 103 ARG B O 1
ATOM 2963 N N . PHE B 1 104 ? 3.256 -20.594 -8.641 1 96.25 104 PHE B N 1
ATOM 2964 C CA . PHE B 1 104 ? 2.225 -19.641 -9.047 1 96.25 104 PHE B CA 1
ATOM 2965 C C . PHE B 1 104 ? 2.445 -18.281 -8.383 1 96.25 104 PHE B C 1
ATOM 2967 O O . PHE B 1 104 ? 3.014 -18.203 -7.293 1 96.25 104 PHE B O 1
ATOM 2974 N N . ASN B 1 105 ? 2.012 -17.297 -9.062 1 94.88 105 ASN B N 1
ATOM 2975 C CA . ASN B 1 105 ? 2.129 -15.953 -8.516 1 94.88 105 ASN B CA 1
ATOM 2976 C C . ASN B 1 105 ? 0.97 -15.625 -7.574 1 94.88 105 ASN B C 1
ATOM 2978 O O . ASN B 1 105 ? -0.124 -15.281 -8.031 1 94.88 105 ASN B O 1
ATOM 2982 N N . THR B 1 106 ? 1.279 -15.586 -6.344 1 93.69 106 THR B N 1
ATOM 2983 C CA . THR B 1 106 ? 0.274 -15.438 -5.297 1 93.69 106 THR B CA 1
ATOM 2984 C C . THR B 1 106 ? -0.385 -14.062 -5.367 1 93.69 106 THR B C 1
ATOM 2986 O O . THR B 1 106 ? -1.579 -13.93 -5.094 1 93.69 106 THR B O 1
ATOM 2989 N N . TYR B 1 107 ? 0.329 -13.023 -5.715 1 93.38 107 TYR B N 1
ATOM 2990 C CA . TYR B 1 107 ? -0.198 -11.664 -5.773 1 93.38 107 TYR B CA 1
ATOM 2991 C C . TYR B 1 107 ? -1.298 -11.547 -6.82 1 93.38 107 TYR B C 1
ATOM 2993 O O . TYR B 1 107 ? -2.369 -11.008 -6.547 1 93.38 107 TYR B O 1
ATOM 3001 N N . VAL B 1 108 ? -1.059 -12.133 -7.934 1 94.62 108 VAL B N 1
ATOM 3002 C CA . VAL B 1 108 ? -2.027 -12.078 -9.023 1 94.62 108 VAL B CA 1
ATOM 3003 C C . VAL B 1 108 ? -3.254 -12.914 -8.664 1 94.62 108 VAL B C 1
ATOM 3005 O O . VAL B 1 108 ? -4.387 -12.516 -8.945 1 94.62 108 VAL B O 1
ATOM 3008 N N . GLY B 1 109 ? -2.992 -13.977 -8.102 1 96.31 109 GLY B N 1
ATOM 3009 C CA . GLY B 1 109 ? -4.078 -14.867 -7.723 1 96.31 109 GLY B CA 1
ATOM 3010 C C . GLY B 1 109 ? -5.027 -14.258 -6.711 1 96.31 109 GLY B C 1
ATOM 3011 O O . GLY B 1 109 ? -6.242 -14.25 -6.922 1 96.31 109 GLY B O 1
ATOM 3012 N N . VAL B 1 110 ? -4.469 -13.734 -5.672 1 95.31 110 VAL B N 1
ATOM 3013 C CA . VAL B 1 110 ? -5.301 -13.164 -4.617 1 95.31 110 VAL B CA 1
ATOM 3014 C C . VAL B 1 110 ? -5.984 -11.898 -5.125 1 95.31 110 VAL B C 1
ATOM 3016 O O . VAL B 1 110 ? -7.168 -11.672 -4.855 1 95.31 110 VAL B O 1
ATOM 3019 N N . ALA B 1 111 ? -5.27 -11.102 -5.848 1 95.25 111 ALA B N 1
ATOM 3020 C CA . ALA B 1 111 ? -5.852 -9.898 -6.434 1 95.25 111 ALA B CA 1
ATOM 3021 C C . ALA B 1 111 ? -6.992 -10.25 -7.387 1 95.25 111 ALA B C 1
ATOM 3023 O O . ALA B 1 111 ? -8.031 -9.578 -7.398 1 95.25 111 ALA B O 1
ATOM 3024 N N . GLY B 1 112 ? -6.773 -11.234 -8.18 1 96.19 112 GLY B N 1
ATOM 3025 C CA . GLY B 1 112 ? -7.816 -11.68 -9.086 1 96.19 112 GLY B CA 1
ATOM 3026 C C . GLY B 1 112 ? -9.055 -12.188 -8.375 1 96.19 112 GLY B C 1
ATOM 3027 O O . GLY B 1 112 ? -10.18 -11.898 -8.789 1 96.19 112 GLY B O 1
ATOM 3028 N N . ALA B 1 113 ? -8.836 -12.961 -7.375 1 96.69 113 ALA B N 1
ATOM 3029 C CA . ALA B 1 113 ? -9.945 -13.492 -6.594 1 96.69 113 ALA B CA 1
ATOM 3030 C C . ALA B 1 113 ? -10.758 -12.359 -5.961 1 96.69 113 ALA B C 1
ATOM 3032 O O . ALA B 1 113 ? -11.992 -12.406 -5.957 1 96.69 113 ALA B O 1
ATOM 3033 N N . ALA B 1 114 ? -10.047 -11.43 -5.438 1 94.44 114 ALA B N 1
ATOM 3034 C CA . ALA B 1 114 ? -10.703 -10.266 -4.844 1 94.44 114 ALA B CA 1
ATOM 3035 C C . ALA B 1 114 ? -11.492 -9.484 -5.895 1 94.44 114 ALA B C 1
ATOM 3037 O O . ALA B 1 114 ? -12.609 -9.023 -5.625 1 94.44 114 ALA B O 1
ATOM 3038 N N . ALA B 1 115 ? -10.938 -9.344 -7.043 1 94.12 115 ALA B N 1
ATOM 3039 C CA . ALA B 1 115 ? -11.562 -8.578 -8.117 1 94.12 115 ALA B CA 1
ATOM 3040 C C . ALA B 1 115 ? -12.812 -9.281 -8.641 1 94.12 115 ALA B C 1
ATOM 3042 O O . ALA B 1 115 ? -13.789 -8.633 -9.008 1 94.12 115 ALA B O 1
ATOM 3043 N N . LEU B 1 116 ? -12.844 -10.578 -8.617 1 93.81 116 LEU B N 1
ATOM 3044 C CA . LEU B 1 116 ? -13.922 -11.352 -9.219 1 93.81 116 LEU B CA 1
ATOM 3045 C C . LEU B 1 116 ? -15.055 -11.57 -8.227 1 93.81 116 LEU B C 1
ATOM 3047 O O . LEU B 1 116 ? -16.234 -11.547 -8.602 1 93.81 116 LEU B O 1
ATOM 3051 N N . HIS B 1 117 ? -14.672 -11.781 -6.934 1 94.81 117 HIS B N 1
ATOM 3052 C CA . HIS B 1 117 ? -15.703 -12.273 -6.031 1 94.81 117 HIS B CA 1
ATOM 3053 C C . HIS B 1 117 ? -15.625 -11.578 -4.676 1 94.81 117 HIS B C 1
ATOM 3055 O O . HIS B 1 117 ? -16.188 -12.062 -3.691 1 94.81 117 HIS B O 1
ATOM 3061 N N . GLY B 1 118 ? -14.922 -10.562 -4.594 1 92.5 118 GLY B N 1
ATOM 3062 C CA . GLY B 1 118 ? -14.883 -9.789 -3.367 1 92.5 118 GLY B CA 1
ATOM 3063 C C . GLY B 1 118 ? -14.352 -10.57 -2.182 1 92.5 118 GLY B C 1
ATOM 3064 O O . GLY B 1 118 ? -13.328 -11.258 -2.291 1 92.5 118 GLY B O 1
ATOM 3065 N N . THR B 1 119 ? -15.023 -10.445 -1.066 1 91.06 119 THR B N 1
ATOM 3066 C CA . THR B 1 119 ? -14.57 -11.047 0.183 1 91.06 119 THR B CA 1
ATOM 3067 C C . THR B 1 119 ? -14.641 -12.57 0.106 1 91.06 119 THR B C 1
ATOM 3069 O O . THR B 1 119 ? -13.766 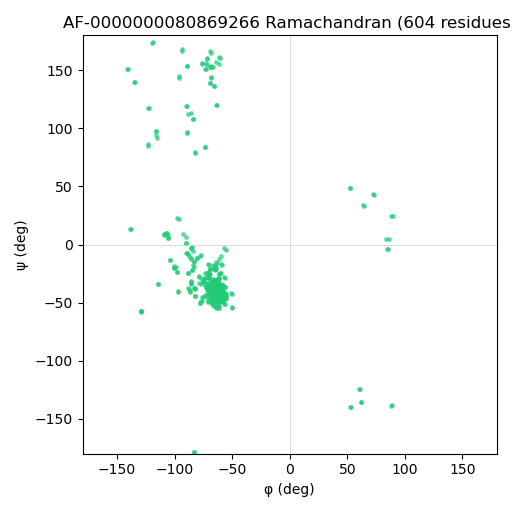-13.258 0.633 1 91.06 119 THR B O 1
ATOM 3072 N N . ALA B 1 120 ? -15.656 -12.992 -0.547 1 93.69 120 ALA B N 1
ATOM 3073 C CA . ALA B 1 120 ? -15.781 -14.438 -0.704 1 93.69 120 ALA B CA 1
ATOM 3074 C C . ALA B 1 120 ? -14.609 -15.008 -1.492 1 93.69 120 ALA B C 1
ATOM 3076 O O . ALA B 1 120 ? -14.047 -16.047 -1.123 1 93.69 120 ALA B O 1
ATOM 3077 N N . GLY B 1 121 ? -14.203 -14.312 -2.537 1 95.88 121 GLY B N 1
ATOM 3078 C CA . GLY B 1 121 ? -13.07 -14.742 -3.346 1 95.88 121 GLY B CA 1
ATOM 3079 C C . GLY B 1 121 ? -11.75 -14.703 -2.596 1 95.88 121 GLY B C 1
ATOM 3080 O O . GLY B 1 121 ? -10.938 -15.625 -2.713 1 95.88 121 GLY B O 1
ATOM 3081 N N . THR B 1 122 ? -11.586 -13.68 -1.823 1 94.5 122 THR B N 1
ATOM 3082 C CA . THR B 1 122 ? -10.336 -13.516 -1.085 1 94.5 122 THR B CA 1
ATOM 3083 C C . THR B 1 122 ? -10.203 -14.594 -0.009 1 94.5 122 THR B C 1
ATOM 3085 O O . THR B 1 122 ? -9.102 -15.055 0.286 1 94.5 122 THR B O 1
ATOM 3088 N N . THR B 1 123 ? -11.305 -14.93 0.59 1 94.25 123 THR B N 1
ATOM 3089 C CA . THR B 1 123 ? -11.305 -15.984 1.601 1 94.25 123 THR B CA 1
ATOM 3090 C C . THR B 1 123 ? -10.875 -17.312 0.992 1 94.25 123 THR B C 1
ATOM 3092 O O . THR B 1 123 ? -10 -18 1.526 1 94.25 123 THR B O 1
ATOM 3095 N N . VAL B 1 124 ? -11.461 -17.641 -0.095 1 96 124 VAL B N 1
ATOM 3096 C CA . VAL B 1 124 ? -11.117 -18.891 -0.772 1 96 124 VAL B CA 1
ATOM 3097 C C . VAL B 1 124 ? -9.664 -18.844 -1.229 1 96 124 VAL B C 1
ATOM 3099 O O . VAL B 1 124 ? -8.945 -19.844 -1.127 1 96 124 VAL B O 1
ATOM 3102 N N . ALA B 1 125 ? -9.266 -17.703 -1.73 1 96.5 125 ALA B N 1
ATOM 3103 C CA . ALA B 1 125 ? -7.883 -17.531 -2.178 1 96.5 125 ALA B CA 1
ATOM 3104 C C . ALA B 1 125 ? -6.902 -17.75 -1.028 1 96.5 125 ALA B C 1
ATOM 3106 O O . ALA B 1 125 ? -5.848 -18.359 -1.21 1 96.5 125 ALA B O 1
ATOM 3107 N N . ALA B 1 126 ? -7.227 -17.234 0.087 1 94.31 126 ALA B N 1
ATOM 3108 C CA . ALA B 1 126 ? -6.363 -17.391 1.255 1 94.31 126 ALA B CA 1
ATOM 3109 C C . ALA B 1 126 ? -6.207 -18.859 1.627 1 94.31 126 ALA B C 1
ATOM 3111 O O . ALA B 1 126 ? -5.109 -19.312 1.959 1 94.31 126 ALA B O 1
ATOM 3112 N N . VAL B 1 127 ? -7.234 -19.562 1.571 1 93.81 127 VAL B N 1
ATOM 3113 C CA . VAL B 1 127 ? -7.191 -21 1.861 1 93.81 127 VAL B CA 1
ATOM 3114 C C . VAL B 1 127 ? -6.359 -21.719 0.801 1 93.81 127 VAL B C 1
ATOM 3116 O O . VAL B 1 127 ? -5.555 -22.594 1.122 1 93.81 127 VAL B O 1
ATOM 3119 N N . ALA B 1 128 ? -6.59 -21.328 -0.43 1 95.88 128 ALA B N 1
ATOM 3120 C CA . ALA B 1 128 ? -5.816 -21.922 -1.523 1 95.88 128 ALA B CA 1
ATOM 3121 C C . ALA B 1 128 ? -4.32 -21.688 -1.317 1 95.88 128 ALA B C 1
ATOM 3123 O O . ALA B 1 128 ? -3.512 -22.594 -1.559 1 95.88 128 ALA B O 1
ATOM 3124 N N . VAL B 1 129 ? -4.008 -20.516 -0.895 1 94 129 VAL B N 1
ATOM 3125 C CA . VAL B 1 129 ? -2.611 -20.172 -0.644 1 94 129 VAL B CA 1
ATOM 3126 C C . VAL B 1 129 ? -2.043 -21.078 0.447 1 94 129 VAL B C 1
ATOM 3128 O O . VAL B 1 129 ? -0.934 -21.594 0.312 1 94 129 VAL B O 1
ATOM 3131 N N . ALA B 1 130 ? -2.779 -21.281 1.467 1 90.81 130 ALA B N 1
ATOM 3132 C CA . ALA B 1 130 ? -2.354 -22.125 2.588 1 90.81 130 ALA B CA 1
ATOM 3133 C C . ALA B 1 130 ? -2.102 -23.562 2.139 1 90.81 130 ALA B C 1
ATOM 3135 O O . ALA B 1 130 ? -1.23 -24.234 2.684 1 90.81 130 ALA B O 1
ATOM 3136 N N . LEU B 1 131 ? -2.836 -24 1.189 1 92.25 131 LEU B N 1
ATOM 3137 C CA . LEU B 1 131 ? -2.725 -25.359 0.688 1 92.25 131 LEU B CA 1
ATOM 3138 C C . LEU B 1 131 ? -1.587 -25.484 -0.321 1 92.25 131 LEU B C 1
ATOM 3140 O O . LEU B 1 131 ? -0.764 -26.391 -0.233 1 92.25 131 LEU B O 1
ATOM 3144 N N . LEU B 1 132 ? -1.51 -24.547 -1.191 1 94.31 132 LEU B N 1
ATOM 3145 C CA . LEU B 1 132 ? -0.658 -24.672 -2.369 1 94.31 132 LEU B CA 1
ATOM 3146 C C . LEU B 1 132 ? 0.788 -24.312 -2.035 1 94.31 132 LEU B C 1
ATOM 3148 O O . LEU B 1 132 ? 1.718 -24.938 -2.549 1 94.31 132 LEU B O 1
ATOM 3152 N N . VAL B 1 133 ? 1.01 -23.344 -1.203 1 90 133 VAL B N 1
ATOM 3153 C CA . VAL B 1 133 ? 2.348 -22.812 -0.968 1 90 133 VAL B CA 1
ATOM 3154 C C . VAL B 1 133 ? 3.236 -23.906 -0.362 1 90 133 VAL B C 1
ATOM 3156 O O . VAL B 1 133 ? 4.328 -24.172 -0.864 1 90 133 VAL B O 1
ATOM 3159 N N . PRO B 1 134 ? 2.785 -24.594 0.654 1 87.06 134 PRO B N 1
ATOM 3160 C CA . PRO B 1 134 ? 3.637 -25.656 1.2 1 87.06 134 PRO B CA 1
ATOM 3161 C C . PRO B 1 134 ? 3.91 -26.766 0.192 1 87.06 134 PRO B C 1
ATOM 3163 O O . PRO B 1 134 ? 5.047 -27.234 0.072 1 87.06 134 PRO B O 1
ATOM 3166 N N . MET B 1 135 ? 2.918 -27.172 -0.518 1 90.75 135 MET B N 1
ATOM 3167 C CA . MET B 1 135 ? 3.049 -28.281 -1.464 1 90.75 135 MET B CA 1
ATOM 3168 C C . MET B 1 135 ? 4.023 -27.922 -2.582 1 90.75 135 MET B C 1
ATOM 3170 O O . MET B 1 135 ? 4.91 -28.719 -2.912 1 90.75 135 MET B O 1
ATOM 3174 N N . VAL B 1 136 ? 3.885 -26.797 -3.102 1 91.81 136 VAL B N 1
ATOM 3175 C CA . VAL B 1 136 ? 4.738 -26.375 -4.203 1 91.81 136 VAL B CA 1
ATOM 3176 C C . VAL B 1 136 ? 6.18 -26.234 -3.719 1 91.81 136 VAL B C 1
ATOM 3178 O O . VAL B 1 136 ? 7.117 -26.609 -4.426 1 91.81 136 VAL B O 1
ATOM 3181 N N . ASN B 1 137 ? 6.391 -25.688 -2.576 1 86.12 137 ASN B N 1
ATOM 3182 C CA . ASN B 1 137 ? 7.734 -25.531 -2.029 1 86.12 137 ASN B CA 1
ATOM 3183 C C . ASN B 1 137 ? 8.414 -26.875 -1.812 1 86.12 137 ASN B C 1
ATOM 3185 O O . ASN B 1 137 ? 9.586 -27.047 -2.158 1 86.12 137 ASN B O 1
ATOM 3189 N N . VAL B 1 138 ? 7.738 -27.797 -1.308 1 85.88 138 VAL B N 1
ATOM 3190 C CA . VAL B 1 138 ? 8.281 -29.141 -1.069 1 85.88 138 VAL B CA 1
ATOM 3191 C C . VAL B 1 138 ? 8.648 -29.781 -2.4 1 85.88 138 VAL B C 1
ATOM 3193 O O . VAL B 1 138 ? 9.75 -30.328 -2.555 1 85.88 138 VAL B O 1
ATOM 3196 N N . LEU B 1 139 ? 7.789 -29.734 -3.334 1 88.75 139 LEU B N 1
ATOM 3197 C CA . LEU B 1 139 ? 8.016 -30.359 -4.629 1 88.75 139 LEU B CA 1
ATOM 3198 C C . LEU B 1 139 ? 9.195 -29.703 -5.348 1 88.75 139 LEU B C 1
ATOM 3200 O O . LEU B 1 139 ? 10.039 -30.406 -5.918 1 88.75 139 LEU B O 1
ATOM 3204 N N . CYS B 1 140 ? 9.242 -28.422 -5.316 1 86.38 140 CYS B N 1
ATOM 3205 C CA . CYS B 1 140 ? 10.281 -27.703 -6.043 1 86.38 140 CYS B CA 1
ATOM 3206 C C . CYS B 1 140 ? 11.641 -27.891 -5.383 1 86.38 140 CYS B C 1
ATOM 3208 O O . CYS B 1 140 ? 12.648 -28.078 -6.066 1 86.38 140 CYS B O 1
ATOM 3210 N N . VAL B 1 141 ? 11.75 -27.875 -4.078 1 82.56 141 VAL B N 1
ATOM 3211 C CA . VAL B 1 141 ? 13.008 -28.094 -3.369 1 82.56 141 VAL B CA 1
ATOM 3212 C C . VAL B 1 141 ? 13.477 -29.531 -3.592 1 82.56 141 VAL B C 1
ATOM 3214 O O . VAL B 1 141 ? 14.672 -29.781 -3.797 1 82.56 141 VAL B O 1
ATOM 3217 N N . ALA B 1 142 ? 12.547 -30.453 -3.547 1 83.81 142 ALA B N 1
ATOM 3218 C CA . ALA B 1 142 ? 12.867 -31.844 -3.826 1 83.81 142 ALA B CA 1
ATOM 3219 C C . ALA B 1 142 ? 13.469 -32 -5.223 1 83.81 142 ALA B C 1
ATOM 3221 O O . ALA B 1 142 ? 14.352 -32.844 -5.438 1 83.81 142 ALA B O 1
ATOM 3222 N N . SER B 1 143 ? 13 -31.203 -6.125 1 85.25 143 SER B N 1
ATOM 3223 C CA . SER B 1 143 ? 13.523 -31.266 -7.484 1 85.25 143 SER B CA 1
ATOM 3224 C C . SER B 1 143 ? 14.969 -30.781 -7.547 1 85.25 143 SER B C 1
ATOM 3226 O O . SER B 1 143 ? 15.773 -31.328 -8.312 1 85.25 143 SER B O 1
ATOM 3228 N N . PHE B 1 144 ? 15.32 -29.828 -6.777 1 81.62 144 PHE B N 1
ATOM 3229 C CA . PHE B 1 144 ? 16.703 -29.344 -6.719 1 81.62 144 PHE B CA 1
ATOM 3230 C C . PHE B 1 144 ? 17.609 -30.391 -6.113 1 81.62 144 PHE B C 1
ATOM 3232 O O . PHE B 1 144 ? 18.75 -30.578 -6.566 1 81.62 144 PHE B O 1
ATOM 3239 N N . ILE B 1 145 ? 17.203 -31.078 -5.141 1 80.06 145 ILE B N 1
ATOM 3240 C CA . ILE B 1 145 ? 17.969 -32.125 -4.48 1 80.06 145 ILE B CA 1
ATOM 3241 C C . ILE B 1 145 ? 18.203 -33.281 -5.449 1 80.06 145 ILE B C 1
ATOM 3243 O O . ILE B 1 145 ? 19.328 -33.75 -5.602 1 80.06 145 ILE B O 1
ATOM 3247 N N . ALA B 1 146 ? 17.188 -33.625 -6.066 1 81.69 146 ALA B N 1
ATOM 3248 C CA . ALA B 1 146 ? 17.266 -34.75 -6.984 1 81.69 146 ALA B CA 1
ATOM 3249 C C . ALA B 1 146 ? 18.156 -34.438 -8.18 1 81.69 146 ALA B C 1
ATOM 3251 O O . ALA B 1 146 ? 18.828 -35.312 -8.711 1 81.69 146 ALA B O 1
ATOM 3252 N N . ALA B 1 147 ? 18.109 -33.219 -8.578 1 81.12 147 ALA B N 1
ATOM 3253 C CA . ALA B 1 147 ? 18.906 -32.812 -9.727 1 81.12 147 ALA B CA 1
ATOM 3254 C C . ALA B 1 147 ? 20.375 -32.625 -9.336 1 81.12 147 ALA B C 1
ATOM 3256 O O . ALA B 1 147 ? 21.234 -32.469 -10.195 1 81.12 147 ALA B O 1
ATOM 3257 N N . GLY B 1 148 ? 20.656 -32.656 -8.055 1 75.75 148 GLY B N 1
ATOM 3258 C CA . GLY B 1 148 ? 22.016 -32.594 -7.578 1 75.75 148 GLY B CA 1
ATOM 3259 C C . GLY B 1 148 ? 22.516 -31.156 -7.43 1 75.75 148 GLY B C 1
ATOM 3260 O O . GLY B 1 148 ? 23.719 -30.938 -7.25 1 75.75 148 GLY B O 1
ATOM 3261 N N . THR B 1 149 ? 21.656 -30.297 -7.648 1 73.94 149 THR B N 1
ATOM 3262 C CA . THR B 1 149 ? 22.078 -28.906 -7.559 1 73.94 149 THR B CA 1
ATOM 3263 C C . THR B 1 149 ? 22 -28.406 -6.117 1 73.94 149 THR B C 1
ATOM 3265 O O . THR B 1 149 ? 22.484 -27.328 -5.805 1 73.94 149 THR B O 1
ATOM 3268 N N . LEU B 1 150 ? 21.344 -29.234 -5.328 1 72.19 150 LEU B N 1
ATOM 3269 C CA . LEU B 1 150 ? 21.219 -28.938 -3.906 1 72.19 150 LEU B CA 1
ATOM 3270 C C . LEU B 1 150 ? 21.484 -30.172 -3.061 1 72.19 150 LEU B C 1
ATOM 3272 O O . LEU B 1 150 ? 21.125 -31.297 -3.455 1 72.19 150 LEU B O 1
ATOM 3276 N N . GLY B 1 151 ? 22.188 -30.016 -1.931 1 69.75 151 GLY B N 1
ATOM 3277 C CA . GLY B 1 151 ? 22.5 -31.141 -1.056 1 69.75 151 GLY B CA 1
ATOM 3278 C C . GLY B 1 151 ? 21.266 -31.688 -0.335 1 69.75 151 GLY B C 1
ATOM 3279 O O . GLY B 1 151 ? 20.266 -30.984 -0.198 1 69.75 151 GLY B O 1
ATOM 3280 N N . THR B 1 152 ? 21.281 -33 0.039 1 65.69 152 THR B N 1
ATOM 3281 C CA . THR B 1 152 ? 20.141 -33.688 0.646 1 65.69 152 THR B CA 1
ATOM 3282 C C . THR B 1 152 ? 19.766 -33 1.966 1 65.69 152 THR B C 1
ATOM 3284 O O . THR B 1 152 ? 18.609 -33.094 2.398 1 65.69 152 THR B O 1
ATOM 3287 N N . ALA B 1 153 ? 20.828 -32.5 2.734 1 62.94 153 ALA B N 1
ATOM 3288 C CA . ALA B 1 153 ? 20.562 -31.812 3.988 1 62.94 153 ALA B CA 1
ATOM 3289 C C . ALA B 1 153 ? 19.641 -30.625 3.771 1 62.94 153 ALA B C 1
ATOM 3291 O O . ALA B 1 153 ? 19 -30.141 4.715 1 62.94 153 ALA B O 1
ATOM 3292 N N . SER B 1 154 ? 19.359 -30.484 2.498 1 67.25 154 SER B N 1
ATOM 3293 C CA . SER B 1 154 ? 18.625 -29.297 2.092 1 67.25 154 SER B CA 1
ATOM 3294 C C . SER B 1 154 ? 17.109 -29.484 2.258 1 67.25 154 SER B C 1
ATOM 3296 O O . SER B 1 154 ? 16.391 -28.531 2.498 1 67.25 154 SER B O 1
ATOM 3298 N N . LEU B 1 155 ? 16.703 -30.75 2.281 1 68.88 155 LEU B N 1
ATOM 3299 C CA . LEU B 1 155 ? 15.273 -30.984 2.443 1 68.88 155 LEU B CA 1
ATOM 3300 C C . LEU B 1 155 ? 14.828 -30.641 3.859 1 68.88 155 LEU B C 1
ATOM 3302 O O . LEU B 1 155 ? 13.773 -30.016 4.051 1 68.88 155 LEU B O 1
ATOM 3306 N N . GLY B 1 156 ? 15.57 -31.109 4.816 1 69.31 156 GLY B N 1
ATOM 3307 C CA . GLY B 1 156 ? 15.273 -30.766 6.199 1 69.31 156 GLY B CA 1
ATOM 3308 C C . GLY B 1 156 ? 15.258 -29.266 6.445 1 69.31 156 GLY B C 1
ATOM 3309 O O . GLY B 1 156 ? 14.344 -28.734 7.09 1 69.31 156 GLY B O 1
ATOM 3310 N N . ARG B 1 157 ? 16.219 -28.672 5.91 1 70.56 157 ARG B N 1
ATOM 3311 C CA . ARG B 1 157 ? 16.328 -27.219 6.047 1 70.56 157 ARG B CA 1
ATOM 3312 C C . ARG B 1 157 ? 15.148 -26.531 5.367 1 70.56 157 ARG B C 1
ATOM 3314 O O . ARG B 1 157 ? 14.641 -25.531 5.867 1 70.56 157 ARG B O 1
ATOM 3321 N N . THR B 1 158 ? 14.789 -27.172 4.324 1 65.56 158 THR B N 1
ATOM 3322 C CA . THR B 1 158 ? 13.656 -26.625 3.586 1 65.56 158 THR B CA 1
ATOM 3323 C C . THR B 1 158 ? 12.367 -26.781 4.387 1 65.56 158 THR B C 1
ATOM 3325 O O . THR B 1 158 ? 11.562 -25.859 4.461 1 65.56 158 THR B O 1
ATOM 3328 N N . LEU B 1 159 ? 12.203 -27.922 4.887 1 72.94 159 LEU B N 1
ATOM 3329 C CA . LEU B 1 159 ? 11.008 -28.156 5.691 1 72.94 159 LEU B CA 1
ATOM 3330 C C . LEU B 1 159 ? 10.945 -27.188 6.871 1 72.94 159 LEU B C 1
ATOM 3332 O O . LEU B 1 159 ? 9.867 -26.703 7.223 1 72.94 159 LEU B O 1
ATOM 3336 N N . THR B 1 160 ? 12 -26.984 7.438 1 71 160 THR B N 1
ATOM 3337 C CA . THR B 1 160 ? 12.062 -26.031 8.531 1 71 160 THR B CA 1
ATOM 3338 C C . THR B 1 160 ? 11.766 -24.609 8.023 1 71 160 THR B C 1
ATOM 3340 O O . THR B 1 160 ? 11.055 -23.859 8.68 1 71 160 THR B O 1
ATOM 3343 N N . ALA B 1 161 ? 12.266 -24.359 6.844 1 66.31 161 ALA B N 1
ATOM 3344 C CA . ALA B 1 161 ? 12.016 -23.047 6.242 1 66.31 161 ALA B CA 1
ATOM 3345 C C . ALA B 1 161 ? 10.539 -22.875 5.902 1 66.31 161 ALA B C 1
ATOM 3347 O O . ALA B 1 161 ? 9.992 -21.781 6.043 1 66.31 161 ALA B O 1
ATOM 3348 N N . LEU B 1 162 ? 10.055 -23.953 5.434 1 68.5 162 LEU B N 1
ATOM 3349 C CA . LEU B 1 162 ? 8.633 -23.938 5.133 1 68.5 162 LEU B CA 1
ATOM 3350 C C . LEU B 1 162 ? 7.812 -23.656 6.391 1 68.5 162 LEU B C 1
ATOM 3352 O O . LEU B 1 162 ? 6.832 -22.906 6.344 1 68.5 162 LEU B O 1
ATOM 3356 N N . ALA B 1 163 ? 8.156 -24.328 7.422 1 72.94 163 ALA B N 1
ATOM 3357 C CA . ALA B 1 163 ? 7.457 -24.125 8.688 1 72.94 163 ALA B CA 1
ATOM 3358 C C . ALA B 1 163 ? 7.57 -22.672 9.156 1 72.94 163 ALA B C 1
ATOM 3360 O O . ALA B 1 163 ? 6.73 -22.203 9.922 1 72.94 163 ALA B O 1
ATOM 3361 N N . ARG B 1 164 ? 8.461 -22.031 8.594 1 79.19 164 ARG B N 1
ATOM 3362 C CA . ARG B 1 164 ? 8.672 -20.641 8.984 1 79.19 164 ARG B CA 1
ATOM 3363 C C . ARG B 1 164 ? 8.203 -19.688 7.898 1 79.19 164 ARG B C 1
ATOM 3365 O O . ARG B 1 164 ? 8.477 -18.484 7.961 1 79.19 164 ARG B O 1
ATOM 3372 N N . ASN B 1 165 ? 7.559 -20.266 6.941 1 81.88 165 ASN B N 1
ATOM 3373 C CA . ASN B 1 165 ? 7.027 -19.438 5.855 1 81.88 165 ASN B CA 1
ATOM 3374 C C . ASN B 1 165 ? 5.98 -18.453 6.359 1 81.88 165 ASN B C 1
ATOM 3376 O O . ASN B 1 165 ? 4.953 -18.859 6.902 1 81.88 165 ASN B O 1
ATOM 3380 N N . PRO B 1 166 ? 6.258 -17.203 6.168 1 87.62 166 PRO B N 1
ATOM 3381 C CA . PRO B 1 166 ? 5.355 -16.219 6.746 1 87.62 166 PRO B CA 1
ATOM 3382 C C . PRO B 1 166 ? 3.934 -16.312 6.195 1 87.62 166 PRO B C 1
ATOM 3384 O O . PRO B 1 166 ? 2.969 -16.016 6.902 1 87.62 166 PRO B O 1
ATOM 3387 N N . LEU B 1 167 ? 3.721 -16.75 5.004 1 87.25 167 LEU B N 1
ATOM 3388 C CA . LEU B 1 167 ? 2.391 -16.859 4.414 1 87.25 167 LEU B CA 1
ATOM 3389 C C . LEU B 1 167 ? 1.601 -17.984 5.074 1 87.25 167 LEU B C 1
ATOM 3391 O O . LEU B 1 167 ? 0.42 -17.828 5.387 1 87.25 167 LEU B O 1
ATOM 3395 N N . ILE B 1 168 ? 2.271 -19.062 5.262 1 86 168 ILE B N 1
ATOM 3396 C CA . ILE B 1 168 ? 1.634 -20.203 5.902 1 86 168 ILE B CA 1
ATOM 3397 C C . ILE B 1 168 ? 1.277 -19.859 7.348 1 86 168 ILE B C 1
ATOM 3399 O O . ILE B 1 168 ? 0.16 -20.109 7.797 1 86 168 ILE B O 1
ATOM 3403 N N . LEU B 1 169 ? 2.234 -19.281 8.023 1 91.12 169 LEU B N 1
ATOM 3404 C CA . LEU B 1 169 ? 2.01 -18.891 9.414 1 91.12 169 LEU B CA 1
ATOM 3405 C C . LEU B 1 169 ? 0.861 -17.906 9.531 1 91.12 169 LEU B C 1
ATOM 3407 O O . LEU B 1 169 ? 0.071 -17.969 10.477 1 91.12 169 LEU B O 1
ATOM 3411 N N . ALA B 1 170 ? 0.797 -16.984 8.594 1 93.56 170 ALA B N 1
ATOM 3412 C CA . ALA B 1 170 ? -0.278 -15.992 8.586 1 93.56 170 ALA B CA 1
ATOM 3413 C C . ALA B 1 170 ? -1.638 -16.672 8.406 1 93.56 170 ALA B C 1
ATOM 3415 O O . ALA B 1 170 ? -2.607 -16.312 9.078 1 93.56 170 ALA B O 1
ATOM 3416 N N . CYS B 1 171 ? -1.729 -17.578 7.453 1 91.06 171 CYS B N 1
ATOM 3417 C CA . CYS B 1 171 ? -2.977 -18.297 7.227 1 91.06 171 CYS B CA 1
ATOM 3418 C C . CYS B 1 171 ? -3.383 -19.094 8.461 1 91.06 171 CYS B C 1
ATOM 3420 O O . CYS B 1 171 ? -4.547 -19.078 8.859 1 91.06 171 CYS B O 1
ATOM 3422 N N . LEU B 1 172 ? -2.439 -19.781 9.047 1 90.62 172 LEU B N 1
ATOM 3423 C CA . LEU B 1 172 ? -2.721 -20.578 10.242 1 90.62 172 LEU B CA 1
ATOM 3424 C C . LEU B 1 172 ? -3.154 -19.672 11.391 1 90.62 172 LEU B C 1
ATOM 3426 O O . LEU B 1 172 ? -4.074 -20.016 12.141 1 90.62 172 LEU B O 1
ATOM 3430 N N . ALA B 1 173 ? -2.465 -18.578 11.547 1 94.31 173 ALA B N 1
ATOM 3431 C CA . ALA B 1 173 ? -2.842 -17.625 12.586 1 94.31 173 ALA B CA 1
ATOM 3432 C C . ALA B 1 173 ? -4.254 -17.094 12.359 1 94.31 173 ALA B C 1
ATOM 3434 O O . ALA B 1 173 ? -5.055 -17.016 13.297 1 94.31 173 ALA B O 1
ATOM 3435 N N . GLY B 1 174 ? -4.523 -16.672 11.133 1 94.06 174 GLY B N 1
ATOM 3436 C CA . GLY B 1 174 ? -5.855 -16.188 10.805 1 94.06 174 GLY B CA 1
ATOM 3437 C C . GLY B 1 174 ? -6.945 -17.219 11.055 1 94.06 174 GLY B C 1
ATOM 3438 O O . GLY B 1 174 ? -7.969 -16.906 11.664 1 94.06 174 GLY B O 1
ATOM 3439 N N . ILE B 1 175 ? -6.723 -18.422 10.609 1 91.69 175 ILE B N 1
ATOM 3440 C CA . ILE B 1 175 ? -7.68 -19.516 10.789 1 91.69 175 ILE B CA 1
ATOM 3441 C C . ILE B 1 175 ? -7.832 -19.828 12.273 1 91.69 175 ILE B C 1
ATOM 3443 O O . ILE B 1 175 ? -8.945 -20.047 12.758 1 91.69 175 ILE B O 1
ATOM 3447 N N . GLY B 1 176 ? -6.676 -19.922 12.938 1 93.81 176 GLY B N 1
ATOM 3448 C CA . GLY B 1 176 ? -6.73 -20.141 14.375 1 93.81 176 GLY B CA 1
ATOM 3449 C C . GLY B 1 176 ? -7.547 -19.109 15.109 1 93.81 176 GLY B C 1
ATOM 3450 O O . GLY B 1 176 ? -8.367 -19.453 15.969 1 93.81 176 GLY B O 1
ATOM 3451 N N . LEU B 1 177 ? -7.348 -17.859 14.82 1 94.81 177 LEU B N 1
ATOM 3452 C CA . LEU B 1 177 ? -8.102 -16.781 15.438 1 94.81 177 LEU B CA 1
ATOM 3453 C C . LEU B 1 177 ? -9.586 -16.875 15.086 1 94.81 177 LEU B C 1
ATOM 3455 O O . LEU B 1 177 ? -10.445 -16.562 15.914 1 94.81 177 LEU B O 1
ATOM 3459 N N . ASN B 1 178 ? -9.828 -17.219 13.922 1 92.94 178 ASN B N 1
ATOM 3460 C CA . ASN B 1 178 ? -11.203 -17.391 13.453 1 92.94 178 ASN B CA 1
ATOM 3461 C C . ASN B 1 178 ? -11.914 -18.516 14.211 1 92.94 178 ASN B C 1
ATOM 3463 O O . ASN B 1 178 ? -13 -18.312 14.758 1 92.94 178 ASN B O 1
ATOM 3467 N N . LEU B 1 179 ? -11.305 -19.672 14.344 1 91.38 179 LEU B N 1
ATOM 3468 C CA . LEU B 1 179 ? -11.891 -20.859 14.953 1 91.38 179 LEU B CA 1
ATOM 3469 C C . LEU B 1 179 ? -12.023 -20.688 16.469 1 91.38 179 LEU B C 1
ATOM 3471 O O . LEU B 1 179 ? -12.93 -21.25 17.078 1 91.38 179 LEU B O 1
ATOM 3475 N N . SER B 1 180 ? -11.109 -19.984 17.047 1 93.25 180 SER B N 1
ATOM 3476 C CA . SER B 1 180 ? -11.148 -19.75 18.484 1 93.25 180 SER B CA 1
ATOM 3477 C C . SER B 1 180 ? -12.289 -18.812 18.859 1 93.25 180 SER B C 1
ATOM 3479 O O . SER B 1 180 ? -12.664 -18.719 20.031 1 93.25 180 SER B O 1
ATOM 3481 N N . GLY B 1 181 ? -12.797 -18.094 17.875 1 91.19 181 GLY B N 1
ATOM 3482 C CA . GLY B 1 181 ? -13.844 -17.125 18.141 1 91.19 181 GLY B CA 1
ATOM 3483 C C . GLY B 1 181 ? -13.312 -15.781 18.578 1 91.19 181 GLY B C 1
ATOM 3484 O O . GLY B 1 181 ? -14.07 -14.812 18.688 1 91.19 181 GLY B O 1
ATOM 3485 N N . LEU B 1 182 ? -12.078 -15.688 18.734 1 91.44 182 LEU B N 1
ATOM 3486 C CA . LEU B 1 182 ? -11.469 -14.438 19.188 1 91.44 182 LEU B CA 1
ATOM 3487 C C . LEU B 1 182 ? -11.43 -13.414 18.062 1 91.44 182 LEU B C 1
ATOM 3489 O O . LEU B 1 182 ? -11.547 -12.211 18.297 1 91.44 182 LEU B O 1
ATOM 3493 N N . GLY B 1 183 ? -11.297 -13.93 16.844 1 92 183 GLY B N 1
ATOM 3494 C CA . GLY B 1 183 ? -11.094 -13.023 15.727 1 92 183 GLY B CA 1
ATOM 3495 C C . GLY B 1 183 ? -9.961 -12.047 15.945 1 92 183 GLY B C 1
ATOM 3496 O O . GLY B 1 183 ? -8.867 -12.438 16.359 1 92 183 GLY B O 1
ATOM 3497 N N . LEU B 1 184 ? -10.188 -10.805 15.516 1 92.19 184 LEU B N 1
ATOM 3498 C CA . LEU B 1 184 ? -9.258 -9.703 15.75 1 92.19 184 LEU B CA 1
ATOM 3499 C C . LEU B 1 184 ? -9.906 -8.641 16.641 1 92.19 184 LEU B C 1
ATOM 3501 O O . LEU B 1 184 ? -10.641 -7.781 16.141 1 92.19 184 LEU B O 1
ATOM 3505 N N . PRO B 1 185 ? -9.602 -8.711 17.875 1 90 185 PRO B N 1
ATOM 3506 C CA . PRO B 1 185 ? -10.289 -7.816 18.812 1 90 185 PRO B CA 1
ATOM 3507 C C . PRO B 1 185 ? -9.773 -6.383 18.75 1 90 185 PRO B C 1
ATOM 3509 O O . PRO B 1 185 ? -8.633 -6.152 18.328 1 90 185 PRO B O 1
ATOM 3512 N N . GLY B 1 186 ? -10.703 -5.445 19.203 1 90.94 186 GLY B N 1
ATOM 3513 C CA . GLY B 1 186 ? -10.336 -4.047 19.344 1 90.94 186 GLY B CA 1
ATOM 3514 C C . GLY B 1 186 ? -9.883 -3.416 18.047 1 90.94 186 GLY B C 1
ATOM 3515 O O . GLY B 1 186 ? -10.57 -3.521 17.031 1 90.94 186 GLY B O 1
ATOM 3516 N N . TRP B 1 187 ? -8.547 -2.826 18.188 1 93.06 187 TRP B N 1
ATOM 3517 C CA . TRP B 1 187 ? -8.031 -2.068 17.047 1 93.06 187 TRP B CA 1
ATOM 3518 C C . TRP B 1 187 ? -7.262 -2.973 16.094 1 93.06 187 TRP B C 1
ATOM 3520 O O . TRP B 1 187 ? -6.809 -2.527 15.031 1 93.06 187 TRP B O 1
ATOM 3530 N N . SER B 1 188 ? -7.18 -4.223 16.375 1 93.62 188 SER B N 1
ATOM 3531 C CA . SER B 1 188 ? -6.332 -5.109 15.586 1 93.62 188 SER B CA 1
ATOM 3532 C C . SER B 1 188 ? -6.93 -5.359 14.203 1 93.62 188 SER B C 1
ATOM 3534 O O . SER B 1 188 ? -6.207 -5.383 13.211 1 93.62 188 SER B O 1
ATOM 3536 N N . ALA B 1 189 ? -8.242 -5.492 14.141 1 93.06 189 ALA B N 1
ATOM 3537 C CA . ALA B 1 189 ? -8.891 -5.785 12.867 1 93.06 189 ALA B CA 1
ATOM 3538 C C . ALA B 1 189 ? -8.703 -4.637 11.883 1 93.06 189 ALA B C 1
ATOM 3540 O O . ALA B 1 189 ? -8.148 -4.824 10.797 1 93.06 189 ALA B O 1
ATOM 3541 N N . PRO B 1 190 ? -9.086 -3.443 12.32 1 93.5 190 PRO B N 1
ATOM 3542 C CA . PRO B 1 190 ? -8.906 -2.342 11.367 1 93.5 190 PRO B CA 1
ATOM 3543 C C . PRO B 1 190 ? -7.438 -2.051 11.07 1 93.5 190 PRO B C 1
ATOM 3545 O O . PRO B 1 190 ? -7.098 -1.63 9.961 1 93.5 190 PRO B O 1
ATOM 3548 N N . THR B 1 191 ? -6.582 -2.279 11.977 1 96.06 191 THR B N 1
ATOM 3549 C CA . THR B 1 191 ? -5.156 -2.066 11.758 1 96.06 191 THR B CA 1
ATOM 3550 C C . THR B 1 191 ? -4.613 -3.033 10.711 1 96.06 191 THR B C 1
ATOM 3552 O O . THR B 1 191 ? -3.938 -2.621 9.766 1 96.06 191 THR B O 1
ATOM 3555 N N . MET B 1 192 ? -4.902 -4.273 10.875 1 95.81 192 MET B N 1
ATOM 3556 C CA . MET B 1 192 ? -4.43 -5.297 9.945 1 95.81 192 MET B CA 1
ATOM 3557 C C . MET B 1 192 ? -5.066 -5.117 8.578 1 95.81 192 MET B C 1
ATOM 3559 O O . MET B 1 192 ? -4.414 -5.336 7.551 1 95.81 192 MET B O 1
ATOM 3563 N N . GLU B 1 193 ? -6.273 -4.75 8.609 1 94.69 193 GLU B N 1
ATOM 3564 C CA . GLU B 1 193 ? -6.969 -4.5 7.348 1 94.69 193 GLU B CA 1
ATOM 3565 C C . GLU B 1 193 ? -6.328 -3.344 6.586 1 94.69 193 GLU B C 1
ATOM 3567 O O . GLU B 1 193 ? -6.07 -3.451 5.387 1 94.69 193 GLU B O 1
ATOM 3572 N N . LEU B 1 194 ? -6.125 -2.285 7.301 1 95.25 194 LEU B N 1
ATOM 3573 C CA . LEU B 1 194 ? -5.523 -1.114 6.672 1 95.25 194 LEU B CA 1
ATOM 3574 C C . LEU B 1 194 ? -4.125 -1.434 6.156 1 95.25 194 LEU B C 1
ATOM 3576 O O . LEU B 1 194 ? -3.787 -1.1 5.02 1 95.25 194 LEU B O 1
ATOM 3580 N N . LEU B 1 195 ? -3.34 -2.066 6.926 1 96.69 195 LEU B N 1
ATOM 3581 C CA . LEU B 1 195 ? -1.989 -2.449 6.527 1 96.69 195 LEU B CA 1
ATOM 3582 C C . LEU B 1 195 ? -2.023 -3.389 5.328 1 96.69 195 LEU B C 1
ATOM 3584 O O . LEU B 1 195 ? -1.232 -3.238 4.391 1 96.69 195 LEU B O 1
ATOM 3588 N N . GLY B 1 196 ? -2.904 -4.328 5.352 1 96.25 196 GLY B N 1
ATOM 3589 C CA . GLY B 1 196 ? -3.025 -5.34 4.312 1 96.25 196 GLY B CA 1
ATOM 3590 C C . GLY B 1 196 ? -3.439 -4.77 2.969 1 96.25 196 GLY B C 1
ATOM 3591 O O . GLY B 1 196 ? -3.189 -5.375 1.926 1 96.25 196 GLY B O 1
ATOM 3592 N N . ARG B 1 197 ? -4.039 -3.611 2.939 1 95.12 197 ARG B N 1
ATOM 3593 C CA . ARG B 1 197 ? -4.523 -2.988 1.712 1 95.12 197 ARG B CA 1
ATOM 3594 C C . ARG B 1 197 ? -3.367 -2.65 0.775 1 95.12 197 ARG B C 1
ATOM 3596 O O . ARG B 1 197 ? -3.561 -2.521 -0.435 1 95.12 197 ARG B O 1
ATOM 3603 N N . ALA B 1 198 ? -2.256 -2.555 1.318 1 97.19 198 ALA B N 1
ATOM 3604 C CA . ALA B 1 198 ? -1.101 -2.172 0.509 1 97.19 198 ALA B CA 1
ATOM 3605 C C . ALA B 1 198 ? -0.51 -3.383 -0.21 1 97.19 198 ALA B C 1
ATOM 3607 O O . ALA B 1 198 ? 0.272 -3.232 -1.151 1 97.19 198 ALA B O 1
ATOM 3608 N N . ALA B 1 199 ? -0.876 -4.547 0.192 1 95.88 199 ALA B N 1
ATOM 3609 C CA . ALA B 1 199 ? -0.214 -5.77 -0.254 1 95.88 199 ALA B CA 1
ATOM 3610 C C . ALA B 1 199 ? -0.443 -6.004 -1.744 1 95.88 199 ALA B C 1
ATOM 3612 O O . ALA B 1 199 ? 0.512 -6.164 -2.508 1 95.88 199 ALA B O 1
ATOM 3613 N N . LEU B 1 200 ? -1.654 -5.902 -2.172 1 95 200 LEU B N 1
ATOM 3614 C CA . LEU B 1 200 ? -2.006 -6.348 -3.516 1 95 200 LEU B CA 1
ATOM 3615 C C . LEU B 1 200 ? -1.539 -5.34 -4.562 1 95 200 LEU B C 1
ATOM 3617 O O . LEU B 1 200 ? -0.885 -5.715 -5.539 1 95 200 LEU B O 1
ATOM 3621 N N . PRO B 1 201 ? -1.823 -4.035 -4.379 1 96.69 201 PRO B N 1
ATOM 3622 C CA . PRO B 1 201 ? -1.35 -3.104 -5.41 1 96.69 201 PRO B CA 1
ATOM 3623 C C . PRO B 1 201 ? 0.171 -3.102 -5.547 1 96.69 201 PRO B C 1
ATOM 3625 O O . PRO B 1 201 ? 0.692 -3.115 -6.668 1 96.69 201 PRO B O 1
ATOM 3628 N N . LEU B 1 202 ? 0.853 -3.145 -4.48 1 96.62 202 LEU B N 1
ATOM 3629 C CA . LEU B 1 202 ? 2.311 -3.121 -4.555 1 96.62 202 LEU B CA 1
ATOM 3630 C C . LEU B 1 202 ? 2.85 -4.449 -5.066 1 96.62 202 LEU B C 1
ATOM 3632 O O . LEU B 1 202 ? 3.873 -4.488 -5.754 1 96.62 202 LEU B O 1
ATOM 3636 N N . GLY B 1 203 ? 2.182 -5.547 -4.66 1 94.94 203 GLY B N 1
ATOM 3637 C CA . GLY B 1 203 ? 2.564 -6.84 -5.203 1 94.94 203 GLY B CA 1
ATOM 3638 C C . GLY B 1 203 ? 2.467 -6.906 -6.715 1 94.94 203 GLY B C 1
ATOM 3639 O O . GLY B 1 203 ? 3.375 -7.414 -7.379 1 94.94 203 GLY B O 1
ATOM 3640 N N . LEU B 1 204 ? 1.393 -6.414 -7.238 1 95.62 204 LEU B N 1
ATOM 3641 C CA . LEU B 1 204 ? 1.188 -6.422 -8.688 1 95.62 204 LEU B CA 1
ATOM 3642 C C . LEU B 1 204 ? 2.223 -5.551 -9.383 1 95.62 204 LEU B C 1
ATOM 3644 O O . LEU B 1 204 ? 2.77 -5.938 -10.422 1 95.62 204 LEU B O 1
ATOM 3648 N N . VAL B 1 205 ? 2.508 -4.383 -8.844 1 96.5 205 VAL B N 1
ATOM 3649 C CA . VAL B 1 205 ? 3.527 -3.506 -9.406 1 96.5 205 VAL B CA 1
ATOM 3650 C C . VAL B 1 205 ? 4.887 -4.199 -9.367 1 96.5 205 VAL B C 1
ATOM 3652 O O . VAL B 1 205 ? 5.652 -4.137 -10.328 1 96.5 205 VAL B O 1
ATOM 3655 N N . ALA B 1 206 ? 5.184 -4.855 -8.266 1 93.69 206 ALA B N 1
ATOM 3656 C CA . ALA B 1 206 ? 6.449 -5.566 -8.117 1 93.69 206 ALA B CA 1
ATOM 3657 C C . ALA B 1 206 ? 6.582 -6.676 -9.156 1 93.69 206 ALA B C 1
ATOM 3659 O O . ALA B 1 206 ? 7.676 -6.941 -9.656 1 93.69 206 ALA B O 1
ATOM 3660 N N . VAL B 1 207 ? 5.496 -7.367 -9.406 1 92.94 207 VAL B N 1
ATOM 3661 C CA . VAL B 1 207 ? 5.488 -8.383 -10.453 1 92.94 207 VAL B CA 1
ATOM 3662 C C . VAL B 1 207 ? 5.918 -7.766 -11.781 1 92.94 207 VAL B C 1
ATOM 3664 O O . VAL B 1 207 ? 6.727 -8.344 -12.508 1 92.94 207 VAL B O 1
ATOM 3667 N N . GLY B 1 208 ? 5.406 -6.617 -12.078 1 94.56 208 GLY B N 1
ATOM 3668 C CA . GLY B 1 208 ? 5.754 -5.926 -13.312 1 94.56 208 GLY B CA 1
ATOM 3669 C C . GLY B 1 208 ? 7.215 -5.52 -13.375 1 94.56 208 GLY B C 1
ATOM 3670 O O . GLY B 1 208 ? 7.848 -5.637 -14.43 1 94.56 208 GLY B O 1
ATOM 3671 N N . VAL B 1 209 ? 7.719 -5.062 -12.312 1 93.75 209 VAL B N 1
ATOM 3672 C CA . VAL B 1 209 ? 9.109 -4.621 -12.25 1 93.75 209 VAL B CA 1
ATOM 3673 C C . VAL B 1 209 ? 10.039 -5.797 -12.531 1 93.75 209 VAL B C 1
ATOM 3675 O O . VAL B 1 209 ? 11.109 -5.625 -13.109 1 93.75 209 VAL B O 1
ATOM 3678 N N . ALA B 1 210 ? 9.625 -6.969 -12.203 1 90.19 210 ALA B N 1
ATOM 3679 C CA . ALA B 1 210 ? 10.469 -8.164 -12.305 1 90.19 210 ALA B CA 1
ATOM 3680 C C . ALA B 1 210 ? 10.5 -8.688 -13.734 1 90.19 210 ALA B C 1
ATOM 3682 O O . ALA B 1 210 ? 11.305 -9.562 -14.062 1 90.19 210 ALA B O 1
ATOM 3683 N N . LEU B 1 211 ? 9.672 -8.219 -14.578 1 91.62 211 LEU B N 1
ATOM 3684 C CA . LEU B 1 211 ? 9.625 -8.703 -15.953 1 91.62 211 LEU B CA 1
ATOM 3685 C C . LEU B 1 211 ? 10.914 -8.352 -16.703 1 91.62 211 LEU B C 1
ATOM 3687 O O . LEU B 1 211 ? 11.469 -7.27 -16.5 1 91.62 211 LEU B O 1
ATOM 3691 N N . ARG B 1 212 ? 11.391 -9.281 -17.422 1 89.94 212 ARG B N 1
ATOM 3692 C CA . ARG B 1 212 ? 12.578 -9.133 -18.25 1 89.94 212 ARG B CA 1
ATOM 3693 C C . ARG B 1 212 ? 12.273 -9.453 -19.703 1 89.94 212 ARG B C 1
ATOM 3695 O O . ARG B 1 212 ? 12.617 -10.531 -20.188 1 89.94 212 ARG B O 1
ATOM 3702 N N . PRO B 1 213 ? 11.82 -8.523 -20.453 1 84.25 213 PRO B N 1
ATOM 3703 C CA . PRO B 1 213 ? 11.414 -8.781 -21.828 1 84.25 213 PRO B CA 1
ATOM 3704 C C . PRO B 1 213 ? 12.555 -9.297 -22.703 1 84.25 213 PRO B C 1
ATOM 3706 O O . PRO B 1 213 ? 12.32 -10.039 -23.656 1 84.25 213 PRO B O 1
ATOM 3709 N N . ALA B 1 214 ? 13.766 -9.016 -22.359 1 81.38 214 ALA B N 1
ATOM 3710 C CA . ALA B 1 214 ? 14.922 -9.461 -23.141 1 81.38 214 ALA B CA 1
ATOM 3711 C C . ALA B 1 214 ? 15.102 -10.977 -23.047 1 81.38 214 ALA B C 1
ATOM 3713 O O . ALA B 1 214 ? 15.68 -11.602 -23.938 1 81.38 214 ALA B O 1
ATOM 3714 N N . ALA B 1 215 ? 14.547 -11.516 -22.047 1 78.25 215 ALA B N 1
ATOM 3715 C CA . ALA B 1 215 ? 14.688 -12.953 -21.797 1 78.25 215 ALA B CA 1
ATOM 3716 C C . ALA B 1 215 ? 13.664 -13.75 -22.594 1 78.25 215 ALA B C 1
ATOM 3718 O O . ALA B 1 215 ? 13.82 -14.961 -22.781 1 78.25 215 ALA B O 1
ATOM 3719 N N . LEU B 1 216 ? 12.672 -13.188 -23.062 1 78.06 216 LEU B N 1
ATOM 3720 C CA . LEU B 1 216 ? 11.547 -13.859 -23.703 1 78.06 216 LEU B CA 1
ATOM 3721 C C . LEU B 1 216 ? 12 -14.625 -24.938 1 78.06 216 LEU B C 1
ATOM 3723 O O . LEU B 1 216 ? 11.359 -15.594 -25.359 1 78.06 216 LEU B O 1
ATOM 3727 N N . LEU B 1 217 ? 13.109 -14.344 -25.281 1 68.88 217 LEU B N 1
ATOM 3728 C CA . LEU B 1 217 ? 13.523 -14.875 -26.578 1 68.88 217 LEU B CA 1
ATOM 3729 C C . LEU B 1 217 ? 14.031 -16.312 -26.438 1 68.88 217 LEU B C 1
ATOM 3731 O O . LEU B 1 217 ? 14.203 -17 -27.453 1 68.88 217 LEU B O 1
ATOM 3735 N N . ARG B 1 218 ? 14.117 -16.734 -25.359 1 68.75 218 ARG B N 1
ATOM 3736 C CA . ARG B 1 218 ? 14.625 -18.094 -25.25 1 68.75 218 ARG B CA 1
ATOM 3737 C C . ARG B 1 218 ? 13.5 -19.109 -25.406 1 68.75 218 ARG B C 1
ATOM 3739 O O . ARG B 1 218 ? 12.5 -19.062 -24.688 1 68.75 218 ARG B O 1
ATOM 3746 N N . VAL B 1 219 ? 13.586 -19.844 -26.484 1 70.19 219 VAL B N 1
ATOM 3747 C CA . VAL B 1 219 ? 12.586 -20.875 -26.734 1 70.19 219 VAL B CA 1
ATOM 3748 C C . VAL B 1 219 ? 13.25 -22.25 -26.719 1 70.19 219 VAL B C 1
ATOM 3750 O O . VAL B 1 219 ? 14.062 -22.562 -27.594 1 70.19 219 VAL B O 1
ATOM 3753 N N . ASP B 1 220 ? 13.219 -22.891 -25.562 1 81.25 220 ASP B N 1
ATOM 3754 C CA . ASP B 1 220 ? 13.711 -24.266 -25.484 1 81.25 220 ASP B CA 1
ATOM 3755 C C . ASP B 1 220 ? 12.609 -25.219 -25.031 1 81.25 220 ASP B C 1
ATOM 3757 O O . ASP B 1 220 ? 11.469 -24.797 -24.812 1 81.25 220 ASP B O 1
ATOM 3761 N N . ARG B 1 221 ? 12.836 -26.469 -25.031 1 88.81 221 ARG B N 1
ATOM 3762 C CA . ARG B 1 221 ? 11.867 -27.516 -24.703 1 88.81 221 ARG B CA 1
ATOM 3763 C C . ARG B 1 221 ? 11.328 -27.328 -23.281 1 88.81 221 ARG B C 1
ATOM 3765 O O . ARG B 1 221 ? 10.156 -27.609 -23.031 1 88.81 221 ARG B O 1
ATOM 3772 N N . GLY B 1 222 ? 12.211 -26.906 -22.453 1 89.69 222 GLY B N 1
ATOM 3773 C CA . GLY B 1 222 ? 11.797 -26.641 -21.078 1 89.69 222 GLY B CA 1
ATOM 3774 C C . GLY B 1 222 ? 10.758 -25.531 -20.969 1 89.69 222 GLY B C 1
ATOM 3775 O O . GLY B 1 222 ? 9.766 -25.672 -20.25 1 89.69 222 GLY B O 1
ATOM 3776 N N . ALA B 1 223 ? 10.984 -24.516 -21.688 1 91.88 223 ALA B N 1
ATOM 3777 C CA . ALA B 1 223 ? 10.047 -23.391 -21.703 1 91.88 223 ALA B CA 1
ATOM 3778 C C . ALA B 1 223 ? 8.688 -23.812 -22.234 1 91.88 223 ALA B C 1
ATOM 3780 O O . ALA B 1 223 ? 7.648 -23.422 -21.688 1 91.88 223 ALA B O 1
ATOM 3781 N N . TRP B 1 224 ? 8.742 -24.578 -23.281 1 92.75 224 TRP B N 1
ATOM 3782 C CA . TRP B 1 224 ? 7.5 -25.047 -23.875 1 92.75 224 TRP B CA 1
ATOM 3783 C C . TRP B 1 224 ? 6.727 -25.938 -22.922 1 92.75 224 TRP B C 1
ATOM 3785 O O . TRP B 1 224 ? 5.508 -25.812 -22.781 1 92.75 224 TRP B O 1
ATOM 3795 N N . ALA B 1 225 ? 7.375 -26.844 -22.312 1 93.81 225 ALA B N 1
ATOM 3796 C CA . ALA B 1 225 ? 6.738 -27.766 -21.359 1 93.81 225 ALA B CA 1
ATOM 3797 C C . ALA B 1 225 ? 6.129 -27 -20.188 1 93.81 225 ALA B C 1
ATOM 3799 O O . ALA B 1 225 ?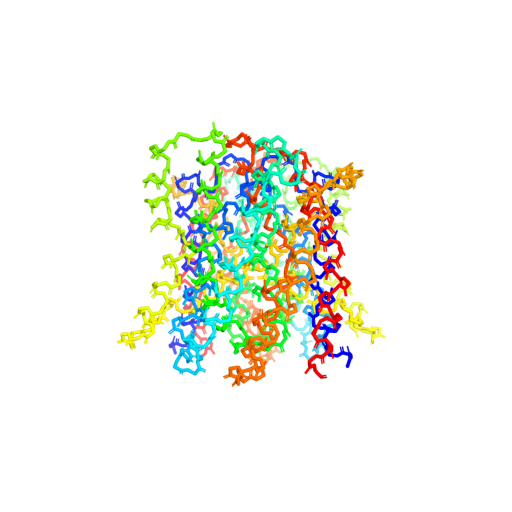 4.988 -27.25 -19.797 1 93.81 225 ALA B O 1
ATOM 3800 N N . ALA B 1 226 ? 6.91 -26.094 -19.625 1 95.06 226 ALA B N 1
ATOM 3801 C CA . ALA B 1 226 ? 6.449 -25.312 -18.484 1 95.06 226 ALA B CA 1
ATOM 3802 C C . ALA B 1 226 ? 5.234 -24.469 -18.859 1 95.06 226 ALA B C 1
ATOM 3804 O O . ALA B 1 226 ? 4.258 -24.406 -18.109 1 95.06 226 ALA B O 1
ATOM 3805 N N . ASN B 1 227 ? 5.293 -23.859 -20.031 1 95 227 ASN B N 1
ATOM 3806 C CA . ASN B 1 227 ? 4.188 -23.016 -20.484 1 95 227 ASN B CA 1
ATOM 3807 C C . ASN B 1 227 ? 2.932 -23.828 -20.766 1 95 227 ASN B C 1
ATOM 3809 O O . ASN B 1 227 ? 1.825 -23.406 -20.422 1 95 227 ASN B O 1
ATOM 3813 N N . LEU B 1 228 ? 3.123 -24.906 -21.375 1 95.38 228 LEU B N 1
ATOM 3814 C CA . LEU B 1 228 ? 1.99 -25.766 -21.703 1 95.38 228 LEU B CA 1
ATOM 3815 C C . LEU B 1 228 ? 1.312 -26.281 -20.438 1 95.38 228 LEU B C 1
ATOM 3817 O O . LEU B 1 228 ? 0.082 -26.266 -20.344 1 95.38 228 LEU B O 1
ATOM 3821 N N . ILE B 1 229 ? 2.049 -26.75 -19.516 1 96.38 229 ILE B N 1
ATOM 3822 C CA . ILE B 1 229 ? 1.507 -27.281 -18.281 1 96.38 229 ILE B CA 1
ATOM 3823 C C . ILE B 1 229 ? 0.847 -26.141 -17.484 1 96.38 229 ILE B C 1
ATOM 3825 O O . ILE B 1 229 ? -0.3 -26.266 -17.047 1 96.38 229 ILE B O 1
ATOM 3829 N N . LYS B 1 230 ? 1.529 -25.031 -17.344 1 95.75 230 LYS B N 1
ATOM 3830 C CA . LYS B 1 230 ? 1.105 -23.953 -16.469 1 95.75 230 LYS B CA 1
ATOM 3831 C C . LYS B 1 230 ? -0.132 -23.25 -17.016 1 95.75 230 LYS B C 1
ATOM 3833 O O . LYS B 1 230 ? -1.036 -22.891 -16.266 1 95.75 230 LYS B O 1
ATOM 3838 N N . LEU B 1 231 ? -0.211 -23.047 -18.375 1 96.44 231 LEU B N 1
ATOM 3839 C CA . LEU B 1 231 ? -1.213 -22.141 -18.922 1 96.44 231 LEU B CA 1
ATOM 3840 C C . LEU B 1 231 ? -2.361 -22.922 -19.547 1 96.44 231 LEU B C 1
ATOM 3842 O O . LEU B 1 231 ? -3.434 -22.359 -19.797 1 96.44 231 LEU B O 1
ATOM 3846 N N . VAL B 1 232 ? -2.15 -24.234 -19.75 1 97.19 232 VAL B N 1
ATOM 3847 C CA . VAL B 1 232 ? -3.189 -24.969 -20.469 1 97.19 232 VAL B CA 1
ATOM 3848 C C . VAL B 1 232 ? -3.576 -26.219 -19.672 1 97.19 232 VAL B C 1
ATOM 3850 O O . VAL B 1 232 ? -4.723 -26.359 -19.25 1 97.19 232 VAL B O 1
ATOM 3853 N N . LEU B 1 233 ? -2.646 -27.078 -19.391 1 98.06 233 LEU B N 1
ATOM 3854 C CA . LEU B 1 233 ? -2.959 -28.391 -18.844 1 98.06 233 LEU B CA 1
ATOM 3855 C C . LEU B 1 233 ? -3.402 -28.281 -17.391 1 98.06 233 LEU B C 1
ATOM 3857 O O . LEU B 1 233 ? -4.344 -28.969 -16.984 1 98.06 233 LEU B O 1
ATOM 3861 N N . MET B 1 234 ? -2.688 -27.484 -16.641 1 97.81 234 MET B N 1
ATOM 3862 C CA . MET B 1 234 ? -3.008 -27.328 -15.234 1 97.81 234 MET B CA 1
ATOM 3863 C C . MET B 1 234 ? -4.402 -26.75 -15.055 1 97.81 234 MET B C 1
ATOM 3865 O O . MET B 1 234 ? -5.238 -27.328 -14.359 1 97.81 234 MET B O 1
ATOM 3869 N N . PRO B 1 235 ? -4.73 -25.609 -15.656 1 98 235 PRO B N 1
ATOM 3870 C CA . PRO B 1 235 ? -6.082 -25.078 -15.5 1 98 235 PRO B CA 1
ATOM 3871 C C . PRO B 1 235 ? -7.156 -26 -16.078 1 98 235 PRO B C 1
ATOM 3873 O O . PRO B 1 235 ? -8.25 -26.109 -15.516 1 98 235 PRO B O 1
ATOM 3876 N N . ALA B 1 236 ? -6.867 -26.719 -17.156 1 98.06 236 ALA B N 1
ATOM 3877 C CA . ALA B 1 236 ? -7.832 -27.672 -17.719 1 98.06 236 ALA B CA 1
ATOM 3878 C C . ALA B 1 236 ? -8.125 -28.797 -16.719 1 98.06 236 ALA B C 1
ATOM 3880 O O . ALA B 1 236 ? -9.281 -29.188 -16.547 1 98.06 236 ALA B O 1
ATOM 3881 N N . THR B 1 237 ? -7.129 -29.297 -16.109 1 98.31 237 THR B N 1
ATOM 3882 C CA . THR B 1 237 ? -7.27 -30.391 -15.148 1 98.31 237 THR B CA 1
ATOM 3883 C C . THR B 1 237 ? -8.023 -29.922 -13.906 1 98.31 237 THR B C 1
ATOM 3885 O O . THR B 1 237 ? -8.922 -30.625 -13.422 1 98.31 237 THR B O 1
ATOM 3888 N N . VAL B 1 238 ? -7.656 -28.781 -13.391 1 98.19 238 VAL B N 1
ATOM 3889 C CA . VAL B 1 238 ? -8.305 -28.266 -12.195 1 98.19 238 VAL B CA 1
ATOM 3890 C C . VAL B 1 238 ? -9.773 -27.969 -12.492 1 98.19 238 VAL B C 1
ATOM 3892 O O . VAL B 1 238 ? -10.641 -28.219 -11.656 1 98.19 238 VAL B O 1
ATOM 3895 N N . LEU B 1 239 ? -10.016 -27.422 -13.672 1 97.56 239 LEU B N 1
ATOM 3896 C CA . LEU B 1 239 ? -11.406 -27.172 -14.055 1 97.56 239 LEU B CA 1
ATOM 3897 C C . LEU B 1 239 ? -12.203 -28.469 -14.109 1 97.56 239 LEU B C 1
ATOM 3899 O O . LEU B 1 239 ? -13.328 -28.531 -13.609 1 97.56 239 LEU B O 1
ATOM 3903 N N . ALA B 1 240 ? -11.656 -29.469 -14.727 1 97.5 240 ALA B N 1
ATOM 3904 C CA . ALA B 1 240 ? -12.312 -30.766 -14.812 1 97.5 240 ALA B CA 1
ATOM 3905 C C . ALA B 1 240 ? -12.586 -31.328 -13.422 1 97.5 240 ALA B C 1
ATOM 3907 O O . ALA B 1 240 ? -13.688 -31.828 -13.148 1 97.5 240 ALA B O 1
ATOM 3908 N N . LEU B 1 241 ? -11.617 -31.266 -12.547 1 97.69 241 LEU B N 1
ATOM 3909 C CA . LEU B 1 241 ? -11.766 -31.781 -11.188 1 97.69 241 LEU B CA 1
ATOM 3910 C C . LEU B 1 241 ? -12.789 -30.953 -10.406 1 97.69 241 LEU B C 1
ATOM 3912 O O . LEU B 1 241 ? -13.555 -31.5 -9.617 1 97.69 241 LEU B O 1
ATOM 3916 N N . ALA B 1 242 ? -12.734 -29.656 -10.602 1 97.06 242 ALA B N 1
ATOM 3917 C CA . ALA B 1 242 ? -13.68 -28.781 -9.914 1 97.06 242 ALA B CA 1
ATOM 3918 C C . ALA B 1 242 ? -15.117 -29.109 -10.305 1 97.06 242 ALA B C 1
ATOM 3920 O O . ALA B 1 242 ? -16.016 -29.109 -9.453 1 97.06 242 ALA B O 1
ATOM 3921 N N . LEU B 1 243 ? -15.344 -29.391 -11.586 1 95.62 243 LEU B N 1
ATOM 3922 C CA . LEU B 1 243 ? -16.672 -29.75 -12.078 1 95.62 243 LEU B CA 1
ATOM 3923 C C . LEU B 1 243 ? -17.094 -31.125 -11.57 1 95.62 243 LEU B C 1
ATOM 3925 O O . LEU B 1 243 ? -18.234 -31.312 -11.156 1 95.62 243 LEU B O 1
ATOM 3929 N N . LEU B 1 244 ? -16.203 -32 -11.562 1 96.81 244 LEU B N 1
ATOM 3930 C CA . LEU B 1 244 ? -16.469 -33.375 -11.117 1 96.81 244 LEU B CA 1
ATOM 3931 C C . LEU B 1 244 ? -16.781 -33.406 -9.625 1 96.81 244 LEU B C 1
ATOM 3933 O O . LEU B 1 244 ? -17.609 -34.188 -9.172 1 96.81 244 LEU B O 1
ATOM 3937 N N . LEU B 1 245 ? -16.141 -32.562 -8.859 1 97.25 245 LEU B N 1
ATOM 3938 C CA . LEU B 1 245 ? -16.281 -32.531 -7.41 1 97.25 245 LEU B CA 1
ATOM 3939 C C . LEU B 1 245 ? -17.453 -31.641 -6.992 1 97.25 245 LEU B C 1
ATOM 3941 O O . LEU B 1 245 ? -17.812 -31.609 -5.816 1 97.25 245 LEU B O 1
ATOM 3945 N N . GLY B 1 246 ? -18.031 -30.906 -7.863 1 96 246 GLY B N 1
ATOM 3946 C CA . GLY B 1 246 ? -19.188 -30.078 -7.586 1 96 246 GLY B CA 1
ATOM 3947 C C . GLY B 1 246 ? -18.859 -28.844 -6.762 1 96 246 GLY B C 1
ATOM 3948 O O . GLY B 1 246 ? -19.578 -28.5 -5.82 1 96 246 GLY B O 1
ATOM 3949 N N . LEU B 1 247 ? -17.797 -28.203 -7.074 1 96.56 247 LEU B N 1
ATOM 3950 C CA . LEU B 1 247 ? -17.438 -26.984 -6.363 1 96.56 247 LEU B CA 1
ATOM 3951 C C . LEU B 1 247 ? -18.406 -25.859 -6.699 1 96.56 247 LEU B C 1
ATOM 3953 O O . LEU B 1 247 ? -18.844 -25.734 -7.848 1 96.56 247 LEU B O 1
ATOM 3957 N N . ASP B 1 248 ? -18.844 -25.016 -5.672 1 95.75 248 ASP B N 1
ATOM 3958 C CA . ASP B 1 248 ? -19.672 -23.844 -5.906 1 95.75 248 ASP B CA 1
ATOM 3959 C C . ASP B 1 248 ? -18.953 -22.844 -6.82 1 95.75 248 ASP B C 1
ATOM 3961 O O . ASP B 1 248 ? -17.734 -22.906 -6.992 1 95.75 248 ASP B O 1
ATOM 3965 N N . PRO B 1 249 ? -19.609 -21.953 -7.438 1 95.25 249 PRO B N 1
ATOM 3966 C CA . PRO B 1 249 ? -19.062 -21.047 -8.453 1 95.25 249 PRO B CA 1
ATOM 3967 C C . PRO B 1 249 ? -17.859 -20.25 -7.945 1 95.25 249 PRO B C 1
ATOM 3969 O O . PRO B 1 249 ? -16.859 -20.094 -8.656 1 95.25 249 PRO B O 1
ATOM 3972 N N . VAL B 1 250 ? -17.984 -19.75 -6.762 1 95.88 250 VAL B N 1
ATOM 3973 C CA . VAL B 1 250 ? -16.891 -18.938 -6.219 1 95.88 250 VAL B CA 1
ATOM 3974 C C . VAL B 1 250 ? -15.641 -19.781 -6.062 1 95.88 250 VAL B C 1
ATOM 3976 O O . VAL B 1 250 ? -14.555 -19.406 -6.512 1 95.88 250 VAL B O 1
ATOM 3979 N N . THR B 1 251 ? -15.766 -20.953 -5.449 1 97.25 251 THR B N 1
ATOM 3980 C CA . THR B 1 251 ? -14.633 -21.844 -5.215 1 97.25 251 THR B CA 1
ATOM 3981 C C . THR B 1 251 ? -14.07 -22.359 -6.535 1 97.25 251 THR B C 1
ATOM 3983 O O . THR B 1 251 ? -12.852 -22.484 -6.688 1 97.25 251 THR B O 1
ATOM 3986 N N . ARG B 1 252 ? -14.906 -22.672 -7.426 1 97.06 252 ARG B N 1
ATOM 3987 C CA . ARG B 1 252 ? -14.492 -23.141 -8.75 1 97.06 252 ARG B CA 1
ATOM 3988 C C . ARG B 1 252 ? -13.672 -22.078 -9.469 1 97.06 252 ARG B C 1
ATOM 3990 O O . ARG B 1 252 ? -12.594 -22.359 -10 1 97.06 252 ARG B O 1
ATOM 3997 N N . ASP B 1 253 ? -14.156 -20.844 -9.469 1 96.81 253 ASP B N 1
ATOM 3998 C CA . ASP B 1 253 ? -13.477 -19.75 -10.164 1 96.81 253 ASP B CA 1
ATOM 3999 C C . ASP B 1 253 ? -12.109 -19.484 -9.562 1 96.81 253 ASP B C 1
ATOM 4001 O O . ASP B 1 253 ? -11.141 -19.234 -10.289 1 96.81 253 ASP B O 1
ATOM 4005 N N . VAL B 1 254 ? -12.055 -19.484 -8.258 1 97.25 254 VAL B N 1
ATOM 4006 C CA . VAL B 1 254 ? -10.789 -19.219 -7.582 1 97.25 254 VAL B CA 1
ATOM 4007 C C . VAL B 1 254 ? -9.812 -20.359 -7.832 1 97.25 254 VAL B C 1
ATOM 4009 O O . VAL B 1 254 ? -8.617 -20.125 -8.047 1 97.25 254 VAL B O 1
ATOM 4012 N N . ALA B 1 255 ? -10.305 -21.578 -7.766 1 97.62 255 ALA B N 1
ATOM 4013 C CA . ALA B 1 255 ? -9.453 -22.734 -8.078 1 97.62 255 ALA B CA 1
ATOM 4014 C C . ALA B 1 255 ? -8.891 -22.625 -9.492 1 97.62 255 ALA B C 1
ATOM 4016 O O . ALA B 1 255 ? -7.691 -22.844 -9.703 1 97.62 255 ALA B O 1
ATOM 4017 N N . LEU B 1 256 ? -9.734 -22.328 -10.383 1 97.44 256 LEU B N 1
ATOM 4018 C CA . LEU B 1 256 ? -9.32 -22.172 -11.773 1 97.44 256 LEU B CA 1
ATOM 4019 C C . LEU B 1 256 ? -8.32 -21.031 -11.922 1 97.44 256 LEU B C 1
ATOM 4021 O O . LEU B 1 256 ? -7.34 -21.141 -12.656 1 97.44 256 LEU B O 1
ATOM 4025 N N . LEU B 1 257 ? -8.602 -19.969 -11.25 1 96.88 257 LEU B N 1
ATOM 4026 C CA . LEU B 1 257 ? -7.699 -18.828 -11.258 1 96.88 257 LEU B CA 1
ATOM 4027 C C . LEU B 1 257 ? -6.305 -19.219 -10.797 1 96.88 257 LEU B C 1
ATOM 4029 O O . LEU B 1 257 ? -5.316 -18.938 -11.477 1 96.88 257 LEU B O 1
ATOM 4033 N N . PHE B 1 258 ? -6.176 -19.875 -9.68 1 97.31 258 PHE B N 1
ATOM 4034 C CA . PHE B 1 258 ? -4.887 -20.266 -9.117 1 97.31 258 PHE B CA 1
ATOM 4035 C C . PHE B 1 258 ? -4.188 -21.281 -10.016 1 97.31 258 PHE B C 1
ATOM 4037 O O . PHE B 1 258 ? -2.955 -21.297 -10.094 1 97.31 258 PHE B O 1
ATOM 4044 N N . ALA B 1 259 ? -4.977 -22.062 -10.703 1 97.06 259 ALA B N 1
ATOM 4045 C CA . ALA B 1 259 ? -4.414 -23.062 -11.617 1 97.06 259 ALA B CA 1
ATOM 4046 C C . ALA B 1 259 ? -3.848 -22.391 -12.867 1 97.06 259 ALA B C 1
ATOM 4048 O O . ALA B 1 259 ? -2.936 -22.938 -13.5 1 97.06 259 ALA B O 1
ATOM 4049 N N . ALA B 1 260 ? -4.336 -21.25 -13.195 1 96.94 260 ALA B N 1
ATOM 4050 C CA . ALA B 1 260 ? -4.016 -20.625 -14.477 1 96.94 260 ALA B CA 1
ATOM 4051 C C . ALA B 1 260 ? -3.041 -19.469 -14.289 1 96.94 260 ALA B C 1
ATOM 4053 O O . ALA B 1 260 ? -2.734 -18.75 -15.242 1 96.94 260 ALA B O 1
ATOM 4054 N N . LEU B 1 261 ? -2.561 -19.266 -13.141 1 96.75 261 LEU B N 1
ATOM 4055 C CA . LEU B 1 261 ? -1.683 -18.141 -12.82 1 96.75 261 LEU B CA 1
ATOM 4056 C C . LEU B 1 261 ? -0.296 -18.359 -13.422 1 96.75 261 LEU B C 1
ATOM 4058 O O . LEU B 1 261 ? 0.149 -19.484 -13.586 1 96.75 261 LEU B O 1
ATOM 4062 N N . PRO B 1 262 ? 0.409 -17.234 -13.758 1 96.12 262 PRO B N 1
ATOM 4063 C CA . PRO B 1 262 ? 1.825 -17.359 -14.117 1 96.12 262 PRO B CA 1
ATOM 4064 C C . PRO B 1 262 ? 2.699 -17.75 -12.922 1 96.12 262 PRO B C 1
ATOM 4066 O O . PRO B 1 262 ? 2.24 -17.719 -11.781 1 96.12 262 PRO B O 1
ATOM 4069 N N . THR B 1 263 ? 3.842 -18.156 -13.25 1 94.94 263 THR B N 1
ATOM 4070 C CA . THR B 1 263 ? 4.781 -18.594 -12.219 1 94.94 263 THR B CA 1
ATOM 4071 C C . THR B 1 263 ? 5.211 -17.422 -11.344 1 94.94 263 THR B C 1
ATOM 4073 O O . THR B 1 263 ? 5.133 -16.266 -11.766 1 94.94 263 THR B O 1
ATOM 4076 N N . ALA B 1 264 ? 5.57 -17.672 -10.125 1 91.94 264 ALA B N 1
ATOM 4077 C CA . ALA B 1 264 ? 5.973 -16.672 -9.133 1 91.94 264 ALA B CA 1
ATOM 4078 C C . ALA B 1 264 ? 7.309 -16.031 -9.516 1 91.94 264 ALA B C 1
ATOM 4080 O O . ALA B 1 264 ? 8.211 -16.719 -10 1 91.94 264 ALA B O 1
ATOM 4081 N N . THR B 1 265 ? 7.426 -14.781 -9.242 1 88.5 265 THR B N 1
ATOM 4082 C CA . THR B 1 265 ? 8.664 -14.062 -9.547 1 88.5 265 THR B CA 1
ATOM 4083 C C . THR B 1 265 ? 9.781 -14.508 -8.609 1 88.5 265 THR B C 1
ATOM 4085 O O . THR B 1 265 ? 10.961 -14.445 -8.969 1 88.5 265 THR B O 1
ATOM 4088 N N . SER B 1 266 ? 9.477 -14.945 -7.445 1 83.06 266 SER B N 1
ATOM 4089 C CA . SER B 1 266 ? 10.469 -15.383 -6.465 1 83.06 266 SER B CA 1
ATOM 4090 C C . SER B 1 266 ? 11.234 -16.609 -6.957 1 83.06 266 SER B C 1
ATOM 4092 O O . SER B 1 266 ? 12.297 -16.938 -6.434 1 83.06 266 SER B O 1
ATOM 4094 N N . ALA B 1 267 ? 10.656 -17.266 -7.91 1 89 267 ALA B N 1
ATOM 4095 C CA . ALA B 1 267 ? 11.305 -18.453 -8.477 1 89 267 ALA B CA 1
ATOM 4096 C C . ALA B 1 267 ? 12.648 -18.094 -9.102 1 89 267 ALA B C 1
ATOM 4098 O O . ALA B 1 267 ? 13.562 -18.906 -9.148 1 89 267 ALA B O 1
ATOM 4099 N N . TYR B 1 268 ? 12.789 -16.891 -9.602 1 88 268 TYR B N 1
ATOM 4100 C CA . TYR B 1 268 ? 14.047 -16.453 -10.188 1 88 268 TYR B CA 1
ATOM 4101 C C . TYR B 1 268 ? 15.156 -16.438 -9.148 1 88 268 TYR B C 1
ATOM 4103 O O . TYR B 1 268 ? 16.266 -16.891 -9.414 1 88 268 TYR B O 1
ATOM 4111 N N . ILE B 1 269 ? 14.828 -15.945 -8.039 1 80.75 269 ILE B N 1
ATOM 4112 C CA . ILE B 1 269 ? 15.789 -15.852 -6.953 1 80.75 269 ILE B CA 1
ATOM 4113 C C . ILE B 1 269 ? 16.234 -17.25 -6.535 1 80.75 269 ILE B C 1
ATOM 4115 O O . ILE B 1 269 ? 17.422 -17.5 -6.32 1 80.75 269 ILE B O 1
ATOM 4119 N N . LEU B 1 270 ? 15.297 -18.094 -6.426 1 81.38 270 LEU B N 1
ATOM 4120 C CA . LEU B 1 270 ? 15.586 -19.469 -6.031 1 81.38 270 LEU B CA 1
ATOM 4121 C C . LEU B 1 270 ? 16.453 -20.156 -7.078 1 81.38 270 LEU B C 1
ATOM 4123 O O . LEU B 1 270 ? 17.375 -20.891 -6.734 1 81.38 270 LEU B O 1
ATOM 4127 N N . ALA B 1 271 ? 16.141 -19.938 -8.273 1 85.88 271 ALA B N 1
ATOM 4128 C CA . ALA B 1 271 ? 16.938 -20.531 -9.352 1 85.88 271 ALA B CA 1
ATOM 4129 C C . ALA B 1 271 ? 18.375 -20.047 -9.297 1 85.88 271 ALA B C 1
ATOM 4131 O O . ALA B 1 271 ? 19.312 -20.844 -9.477 1 85.88 271 ALA B O 1
ATOM 4132 N N . ARG B 1 272 ? 18.594 -18.844 -9.023 1 83.81 272 ARG B N 1
ATOM 4133 C CA . ARG B 1 272 ? 19.922 -18.266 -8.953 1 83.81 272 ARG B CA 1
ATOM 4134 C C . ARG B 1 272 ? 20.688 -18.797 -7.746 1 83.81 272 ARG B C 1
ATOM 4136 O O . ARG B 1 272 ? 21.891 -19.062 -7.832 1 83.81 272 ARG B O 1
ATOM 4143 N N . GLN B 1 273 ? 20.047 -19.031 -6.746 1 79.94 273 GLN B N 1
ATOM 4144 C CA . GLN B 1 273 ? 20.688 -19.406 -5.488 1 79.94 273 GLN B CA 1
ATOM 4145 C C . GLN B 1 273 ? 20.953 -20.906 -5.414 1 79.94 273 GLN B C 1
ATOM 4147 O O . GLN B 1 273 ? 21.938 -21.328 -4.82 1 79.94 273 GLN B O 1
ATOM 4152 N N . LEU B 1 274 ? 20.078 -21.672 -6.016 1 82 274 LEU B N 1
ATOM 4153 C CA . LEU B 1 274 ? 20.141 -23.109 -5.801 1 82 274 LEU B CA 1
ATOM 4154 C C . LEU B 1 274 ? 20.656 -23.812 -7.039 1 82 274 LEU B C 1
ATOM 4156 O O . LEU B 1 274 ? 20.578 -25.047 -7.137 1 82 274 LEU B O 1
ATOM 4160 N N . GLY B 1 275 ? 21.125 -22.953 -7.938 1 84.19 275 GLY B N 1
ATOM 4161 C CA . GLY B 1 275 ? 21.812 -23.531 -9.078 1 84.19 275 GLY B CA 1
ATOM 4162 C C . GLY B 1 275 ? 20.891 -23.875 -10.227 1 84.19 275 GLY B C 1
ATOM 4163 O O . GLY B 1 275 ? 21.141 -24.828 -10.977 1 84.19 275 GLY B O 1
ATOM 4164 N N . GLY B 1 276 ? 19.812 -23.234 -10.297 1 88.88 276 GLY B N 1
ATOM 4165 C CA . GLY B 1 276 ? 18.938 -23.391 -11.453 1 88.88 276 GLY B CA 1
ATOM 4166 C C . GLY B 1 276 ? 19.359 -22.516 -12.625 1 88.88 276 GLY B C 1
ATOM 4167 O O . GLY B 1 276 ? 20.438 -21.906 -12.609 1 88.88 276 GLY B O 1
ATOM 4168 N N . ASP B 1 277 ? 18.609 -22.578 -13.664 1 91.44 277 ASP B N 1
ATOM 4169 C CA . ASP B 1 277 ? 18.812 -21.75 -14.844 1 91.44 277 ASP B CA 1
ATOM 4170 C C . ASP B 1 277 ? 18.047 -20.438 -14.727 1 91.44 277 ASP B C 1
ATOM 4172 O O . ASP B 1 277 ? 16.891 -20.344 -15.156 1 91.44 277 ASP B O 1
ATOM 4176 N N . ALA B 1 278 ? 18.766 -19.438 -14.289 1 89.06 278 ALA B N 1
ATOM 4177 C CA . ALA B 1 278 ? 18.141 -18.156 -13.984 1 89.06 278 ALA B CA 1
ATOM 4178 C C . ALA B 1 278 ? 17.609 -17.484 -15.242 1 89.06 278 ALA B C 1
ATOM 4180 O O . ALA B 1 278 ? 16.578 -16.812 -15.211 1 89.06 278 ALA B O 1
ATOM 4181 N N . GLU B 1 279 ? 18.297 -17.641 -16.234 1 89.12 279 GLU B N 1
ATOM 4182 C CA . GLU B 1 279 ? 17.859 -17.031 -17.484 1 89.12 279 GLU B CA 1
ATOM 4183 C C . GLU B 1 279 ? 16.562 -17.656 -17.984 1 89.12 279 GLU B C 1
ATOM 4185 O O . GLU B 1 279 ? 15.656 -16.938 -18.422 1 89.12 279 GLU B O 1
ATOM 4190 N N . LEU B 1 280 ? 16.531 -18.922 -17.906 1 91.5 280 LEU B N 1
ATOM 4191 C CA . LEU B 1 280 ? 15.289 -19.609 -18.281 1 91.5 280 LEU B CA 1
ATOM 4192 C C . LEU B 1 280 ? 14.141 -19.188 -17.375 1 91.5 280 LEU B C 1
ATOM 4194 O O . LEU B 1 280 ? 13.023 -18.953 -17.828 1 91.5 280 LEU B O 1
ATOM 4198 N N . MET B 1 281 ? 14.391 -19.094 -16.141 1 91.44 281 MET B N 1
ATOM 4199 C CA . MET B 1 281 ? 13.359 -18.703 -15.188 1 91.44 281 MET B CA 1
ATOM 4200 C C . MET B 1 281 ? 12.828 -17.312 -15.484 1 91.44 281 MET B C 1
ATOM 4202 O O . MET B 1 281 ? 11.625 -17.062 -15.398 1 91.44 281 MET B O 1
ATOM 4206 N N . ALA B 1 282 ? 13.758 -16.438 -15.836 1 90.25 282 ALA B N 1
ATOM 4207 C CA . ALA B 1 282 ? 13.352 -15.078 -16.203 1 90.25 282 ALA B CA 1
ATOM 4208 C C . ALA B 1 282 ? 12.445 -15.094 -17.422 1 90.25 282 ALA B C 1
ATOM 4210 O O . ALA B 1 282 ? 11.461 -14.344 -17.484 1 90.25 282 ALA B O 1
ATOM 4211 N N . ALA B 1 283 ? 12.773 -15.883 -18.312 1 92.12 283 ALA B N 1
ATOM 4212 C CA . ALA B 1 283 ? 11.977 -16.016 -19.531 1 92.12 283 ALA B CA 1
ATOM 4213 C C . ALA B 1 283 ? 10.586 -16.562 -19.203 1 92.12 283 ALA B C 1
ATOM 4215 O O . ALA B 1 283 ? 9.586 -16.094 -19.75 1 92.12 283 ALA B O 1
ATOM 4216 N N . LEU B 1 284 ? 10.547 -17.516 -18.406 1 93.75 284 LEU B N 1
ATOM 4217 C CA . LEU B 1 284 ? 9.273 -18.125 -18.016 1 93.75 284 LEU B CA 1
ATOM 4218 C C . LEU B 1 284 ? 8.391 -17.141 -17.281 1 93.75 284 LEU B C 1
ATOM 4220 O O . LEU B 1 284 ? 7.199 -17.016 -17.562 1 93.75 284 LEU B O 1
ATOM 4224 N N . ILE B 1 285 ? 8.961 -16.438 -16.359 1 93.69 285 ILE B N 1
ATOM 4225 C CA . ILE B 1 285 ? 8.219 -15.461 -15.578 1 93.69 285 ILE B CA 1
ATOM 4226 C C . ILE B 1 285 ? 7.621 -14.406 -16.5 1 93.69 285 ILE B C 1
ATOM 4228 O O . ILE B 1 285 ? 6.422 -14.117 -16.422 1 93.69 285 ILE B O 1
ATOM 4232 N N . THR B 1 286 ? 8.453 -13.93 -17.359 1 94 286 THR B N 1
ATOM 4233 C CA . THR B 1 286 ? 8.023 -12.875 -18.266 1 94 286 THR B CA 1
ATOM 4234 C C . THR B 1 286 ? 6.988 -13.406 -19.266 1 94 286 THR B C 1
ATOM 4236 O O . THR B 1 286 ? 5.914 -12.828 -19.422 1 94 286 THR B O 1
ATOM 4239 N N . GLY B 1 287 ? 7.316 -14.453 -19.844 1 93.31 287 GLY B N 1
ATOM 4240 C CA . GLY B 1 287 ? 6.438 -15.031 -20.844 1 93.31 287 GLY B CA 1
ATOM 4241 C C . GLY B 1 287 ? 5.09 -15.453 -20.297 1 93.31 287 GLY B C 1
ATOM 4242 O O . GLY B 1 287 ? 4.051 -15.133 -20.875 1 93.31 287 GLY B O 1
ATOM 4243 N N . GLN B 1 288 ? 5.082 -16.141 -19.234 1 95.31 288 GLN B N 1
ATOM 4244 C CA . GLN B 1 288 ? 3.842 -16.625 -18.641 1 95.31 288 GLN B CA 1
ATOM 4245 C C . GLN B 1 288 ? 2.98 -15.461 -18.141 1 95.31 288 GLN B C 1
ATOM 4247 O O . GLN B 1 288 ? 1.752 -15.516 -18.234 1 95.31 288 GLN B O 1
ATOM 4252 N N . THR B 1 289 ? 3.643 -14.477 -17.578 1 94.88 289 THR B N 1
ATOM 4253 C CA . THR B 1 289 ? 2.879 -13.328 -17.094 1 94.88 289 THR B CA 1
ATOM 4254 C C . THR B 1 289 ? 2.156 -12.641 -18.25 1 94.88 289 THR B C 1
ATOM 4256 O O . THR B 1 289 ? 0.958 -12.359 -18.156 1 94.88 289 THR B O 1
ATOM 4259 N N . LEU B 1 290 ? 2.826 -12.445 -19.344 1 93.56 290 LEU B N 1
ATOM 4260 C CA . LEU B 1 290 ? 2.242 -11.773 -20.5 1 93.56 290 LEU B CA 1
ATOM 4261 C C . LEU B 1 290 ? 1.173 -12.648 -21.156 1 93.56 290 LEU B C 1
ATOM 4263 O O . LEU B 1 290 ? 0.105 -12.156 -21.531 1 93.56 290 LEU B O 1
ATOM 4267 N N . LEU B 1 291 ? 1.446 -13.883 -21.25 1 94.19 291 LEU B N 1
ATOM 4268 C CA . LEU B 1 291 ? 0.479 -14.797 -21.844 1 94.19 291 LEU B CA 1
ATOM 4269 C C . LEU B 1 291 ? -0.742 -14.953 -20.938 1 94.19 291 LEU B C 1
ATOM 4271 O O . LEU B 1 291 ? -1.861 -15.117 -21.438 1 94.19 291 LEU B O 1
ATOM 4275 N N . ALA B 1 292 ? -0.513 -14.93 -19.672 1 95.12 292 ALA B N 1
ATOM 4276 C CA . ALA B 1 292 ? -1.605 -15.078 -18.719 1 95.12 292 ALA B CA 1
ATOM 4277 C C . ALA B 1 292 ? -2.598 -13.93 -18.828 1 95.12 292 ALA B C 1
ATOM 4279 O O . ALA B 1 292 ? -3.785 -14.094 -18.547 1 95.12 292 ALA B O 1
ATOM 4280 N N . MET B 1 293 ? -2.15 -12.773 -19.203 1 93.31 293 MET B N 1
ATOM 4281 C CA . MET B 1 293 ? -3.039 -11.633 -19.391 1 93.31 293 MET B CA 1
ATOM 4282 C C . MET B 1 293 ? -4.129 -11.969 -20.406 1 93.31 293 MET B C 1
ATOM 4284 O O . MET B 1 293 ? -5.25 -11.461 -20.312 1 93.31 293 MET B O 1
ATOM 4288 N N . ALA B 1 294 ? -3.842 -12.836 -21.297 1 93.69 294 ALA B N 1
ATOM 4289 C CA . ALA B 1 294 ? -4.809 -13.25 -22.312 1 93.69 294 ALA B CA 1
ATOM 4290 C C . ALA B 1 294 ? -5.516 -14.539 -21.906 1 93.69 294 ALA B C 1
ATOM 4292 O O . ALA B 1 294 ? -6.734 -14.656 -22.047 1 93.69 294 ALA B O 1
ATOM 4293 N N . THR B 1 295 ? -4.805 -15.461 -21.344 1 95.31 295 THR B N 1
ATOM 4294 C CA . THR B 1 295 ? -5.352 -16.797 -21.109 1 95.31 295 THR B CA 1
ATOM 4295 C C . THR B 1 295 ? -6.262 -16.797 -19.875 1 95.31 295 THR B C 1
ATOM 4297 O O . THR B 1 295 ? -7.23 -17.547 -19.828 1 95.31 295 THR B O 1
ATOM 4300 N N . LEU B 1 296 ? -5.922 -15.969 -18.922 1 94.62 296 LEU B N 1
ATOM 4301 C CA . LEU B 1 296 ? -6.707 -15.969 -17.703 1 94.62 296 LEU B CA 1
ATOM 4302 C C . LEU B 1 296 ? -8.156 -15.57 -17.984 1 94.62 296 LEU B C 1
ATOM 4304 O O . LEU B 1 296 ? -9.086 -16.281 -17.594 1 94.62 296 LEU B O 1
ATOM 4308 N N . PRO B 1 297 ? -8.375 -14.422 -18.672 1 93.75 297 PRO B N 1
ATOM 4309 C CA . PRO B 1 297 ? -9.758 -14.062 -19 1 93.75 297 PRO B CA 1
ATOM 4310 C C . PRO B 1 297 ? -10.461 -15.117 -19.844 1 93.75 297 PRO B C 1
ATOM 4312 O O . PRO B 1 297 ? -11.664 -15.336 -19.688 1 93.75 297 PRO B O 1
ATOM 4315 N N . LEU B 1 298 ? -9.773 -15.766 -20.703 1 94.19 298 LEU B N 1
ATOM 4316 C CA . LEU B 1 298 ? -10.352 -16.797 -21.562 1 94.19 298 LEU B CA 1
ATOM 4317 C C . LEU B 1 298 ? -10.82 -17.984 -20.75 1 94.19 298 LEU B C 1
ATOM 4319 O O . LEU B 1 298 ? -11.922 -18.516 -20.969 1 94.19 298 LEU B O 1
ATOM 4323 N N . TRP B 1 299 ? -10.023 -18.453 -19.766 1 95.56 299 TRP B N 1
ATOM 4324 C CA . TRP B 1 299 ? -10.398 -19.562 -18.906 1 95.56 299 TRP B CA 1
ATOM 4325 C C . TRP B 1 299 ? -11.617 -19.203 -18.062 1 95.56 299 TRP B C 1
ATOM 4327 O O . TRP B 1 299 ? -12.539 -20.016 -17.922 1 95.56 299 TRP B O 1
ATOM 4337 N N . LEU B 1 300 ? -11.594 -18.031 -17.578 1 93.5 300 LEU B N 1
ATOM 4338 C CA . LEU B 1 300 ? -12.664 -17.625 -16.656 1 93.5 300 LEU B CA 1
ATOM 4339 C C . LEU B 1 300 ? -13.961 -17.375 -17.422 1 93.5 300 LEU B C 1
ATOM 4341 O O . LEU B 1 300 ? -15.047 -17.562 -16.891 1 93.5 300 LEU B O 1
ATOM 4345 N N . LYS B 1 301 ? -13.852 -16.969 -18.672 1 91.25 301 LYS B N 1
ATOM 4346 C CA . LYS B 1 301 ? -15.031 -16.781 -19.516 1 91.25 301 LYS B CA 1
ATOM 4347 C C . LYS B 1 301 ? -15.664 -18.109 -19.875 1 91.25 301 LYS B C 1
ATOM 4349 O O . LYS B 1 301 ? -16.875 -18.203 -20.078 1 91.25 301 LYS B O 1
ATOM 4354 N N . LEU B 1 302 ? -14.875 -19.094 -19.922 1 89.75 302 LEU B N 1
ATOM 4355 C CA . LEU B 1 302 ? -15.352 -20.422 -20.266 1 89.75 302 LEU B CA 1
ATOM 4356 C C . LEU B 1 302 ? -16.312 -20.953 -19.203 1 89.75 302 LEU B C 1
ATOM 4358 O O . LEU B 1 302 ? -17.219 -21.734 -19.516 1 89.75 302 LEU B O 1
ATOM 4362 N N . VAL B 1 303 ? -16.125 -20.578 -18.016 1 84.25 303 VAL B N 1
ATOM 4363 C CA . VAL B 1 303 ? -16.953 -21.125 -16.938 1 84.25 303 VAL B CA 1
ATOM 4364 C C . VAL B 1 303 ? -18.047 -20.125 -16.562 1 84.25 303 VAL B C 1
ATOM 4366 O O . VAL B 1 303 ? -18.969 -20.469 -15.828 1 84.25 303 VAL B O 1
ATOM 4369 N N . GLY B 1 304 ? -17.891 -18.828 -16.891 1 75 304 GLY B N 1
ATOM 4370 C CA . GLY B 1 304 ? -18.953 -17.859 -16.625 1 75 304 GLY B CA 1
ATOM 4371 C C . GLY B 1 304 ? -20.062 -17.891 -17.656 1 75 304 GLY B C 1
ATOM 4372 O O . GLY B 1 304 ? -19.906 -18.5 -18.719 1 75 304 GLY B O 1
#

InterPro domains:
  IPR004776 Membrane transport PIN-like [PF03547] (158-300)
  IPR038770 Sodium/solute symporter superfamily [G3DSA:1.20.1530.20] (154-304)

Radius of gyration: 26.41 Å; Cα contacts (8 Å, |Δi|>4): 967; chains: 2; bounding box: 44×78×52 Å